Protein AF-I2J9F5-F1 (afdb_monomer)

pLDDT: mean 77.66, std 23.13, range [25.36, 98.06]

Sequence (626 aa):
MGKGLYFYEVDLAGTQGKSDKELLDLLKQNGTQSYKATIKVYGVKDGKADLSNLVATKDLDVNLNGLTTPAEVQKGVADNTKDTVDVPATYLDKANFPGPFTAGVNQVIPYEFFAGDGMLTRLILKASDKAPWSDNGSAQNPALPPVEKLGKGLYFYEVDLAGTQSKSDKDLLDLLKQNGTQSYKATIKVYGAKDGKADLSNLVATKDLDVNLNGLTTPAEVQKGVADNTKDTVDVPATYLDKANFPGPFTAGVNQVIPYEFFAGDGMLTRLILKASDKAPWSDNGSAKNPALPPVEKLGKGLYFYEVDLADTQGKSDKELLDLLKQNGTQSYKATIKVYGAKDGKADLTNLVATKDLDVNLNGLTTPAEVQKGVADNTKDIVDVPATYLDKANFPGPFTAGVNQVIPYEFFAGDGMLTRLILKASDKAPWSDNGSAKNPALPPVEKLGKGLYFYEVDLAGTQGKSDKELLDLLKQNGTQSYKATIKVYGAKDGKADLSNLVATKDLTVNLNGHQSLIPMQSGFVPSSNGSAMPTPMMNSHQGASNMKAQMPAASQDKMMPNKERDKTMNVSQLMATPSMKQDQAPAASSKMSDEGKMASNNKVSSPMMADQMKEPKGMLPYTGEA

Structure (mmCIF, N/CA/C/O backbone):
data_AF-I2J9F5-F1
#
_entry.id   AF-I2J9F5-F1
#
loop_
_atom_site.group_PDB
_atom_site.id
_atom_site.type_symbol
_atom_site.label_atom_id
_atom_site.label_alt_id
_atom_site.label_comp_id
_atom_site.label_asym_id
_atom_site.label_entity_id
_atom_site.label_seq_id
_atom_site.pdbx_PDB_ins_code
_atom_site.Cartn_x
_atom_site.Cartn_y
_atom_site.Cartn_z
_atom_site.occupancy
_atom_site.B_iso_or_equiv
_atom_site.auth_seq_id
_atom_site.auth_comp_id
_atom_site.auth_asym_id
_atom_site.auth_atom_id
_atom_site.pdbx_PDB_model_num
ATOM 1 N N . MET A 1 1 ? 49.941 -7.825 -77.158 1.00 43.81 1 MET A N 1
ATOM 2 C CA . MET A 1 1 ? 49.270 -6.776 -76.358 1.00 43.81 1 MET A CA 1
ATOM 3 C C . MET A 1 1 ? 50.351 -5.933 -75.702 1.00 43.81 1 MET A C 1
ATOM 5 O O . MET A 1 1 ? 51.071 -6.454 -74.859 1.00 43.81 1 MET A O 1
ATOM 9 N N . GLY A 1 2 ? 50.559 -4.704 -76.182 1.00 47.81 2 GLY A N 1
ATOM 10 C CA . GLY A 1 2 ? 51.628 -3.827 -75.694 1.00 47.81 2 GLY A CA 1
ATOM 11 C C . GLY A 1 2 ? 51.387 -3.431 -74.240 1.00 47.81 2 GLY A C 1
ATOM 12 O O . GLY A 1 2 ? 50.360 -2.837 -73.925 1.00 47.81 2 GLY A O 1
ATOM 13 N N . LYS A 1 3 ? 52.310 -3.795 -73.348 1.00 50.31 3 LYS A N 1
ATOM 14 C CA . LYS A 1 3 ? 52.337 -3.285 -71.975 1.00 50.31 3 LYS A CA 1
ATOM 15 C C . LYS A 1 3 ? 52.795 -1.820 -72.017 1.00 50.31 3 LYS A C 1
ATOM 17 O O . LYS A 1 3 ? 53.850 -1.553 -72.578 1.00 50.31 3 LYS A O 1
ATOM 22 N N . GLY A 1 4 ? 52.019 -0.913 -71.414 1.00 59.41 4 GLY A N 1
ATOM 23 C CA . GLY A 1 4 ? 52.428 0.473 -71.137 1.00 59.41 4 GLY A CA 1
ATOM 24 C C . GLY A 1 4 ? 52.094 1.508 -72.216 1.00 59.41 4 GLY A C 1
ATOM 25 O O . GLY A 1 4 ? 53.000 2.175 -72.693 1.00 59.41 4 GLY A O 1
ATOM 26 N N . LEU A 1 5 ? 50.819 1.651 -72.605 1.00 75.19 5 LEU A N 1
ATOM 27 C CA . LEU A 1 5 ? 50.371 2.726 -73.517 1.00 75.19 5 LEU A CA 1
ATOM 28 C C . LEU A 1 5 ? 49.918 4.005 -72.795 1.00 75.19 5 LEU A C 1
ATOM 30 O O . LEU A 1 5 ? 49.962 5.079 -73.388 1.00 75.19 5 LEU A O 1
ATOM 34 N N . TYR A 1 6 ? 49.536 3.904 -71.521 1.00 84.12 6 TYR A N 1
ATOM 35 C CA . TYR A 1 6 ? 49.114 5.035 -70.700 1.00 84.12 6 TYR A CA 1
ATOM 36 C C . TYR A 1 6 ? 49.518 4.807 -69.244 1.00 84.12 6 TYR A C 1
ATOM 38 O O . TYR A 1 6 ? 49.574 3.664 -68.780 1.00 84.12 6 TYR A O 1
ATOM 46 N N . PHE A 1 7 ? 49.769 5.897 -68.532 1.00 88.06 7 PHE A N 1
ATOM 47 C CA . PHE A 1 7 ? 49.953 5.934 -67.085 1.00 88.06 7 PHE A CA 1
ATOM 48 C C . PHE A 1 7 ? 48.741 6.604 -66.449 1.00 88.06 7 PHE A C 1
ATOM 50 O O . PHE A 1 7 ? 48.089 7.417 -67.094 1.00 88.06 7 PHE A O 1
ATOM 57 N N . TYR A 1 8 ? 48.425 6.281 -65.200 1.00 89.50 8 TYR A N 1
ATOM 58 C CA . TYR A 1 8 ? 47.369 6.974 -64.471 1.00 89.50 8 TYR A CA 1
ATOM 59 C C . TYR A 1 8 ? 47.846 7.399 -63.088 1.00 89.50 8 TYR A C 1
ATOM 61 O O . TYR A 1 8 ? 48.732 6.780 -62.502 1.00 89.50 8 TYR A O 1
ATOM 69 N N . GLU A 1 9 ? 47.221 8.451 -62.584 1.00 88.31 9 GLU A N 1
ATOM 70 C CA . GLU A 1 9 ? 47.408 9.018 -61.257 1.00 88.31 9 GLU A CA 1
ATOM 71 C C . GLU A 1 9 ? 46.024 9.258 -60.653 1.00 88.31 9 GLU A C 1
ATOM 73 O O . GLU A 1 9 ? 45.084 9.621 -61.365 1.00 88.31 9 GLU A O 1
ATOM 78 N N . VAL A 1 10 ? 45.883 9.010 -59.353 1.00 89.19 10 VAL A N 1
ATOM 79 C CA . VAL A 1 10 ? 44.647 9.285 -58.616 1.00 89.19 10 VAL A CA 1
ATOM 80 C C . VAL A 1 10 ? 44.986 10.237 -57.485 1.00 89.19 10 VAL A C 1
ATOM 82 O O . VAL A 1 10 ? 45.620 9.844 -56.509 1.00 89.19 10 VAL A O 1
ATOM 85 N N . ASP A 1 11 ? 44.532 11.476 -57.622 1.00 88.19 11 ASP A N 1
ATOM 86 C CA . ASP A 1 11 ? 44.730 12.522 -56.630 1.00 88.19 11 ASP A CA 1
ATOM 87 C C . ASP A 1 11 ? 43.516 12.593 -55.711 1.00 88.19 11 ASP A C 1
ATOM 89 O O . ASP A 1 11 ? 42.413 12.869 -56.178 1.00 88.19 11 ASP A O 1
ATOM 93 N N . LEU A 1 12 ? 43.700 12.389 -54.405 1.00 89.88 12 LEU A N 1
ATOM 94 C CA . LEU A 1 12 ? 42.667 12.685 -53.412 1.00 89.88 12 LEU A CA 1
ATOM 95 C C . LEU A 1 12 ? 42.884 14.103 -52.866 1.00 89.88 12 LEU A C 1
ATOM 97 O O . LEU A 1 12 ? 43.944 14.445 -52.338 1.00 89.88 12 LEU A O 1
ATOM 101 N N . ALA A 1 13 ? 41.873 14.960 -52.994 1.00 88.88 13 ALA A N 1
ATOM 102 C CA . ALA A 1 13 ? 41.943 16.338 -52.522 1.00 88.88 13 ALA A CA 1
ATOM 103 C C . ALA A 1 13 ? 42.229 16.394 -51.009 1.00 88.88 13 ALA A C 1
ATOM 105 O O . ALA A 1 13 ? 41.548 15.749 -50.215 1.00 88.88 13 ALA A O 1
ATOM 106 N N . GLY A 1 14 ? 43.227 17.188 -50.606 1.00 84.50 14 GLY A N 1
ATOM 107 C CA . GLY A 1 14 ? 43.645 17.317 -49.204 1.00 84.50 14 GLY A CA 1
ATOM 108 C C . GLY A 1 14 ? 44.683 16.286 -48.747 1.00 84.50 14 GLY A C 1
ATOM 109 O O . GLY A 1 14 ? 45.066 16.299 -47.579 1.00 84.50 14 GLY A O 1
ATOM 110 N N . THR A 1 15 ? 45.161 15.412 -49.642 1.00 87.00 15 THR A N 1
ATOM 111 C CA . THR A 1 15 ? 46.229 14.441 -49.348 1.00 87.00 15 THR A CA 1
ATOM 112 C C . THR A 1 15 ? 47.504 14.694 -50.159 1.00 87.00 15 THR A C 1
ATOM 114 O O . THR A 1 15 ? 48.295 13.774 -50.370 1.00 87.00 15 THR A O 1
ATOM 117 N N . GLN A 1 16 ? 47.708 15.925 -50.645 1.00 86.50 16 GLN A N 1
ATOM 118 C CA . GLN A 1 16 ? 48.823 16.260 -51.534 1.00 86.50 16 GLN A CA 1
ATOM 119 C C . GLN A 1 16 ? 50.181 15.909 -50.907 1.00 86.50 16 GLN A C 1
ATOM 121 O O . GLN A 1 16 ? 50.445 16.222 -49.747 1.00 86.50 16 GLN A O 1
ATOM 126 N N . GLY A 1 17 ? 51.050 15.276 -51.700 1.00 81.94 17 GLY A N 1
ATOM 127 C CA . GLY A 1 17 ? 52.409 14.910 -51.290 1.00 81.94 17 GLY A CA 1
ATOM 128 C C . GLY A 1 17 ? 52.514 13.667 -50.403 1.00 81.94 17 GLY A C 1
ATOM 129 O O . GLY A 1 17 ? 53.620 13.326 -50.005 1.00 81.94 17 GLY A O 1
ATOM 130 N N . LYS A 1 18 ? 51.401 12.982 -50.108 1.00 87.81 18 LYS A N 1
ATOM 131 C CA . LYS A 1 18 ? 51.385 11.720 -49.357 1.00 87.81 18 LYS A CA 1
ATOM 132 C C . LYS A 1 18 ? 51.101 10.557 -50.301 1.00 87.81 18 LYS A C 1
ATOM 134 O O . LYS A 1 18 ? 50.128 10.598 -51.050 1.00 87.81 18 LYS A O 1
ATOM 139 N N . SER A 1 19 ? 51.895 9.496 -50.211 1.00 88.25 19 SER A N 1
ATOM 140 C CA . SER A 1 19 ? 51.644 8.226 -50.900 1.00 88.25 19 SER A CA 1
ATOM 141 C C . SER A 1 19 ? 51.716 7.056 -49.923 1.00 88.25 19 SER A C 1
ATOM 143 O O . SER A 1 19 ? 52.123 7.205 -48.767 1.00 88.25 19 SER A O 1
ATOM 145 N N . ASP A 1 20 ? 51.283 5.885 -50.385 1.00 89.12 20 ASP A N 1
ATOM 146 C CA . ASP A 1 20 ? 51.477 4.606 -49.704 1.00 89.12 20 ASP A CA 1
ATOM 147 C C . ASP A 1 20 ? 51.069 4.643 -48.221 1.00 89.12 20 ASP A C 1
ATOM 149 O O . ASP A 1 20 ? 49.909 4.890 -47.881 1.00 89.12 20 ASP A O 1
ATOM 153 N N . LYS A 1 21 ? 52.028 4.406 -47.320 1.00 90.81 21 LYS A N 1
ATOM 154 C CA . LYS A 1 21 ? 51.805 4.360 -45.877 1.00 90.81 21 LYS A CA 1
ATOM 155 C C . LYS A 1 21 ? 51.373 5.710 -45.304 1.00 90.81 21 LYS A C 1
ATOM 157 O O . LYS A 1 21 ? 50.501 5.732 -44.445 1.00 90.81 21 LYS A O 1
ATOM 162 N N . GLU A 1 22 ? 51.937 6.819 -45.774 1.00 90.12 22 GLU A N 1
ATOM 163 C CA . GLU A 1 22 ? 51.605 8.151 -45.253 1.00 90.12 22 GLU A CA 1
ATOM 164 C C . GLU A 1 22 ? 50.199 8.591 -45.657 1.00 90.12 22 GLU A C 1
ATOM 166 O O . GLU A 1 22 ? 49.505 9.250 -44.878 1.00 90.12 22 GLU A O 1
ATOM 171 N N . LEU A 1 23 ? 49.773 8.208 -46.866 1.00 88.75 23 LEU A N 1
ATOM 172 C CA . LEU A 1 23 ? 48.399 8.393 -47.312 1.00 88.75 23 LEU A CA 1
ATOM 173 C C . LEU A 1 23 ? 47.463 7.510 -46.486 1.00 88.75 23 LEU A C 1
ATOM 175 O O . LEU A 1 23 ? 46.494 8.009 -45.927 1.00 88.75 23 LEU A O 1
ATOM 179 N N . LEU A 1 24 ? 47.779 6.222 -46.338 1.00 85.38 24 LEU A N 1
ATOM 180 C CA . LEU A 1 24 ? 46.959 5.291 -45.564 1.00 85.38 24 LEU A CA 1
ATOM 181 C C . LEU A 1 24 ? 46.797 5.721 -44.099 1.00 85.38 24 LEU A C 1
ATOM 183 O O . LEU A 1 24 ? 45.690 5.657 -43.566 1.00 85.38 24 LEU A O 1
ATOM 187 N N . ASP A 1 25 ? 47.876 6.158 -43.450 1.00 85.56 25 ASP A N 1
ATOM 188 C CA . ASP A 1 25 ? 47.852 6.603 -42.056 1.00 85.56 25 ASP A CA 1
ATOM 189 C C . ASP A 1 25 ? 47.041 7.907 -41.910 1.00 85.56 25 ASP A C 1
ATOM 191 O O . ASP A 1 25 ? 46.252 8.025 -40.972 1.00 85.56 25 ASP A O 1
ATOM 195 N N . LEU A 1 26 ? 47.131 8.836 -42.876 1.00 85.69 26 LEU A N 1
ATOM 196 C CA . LEU A 1 26 ? 46.275 10.031 -42.918 1.00 85.69 26 LEU A CA 1
ATOM 197 C C . LEU A 1 26 ? 44.793 9.666 -43.090 1.00 85.69 26 LEU A C 1
ATOM 199 O O . LEU A 1 26 ? 43.946 10.184 -42.369 1.00 85.69 26 LEU A O 1
ATOM 203 N N . LEU A 1 27 ? 44.465 8.778 -44.032 1.00 84.50 27 LEU A N 1
ATOM 204 C CA . LEU A 1 27 ? 43.079 8.369 -44.279 1.00 84.50 27 LEU A CA 1
ATOM 205 C C . LEU A 1 27 ? 42.480 7.665 -43.049 1.00 84.50 27 LEU A C 1
ATOM 207 O O . LEU A 1 27 ? 41.335 7.926 -42.685 1.00 84.50 27 LEU A O 1
ATOM 211 N N . LYS A 1 28 ? 43.267 6.832 -42.351 1.00 77.69 28 LYS A N 1
ATOM 212 C CA . LYS A 1 28 ? 42.867 6.223 -41.070 1.00 77.69 28 LYS A CA 1
ATOM 213 C C . LYS A 1 28 ? 42.647 7.264 -39.974 1.00 77.69 28 LYS A C 1
ATOM 215 O O . LYS A 1 28 ? 41.691 7.138 -39.216 1.00 77.69 28 LYS A O 1
ATOM 220 N N . GLN A 1 29 ? 43.510 8.275 -39.894 1.00 79.44 29 GLN A N 1
ATOM 221 C CA . GLN A 1 29 ? 43.396 9.355 -38.914 1.00 79.44 29 GLN A CA 1
ATOM 222 C C . GLN A 1 29 ? 42.153 10.222 -39.152 1.00 79.44 29 GLN A C 1
ATOM 224 O O . GLN A 1 29 ? 41.471 10.599 -38.199 1.00 79.44 29 GLN A O 1
ATOM 229 N N . ASN A 1 30 ? 41.852 10.535 -40.412 1.00 76.62 30 ASN A N 1
ATOM 230 C CA . ASN A 1 30 ? 40.713 11.372 -40.778 1.00 76.62 30 ASN A CA 1
ATOM 231 C C . ASN A 1 30 ? 39.363 10.660 -40.585 1.00 76.62 30 ASN A C 1
ATOM 233 O O . ASN A 1 30 ? 38.352 11.322 -40.346 1.00 76.62 30 ASN A O 1
ATOM 237 N N . GLY A 1 31 ? 39.338 9.324 -40.625 1.00 74.12 31 GLY A N 1
ATOM 238 C CA . GLY A 1 31 ? 38.143 8.531 -40.344 1.00 74.12 31 GLY A CA 1
ATOM 239 C C . GLY A 1 31 ? 37.074 8.655 -41.435 1.00 74.12 31 GLY A C 1
ATOM 240 O O . GLY A 1 31 ? 37.381 8.583 -42.623 1.00 74.12 31 GLY A O 1
ATOM 241 N N . THR A 1 32 ? 35.800 8.787 -41.042 1.00 74.56 32 THR A N 1
ATOM 242 C CA . THR A 1 32 ? 34.684 8.903 -41.998 1.00 74.56 32 THR A CA 1
ATOM 243 C C . THR A 1 32 ? 34.719 10.265 -42.685 1.00 74.56 32 THR A C 1
ATOM 245 O O . THR A 1 32 ? 34.336 11.268 -42.082 1.00 74.56 32 THR A O 1
ATOM 248 N N . GLN A 1 33 ? 35.149 10.310 -43.945 1.00 79.19 33 GLN A N 1
ATOM 249 C CA . GLN A 1 33 ? 35.250 11.545 -44.719 1.00 79.19 33 GLN A CA 1
ATOM 250 C C . GLN A 1 33 ? 35.047 11.288 -46.218 1.00 79.19 33 GLN A C 1
ATOM 252 O O . GLN A 1 33 ? 35.469 10.271 -46.770 1.00 79.19 33 GLN A O 1
ATOM 257 N N . SER A 1 34 ? 34.406 12.245 -46.887 1.00 84.19 34 SER A N 1
ATOM 258 C CA . SER A 1 34 ? 34.305 12.289 -48.344 1.00 84.19 34 SER A CA 1
ATOM 259 C C . SER A 1 34 ? 35.482 13.058 -48.935 1.00 84.19 34 SER A C 1
ATOM 261 O O . SER A 1 34 ? 35.765 14.184 -48.523 1.00 84.19 34 SER A O 1
ATOM 263 N N . TYR A 1 35 ? 36.134 12.466 -49.928 1.00 87.50 35 TYR A N 1
ATOM 264 C CA . TYR A 1 35 ? 37.223 13.061 -50.689 1.00 87.50 35 TYR A CA 1
ATOM 265 C C . TYR A 1 35 ? 36.791 13.242 -52.138 1.00 87.50 35 TYR A C 1
ATOM 267 O O . TYR A 1 35 ? 36.204 12.343 -52.739 1.00 87.50 35 TYR A O 1
ATOM 275 N N . LYS A 1 36 ? 37.138 14.386 -52.726 1.00 91.19 36 LYS A N 1
ATOM 276 C CA . LYS A 1 36 ? 37.120 14.539 -54.181 1.00 91.19 36 LYS A CA 1
ATOM 277 C C . LYS A 1 36 ? 38.370 13.857 -54.727 1.00 91.19 36 LYS A C 1
ATOM 279 O O . LYS A 1 36 ? 39.476 14.258 -54.370 1.00 91.19 36 LYS A O 1
ATOM 284 N N . ALA A 1 37 ? 38.194 12.821 -55.537 1.00 92.56 37 ALA A N 1
ATOM 285 C CA . ALA A 1 37 ? 39.277 12.140 -56.225 1.00 92.56 37 ALA A CA 1
ATOM 286 C C . ALA A 1 37 ? 39.293 12.541 -57.698 1.00 92.56 37 ALA A C 1
ATOM 288 O O . ALA A 1 37 ? 38.270 12.443 -58.372 1.00 92.56 37 ALA A O 1
ATOM 289 N N . THR A 1 38 ? 40.453 12.931 -58.207 1.00 92.88 38 THR A N 1
ATOM 290 C CA . THR A 1 38 ? 40.662 13.235 -59.622 1.00 92.88 38 THR A CA 1
ATOM 291 C C . THR A 1 38 ? 41.583 12.176 -60.209 1.00 92.88 38 THR A C 1
ATOM 293 O O . THR A 1 38 ? 42.746 12.063 -59.830 1.00 92.88 38 THR A O 1
ATOM 296 N N . ILE A 1 39 ? 41.063 11.381 -61.139 1.00 92.69 39 ILE A N 1
ATOM 297 C CA . ILE A 1 39 ? 41.845 10.417 -61.911 1.00 92.69 39 ILE A CA 1
ATOM 298 C C . ILE A 1 39 ? 42.380 11.134 -63.143 1.00 92.69 39 ILE A C 1
ATOM 300 O O . ILE A 1 39 ? 41.587 11.627 -63.943 1.00 92.69 39 ILE A O 1
ATOM 304 N N . LYS A 1 40 ? 43.699 11.155 -63.323 1.00 91.88 40 LYS A N 1
ATOM 305 C CA . LYS A 1 40 ? 44.382 11.680 -64.511 1.00 91.88 40 LYS A CA 1
ATOM 306 C C . LYS A 1 40 ? 45.050 10.538 -65.259 1.00 91.88 40 LYS A C 1
ATOM 308 O O . LYS A 1 40 ? 45.672 9.678 -64.644 1.00 91.88 40 LYS A O 1
ATOM 313 N N . VAL A 1 41 ? 44.928 10.518 -66.581 1.00 91.62 41 VAL A N 1
ATOM 314 C CA . VAL A 1 41 ? 45.552 9.517 -67.457 1.00 91.62 41 VAL A CA 1
ATOM 315 C C . VAL A 1 41 ? 46.512 10.224 -68.399 1.00 91.62 41 VAL A C 1
ATOM 317 O O . VAL A 1 41 ? 46.099 11.127 -69.118 1.00 91.62 41 VAL A O 1
ATOM 320 N N . TYR A 1 42 ? 47.770 9.801 -68.426 1.00 91.88 42 TYR A N 1
ATOM 321 C CA . TYR A 1 42 ? 48.848 10.394 -69.211 1.00 91.88 42 TYR A CA 1
ATOM 322 C C . TYR A 1 42 ? 49.346 9.440 -70.300 1.00 91.88 42 TYR A C 1
ATOM 324 O O . TYR A 1 42 ? 49.320 8.218 -70.136 1.00 91.88 42 TYR A O 1
ATOM 332 N N . GLY A 1 43 ? 49.831 9.994 -71.411 1.00 89.38 43 GLY A N 1
ATOM 333 C CA . GLY A 1 43 ? 50.534 9.245 -72.453 1.00 89.38 43 GLY A CA 1
ATOM 334 C C . GLY A 1 43 ? 51.923 8.763 -72.012 1.00 89.38 43 GLY A C 1
ATOM 335 O O . GLY A 1 43 ? 52.378 9.030 -70.899 1.00 89.38 43 GLY A O 1
ATOM 336 N N . VAL A 1 44 ? 52.616 8.040 -72.896 1.00 88.00 44 VAL A N 1
ATOM 337 C CA . VAL A 1 44 ? 53.960 7.492 -72.636 1.00 88.00 44 VAL A CA 1
ATOM 338 C C . VAL A 1 44 ? 55.008 8.232 -73.454 1.00 88.00 44 VAL A C 1
ATOM 340 O O . VAL A 1 44 ? 54.847 8.401 -74.662 1.00 88.00 44 VAL A O 1
ATOM 343 N N . LYS A 1 45 ? 56.125 8.580 -72.813 1.00 86.69 45 LYS A N 1
ATOM 344 C CA . LYS A 1 45 ? 57.341 9.075 -73.464 1.00 86.69 45 LYS A CA 1
ATOM 345 C C . LYS A 1 45 ? 58.557 8.390 -72.848 1.00 86.69 45 LYS A C 1
ATOM 347 O O . LYS A 1 45 ? 58.689 8.335 -71.629 1.00 86.69 45 LYS A O 1
ATOM 352 N N . ASP A 1 46 ? 59.401 7.796 -73.690 1.00 85.44 46 ASP A N 1
ATOM 353 C CA . ASP A 1 46 ? 60.622 7.078 -73.284 1.00 85.44 46 ASP A CA 1
ATOM 354 C C . ASP A 1 46 ? 60.394 6.010 -72.190 1.00 85.44 46 ASP A C 1
ATOM 356 O O . ASP A 1 46 ? 61.207 5.812 -71.288 1.00 85.44 46 ASP A O 1
ATOM 360 N N . GLY A 1 47 ? 59.244 5.327 -72.248 1.00 82.31 47 GLY A N 1
ATOM 361 C CA . GLY A 1 47 ? 58.864 4.289 -71.282 1.00 82.31 47 GLY A CA 1
ATOM 362 C C . GLY A 1 47 ? 58.416 4.808 -69.909 1.00 82.31 47 GLY A C 1
ATOM 363 O O . GLY A 1 47 ? 58.225 4.003 -68.999 1.00 82.31 47 GLY A O 1
ATOM 364 N N . LYS A 1 48 ? 58.228 6.123 -69.746 1.00 83.06 48 LYS A N 1
ATOM 365 C CA . LYS A 1 48 ? 57.719 6.772 -68.527 1.00 83.06 48 LYS A CA 1
ATOM 366 C C . LYS A 1 48 ? 56.466 7.600 -68.826 1.00 83.06 48 LYS A C 1
ATOM 368 O O . LYS A 1 48 ? 56.135 7.843 -69.988 1.00 83.06 48 LYS A O 1
ATOM 373 N N . ALA A 1 49 ? 55.763 8.014 -67.772 1.00 85.44 49 ALA A N 1
ATOM 374 C CA . ALA A 1 49 ? 54.615 8.906 -67.889 1.00 85.44 49 ALA A CA 1
ATOM 375 C C . ALA A 1 49 ? 55.044 10.249 -68.490 1.00 85.44 49 ALA A C 1
ATOM 377 O O . ALA A 1 49 ? 55.935 10.913 -67.956 1.00 85.44 49 ALA A O 1
ATOM 378 N N . ASP A 1 50 ? 54.404 10.653 -69.585 1.00 89.25 50 ASP A N 1
ATOM 379 C CA . ASP A 1 50 ? 54.545 11.998 -70.128 1.00 89.25 50 ASP A CA 1
ATOM 380 C C . ASP A 1 50 ? 53.539 12.922 -69.443 1.00 89.25 50 ASP A C 1
ATOM 382 O O . ASP A 1 50 ? 52.394 13.051 -69.876 1.00 89.25 50 ASP A O 1
ATOM 386 N N . LEU A 1 51 ? 53.973 13.574 -68.363 1.00 87.00 51 LEU A N 1
ATOM 387 C CA . LEU A 1 51 ? 53.129 14.489 -67.587 1.00 87.00 51 LEU A CA 1
ATOM 388 C C . LEU A 1 51 ? 52.651 15.709 -68.398 1.00 87.00 51 LEU A C 1
ATOM 390 O O . LEU A 1 51 ? 51.733 16.400 -67.966 1.00 87.00 51 LEU A O 1
ATOM 394 N N . SER A 1 52 ? 53.242 15.974 -69.573 1.00 87.56 52 SER A N 1
ATOM 395 C CA . SER A 1 52 ? 52.776 17.020 -70.494 1.00 87.56 52 SER A CA 1
ATOM 396 C C . SER A 1 52 ? 51.658 16.551 -71.433 1.00 87.56 52 SER A C 1
ATOM 398 O O . SER A 1 52 ? 50.958 17.378 -72.016 1.00 87.56 52 SER A O 1
ATOM 400 N N . ASN A 1 53 ? 51.447 15.237 -71.549 1.00 89.44 53 ASN A N 1
ATOM 401 C CA . ASN A 1 53 ? 50.433 14.622 -72.397 1.00 89.44 53 ASN A CA 1
ATOM 402 C C . ASN A 1 53 ? 49.311 14.016 -71.544 1.00 89.44 53 ASN A C 1
ATOM 404 O O . ASN A 1 53 ? 49.209 12.796 -71.397 1.00 89.44 53 ASN A O 1
ATOM 408 N N . LEU A 1 54 ? 48.481 14.877 -70.953 1.00 90.38 54 LEU A N 1
ATOM 409 C CA . LEU A 1 54 ? 47.264 14.472 -70.249 1.00 90.38 54 LEU A CA 1
ATOM 410 C C . LEU A 1 54 ? 46.180 14.087 -71.267 1.00 90.38 54 LEU A C 1
ATOM 412 O O . LEU A 1 54 ? 45.727 14.909 -72.057 1.00 90.38 54 LEU A O 1
ATOM 416 N N . VAL A 1 55 ? 45.758 12.829 -71.225 1.00 90.19 55 VAL A N 1
ATOM 417 C CA . VAL A 1 55 ? 44.853 12.200 -72.195 1.00 90.19 55 VAL A CA 1
ATOM 418 C C . VAL A 1 55 ? 43.407 12.203 -71.705 1.00 90.19 55 VAL A C 1
ATOM 420 O O . VAL A 1 55 ? 42.487 12.351 -72.506 1.00 90.19 55 VAL A O 1
ATOM 423 N N . ALA A 1 56 ? 43.186 12.036 -70.399 1.00 91.31 56 ALA A N 1
ATOM 424 C CA . ALA A 1 56 ? 41.851 12.061 -69.809 1.00 91.31 56 ALA A CA 1
ATOM 425 C C . ALA A 1 56 ? 41.885 12.446 -68.327 1.00 91.31 56 ALA A C 1
ATOM 427 O O . ALA A 1 56 ? 42.840 12.121 -67.621 1.00 91.31 56 ALA A O 1
ATOM 428 N N . THR A 1 57 ? 40.793 13.056 -67.860 1.00 93.25 57 THR A N 1
ATOM 429 C CA . THR A 1 57 ? 40.560 13.366 -66.445 1.00 93.25 57 THR A CA 1
ATOM 430 C C . THR A 1 57 ? 39.144 12.963 -66.044 1.00 93.25 57 THR A C 1
ATOM 432 O O . THR A 1 57 ? 38.206 13.163 -66.818 1.00 93.25 57 THR A O 1
ATOM 435 N N . LYS A 1 58 ? 38.970 12.411 -64.840 1.00 95.19 58 LYS A N 1
ATOM 436 C CA . LYS A 1 58 ? 37.654 12.121 -64.259 1.00 95.19 58 LYS A CA 1
ATOM 437 C C . LYS A 1 58 ? 37.634 12.430 -62.770 1.00 95.19 58 LYS A C 1
ATOM 439 O O . LYS A 1 58 ? 38.451 11.893 -62.029 1.00 95.19 58 LYS A O 1
ATOM 444 N N . ASP A 1 59 ? 36.641 13.199 -62.344 1.00 92.94 59 ASP A N 1
ATOM 445 C CA . ASP A 1 59 ? 36.381 13.448 -60.930 1.00 92.94 59 ASP A CA 1
ATOM 446 C C . ASP A 1 59 ? 35.383 12.431 -60.364 1.00 92.94 59 ASP A C 1
ATOM 448 O O . ASP A 1 59 ? 34.421 12.032 -61.029 1.00 92.94 59 ASP A O 1
ATOM 452 N N . LEU A 1 60 ? 35.622 11.999 -59.129 1.00 92.56 60 LEU A N 1
ATOM 453 C CA . LEU A 1 60 ? 34.772 11.096 -58.363 1.00 92.56 60 LEU A CA 1
ATOM 454 C C . LEU A 1 60 ? 34.664 11.577 -56.917 1.00 92.56 60 LEU A C 1
ATOM 456 O O . LEU A 1 60 ? 35.608 12.128 -56.357 1.00 92.56 60 LEU A O 1
ATOM 460 N N . ASP A 1 61 ? 33.527 11.299 -56.293 1.00 88.12 61 ASP A N 1
ATOM 461 C CA . ASP A 1 61 ? 33.396 11.363 -54.842 1.00 88.12 61 ASP A CA 1
ATOM 462 C C . ASP A 1 61 ? 33.770 10.008 -54.241 1.00 88.12 61 ASP A C 1
ATOM 464 O O . ASP A 1 61 ? 33.123 8.993 -54.504 1.00 88.12 61 ASP A O 1
ATOM 468 N N . VAL A 1 62 ? 34.829 9.991 -53.434 1.00 84.44 62 VAL A N 1
ATOM 469 C CA . VAL A 1 62 ? 35.279 8.821 -52.681 1.00 84.44 62 VAL A CA 1
ATOM 470 C C . VAL A 1 62 ? 34.862 9.005 -51.232 1.00 84.44 62 VAL A C 1
ATOM 472 O O . VAL A 1 62 ? 35.436 9.807 -50.499 1.00 84.44 62 VAL A O 1
ATOM 475 N N . ASN A 1 63 ? 33.849 8.256 -50.811 1.00 79.94 63 ASN A N 1
ATOM 476 C CA . ASN A 1 63 ? 33.397 8.243 -49.426 1.00 79.94 63 ASN A CA 1
ATOM 477 C C . ASN A 1 63 ? 34.163 7.161 -48.668 1.00 79.94 63 ASN A C 1
ATOM 479 O O . ASN A 1 63 ? 33.938 5.972 -48.897 1.00 79.94 63 ASN A O 1
ATOM 483 N N . LEU A 1 64 ? 35.064 7.567 -47.779 1.00 77.50 64 LEU A N 1
ATOM 484 C CA . LEU A 1 64 ? 35.733 6.650 -46.867 1.00 77.50 64 LEU A CA 1
ATOM 485 C C . LEU A 1 64 ? 34.930 6.576 -45.574 1.00 77.50 64 LEU A C 1
ATOM 487 O O . LEU A 1 64 ? 34.603 7.600 -44.977 1.00 77.50 64 LEU A O 1
ATOM 491 N N . ASN A 1 65 ? 34.607 5.357 -45.151 1.00 70.25 65 ASN A N 1
ATOM 492 C CA . ASN A 1 65 ? 34.046 5.103 -43.832 1.00 70.25 65 ASN A CA 1
ATOM 493 C C . ASN A 1 65 ? 35.203 4.942 -42.843 1.00 70.25 65 ASN A C 1
ATOM 495 O O . ASN A 1 65 ? 36.167 4.227 -43.117 1.00 70.25 65 ASN A O 1
ATOM 499 N N . GLY A 1 66 ? 35.108 5.609 -41.700 1.00 69.25 66 GLY A N 1
ATOM 500 C CA . GLY A 1 66 ? 36.081 5.506 -40.625 1.00 69.25 66 GLY A CA 1
ATOM 501 C C . GLY A 1 66 ? 36.124 4.100 -40.041 1.00 69.25 66 GLY A C 1
ATOM 502 O O . GLY A 1 66 ? 35.150 3.352 -40.101 1.00 69.25 66 GLY A O 1
ATOM 503 N N . LEU A 1 67 ? 37.272 3.747 -39.469 1.00 74.44 67 LEU A N 1
ATOM 504 C CA . LEU A 1 67 ? 37.475 2.487 -38.767 1.00 74.44 67 LEU A CA 1
ATOM 505 C C . LEU A 1 67 ? 37.125 2.674 -37.295 1.00 74.44 67 LEU A C 1
ATOM 507 O O . LEU A 1 67 ? 37.944 3.153 -36.521 1.00 74.44 67 LEU A O 1
ATOM 511 N N . THR A 1 68 ? 35.915 2.276 -36.917 1.00 83.81 68 THR A N 1
ATOM 512 C CA . THR A 1 68 ? 35.576 2.093 -35.505 1.00 83.81 68 THR A CA 1
ATOM 513 C C . THR A 1 68 ? 36.066 0.719 -35.074 1.00 83.81 68 THR A C 1
ATOM 515 O O . THR A 1 68 ? 35.717 -0.297 -35.679 1.00 83.81 68 THR A O 1
ATOM 518 N N . THR A 1 69 ? 36.906 0.673 -34.052 1.00 87.25 69 THR A N 1
ATOM 519 C CA . THR A 1 69 ? 37.499 -0.565 -33.544 1.00 87.25 69 THR A CA 1
ATOM 520 C C . THR A 1 69 ? 36.543 -1.310 -32.604 1.00 87.25 69 THR A C 1
ATOM 522 O O . THR A 1 69 ? 35.708 -0.679 -31.950 1.00 87.25 69 THR A O 1
ATOM 525 N N . PRO A 1 70 ? 36.688 -2.641 -32.450 1.00 90.12 70 PRO A N 1
ATOM 526 C CA . PRO A 1 70 ? 35.917 -3.406 -31.467 1.00 90.12 70 PRO A CA 1
ATOM 527 C C . PRO A 1 70 ? 36.036 -2.853 -30.038 1.00 90.12 70 PRO A C 1
ATOM 529 O O . PRO A 1 70 ? 35.055 -2.832 -29.300 1.00 90.12 70 PRO A O 1
ATOM 532 N N . ALA A 1 71 ? 37.216 -2.347 -29.663 1.00 89.50 71 ALA A N 1
ATOM 533 C CA . ALA A 1 71 ? 37.465 -1.765 -28.344 1.00 89.50 71 ALA A CA 1
ATOM 534 C C . ALA A 1 71 ? 36.681 -0.460 -28.116 1.00 89.50 71 ALA A C 1
ATOM 536 O O . ALA A 1 71 ? 36.135 -0.251 -27.034 1.00 89.50 71 ALA A O 1
ATOM 537 N N . GLU A 1 72 ? 36.579 0.406 -29.129 1.00 90.44 72 GLU A N 1
ATOM 538 C CA . GLU A 1 72 ? 35.754 1.621 -29.055 1.00 90.44 72 GLU A CA 1
ATOM 539 C C . GLU A 1 72 ? 34.265 1.285 -28.947 1.00 90.44 72 GLU A C 1
ATOM 541 O O . GLU A 1 72 ? 33.546 1.944 -28.198 1.00 90.44 72 GLU A O 1
ATOM 546 N N . VAL A 1 73 ? 33.810 0.230 -29.633 1.00 92.75 73 VAL A N 1
ATOM 547 C CA . VAL A 1 73 ? 32.431 -0.266 -29.518 1.00 92.75 73 VAL A CA 1
ATOM 548 C C . VAL A 1 73 ? 32.143 -0.780 -28.111 1.00 92.75 73 VAL A C 1
ATOM 550 O O . VAL A 1 73 ? 31.160 -0.358 -27.505 1.00 92.75 73 VAL A O 1
ATOM 553 N N . GLN A 1 74 ? 33.008 -1.640 -27.567 1.00 93.88 74 GLN A N 1
ATOM 554 C CA . GLN A 1 74 ? 32.886 -2.153 -26.198 1.00 93.88 74 GLN A CA 1
ATOM 555 C C . GLN A 1 74 ? 32.836 -1.018 -25.178 1.00 93.88 74 GLN A C 1
ATOM 557 O O . GLN A 1 74 ? 31.939 -0.982 -24.335 1.00 93.88 74 GLN A O 1
ATOM 562 N N . LYS A 1 75 ? 33.760 -0.058 -25.300 1.00 93.06 75 LYS A N 1
ATOM 563 C CA . LYS A 1 75 ? 33.807 1.119 -24.436 1.00 93.06 75 LYS A CA 1
ATOM 564 C C . LYS A 1 75 ? 32.539 1.963 -24.560 1.00 93.06 75 LYS A C 1
ATOM 566 O O . LYS A 1 75 ? 31.967 2.334 -23.546 1.00 93.06 75 LYS A O 1
ATOM 571 N N . GLY A 1 76 ? 32.064 2.231 -25.776 1.00 92.56 76 GLY A N 1
ATOM 572 C CA . GLY A 1 76 ? 30.848 3.016 -25.990 1.00 92.56 76 GLY A CA 1
ATOM 573 C C . GLY A 1 76 ? 29.602 2.361 -25.394 1.00 92.56 76 GLY A C 1
ATOM 574 O O . GLY A 1 76 ? 28.821 3.033 -24.724 1.00 92.56 76 GLY A O 1
ATOM 575 N N . VAL A 1 77 ? 29.437 1.044 -25.564 1.00 94.38 77 VAL A N 1
ATOM 576 C CA . VAL A 1 77 ? 28.333 0.302 -24.932 1.00 94.38 77 VAL A CA 1
ATOM 577 C C . VAL A 1 77 ? 28.438 0.380 -23.409 1.00 94.38 77 VAL A C 1
ATOM 579 O O . VAL A 1 77 ? 27.439 0.675 -22.760 1.00 94.38 77 VAL A O 1
ATOM 582 N N . ALA A 1 78 ? 29.619 0.168 -22.828 1.00 93.81 78 ALA A N 1
ATOM 583 C CA . ALA A 1 78 ? 29.807 0.214 -21.379 1.00 93.81 78 ALA A CA 1
ATOM 584 C C . ALA A 1 78 ? 29.558 1.617 -20.792 1.00 93.81 78 ALA A C 1
ATOM 586 O O . ALA A 1 78 ? 28.764 1.770 -19.857 1.00 93.81 78 ALA A O 1
ATOM 587 N N . ASP A 1 79 ? 30.193 2.638 -21.371 1.00 93.69 79 ASP A N 1
ATOM 588 C CA . ASP A 1 79 ? 30.267 3.986 -20.807 1.00 93.69 79 ASP A CA 1
ATOM 589 C C . ASP A 1 79 ? 28.994 4.803 -21.059 1.00 93.69 79 ASP A C 1
ATOM 591 O O . ASP A 1 79 ? 28.614 5.601 -20.199 1.00 93.69 79 ASP A O 1
ATOM 595 N N . ASN A 1 80 ? 28.305 4.602 -22.190 1.00 92.69 80 ASN A N 1
ATOM 596 C CA . ASN A 1 80 ? 27.235 5.505 -22.644 1.00 92.69 80 ASN A CA 1
ATOM 597 C C . ASN A 1 80 ? 25.810 4.952 -22.488 1.00 92.69 80 ASN A C 1
ATOM 599 O O . ASN A 1 80 ? 24.841 5.663 -22.773 1.00 92.69 80 ASN A O 1
ATOM 603 N N . THR A 1 81 ? 25.652 3.727 -21.987 1.00 93.94 81 THR A N 1
ATOM 604 C CA . THR A 1 81 ? 24.341 3.116 -21.707 1.00 93.94 81 THR A CA 1
ATOM 605 C C . THR A 1 81 ? 24.074 3.021 -20.204 1.00 93.94 81 THR A C 1
ATOM 607 O O . THR A 1 81 ? 25.001 2.911 -19.399 1.00 93.94 81 THR A O 1
ATOM 610 N N . LYS A 1 82 ? 22.804 3.083 -19.814 1.00 94.44 82 LYS A N 1
ATOM 611 C CA . LYS A 1 82 ? 22.318 2.947 -18.439 1.00 94.44 82 LYS A CA 1
ATOM 612 C C . LYS A 1 82 ? 22.299 1.476 -18.018 1.00 94.44 82 LYS A C 1
ATOM 614 O O . LYS A 1 82 ? 22.194 0.590 -18.862 1.00 94.44 82 LYS A O 1
ATOM 619 N N . ASP A 1 83 ? 22.365 1.247 -16.712 1.00 95.88 83 ASP A N 1
ATOM 620 C CA . ASP A 1 83 ? 22.228 -0.092 -16.124 1.00 95.88 83 ASP A CA 1
ATOM 621 C C . ASP A 1 83 ? 20.757 -0.424 -15.811 1.00 95.88 83 ASP A C 1
ATOM 623 O O . ASP A 1 83 ? 20.371 -1.590 -15.808 1.00 95.88 83 ASP A O 1
ATOM 627 N N . THR A 1 84 ? 19.919 0.607 -15.636 1.00 95.00 84 THR A N 1
ATOM 628 C CA . THR A 1 84 ? 18.466 0.491 -15.450 1.00 95.00 84 THR A CA 1
ATOM 629 C C . THR A 1 84 ? 17.736 1.567 -16.248 1.00 95.00 84 THR A C 1
ATOM 631 O O . THR A 1 84 ? 18.181 2.715 -16.331 1.00 95.00 84 THR A O 1
ATOM 634 N N . VAL A 1 85 ? 16.591 1.200 -16.815 1.00 91.62 85 VAL A N 1
ATOM 635 C CA . VAL A 1 85 ? 15.698 2.071 -17.575 1.00 91.62 85 VAL A CA 1
ATOM 636 C C . VAL A 1 85 ? 14.287 1.957 -17.011 1.00 91.62 85 VAL A C 1
ATOM 638 O O . VAL A 1 85 ? 13.666 0.904 -17.114 1.00 91.62 85 VAL A O 1
ATOM 641 N N . ASP A 1 86 ? 13.747 3.049 -16.474 1.00 89.06 86 ASP A N 1
ATOM 642 C CA . ASP A 1 86 ? 12.323 3.158 -16.154 1.00 89.06 86 ASP A CA 1
ATOM 643 C C . ASP A 1 86 ? 11.579 3.800 -17.328 1.00 89.06 86 ASP A C 1
ATOM 645 O O . ASP A 1 86 ? 11.839 4.945 -17.700 1.00 89.06 86 ASP A O 1
ATOM 649 N N . VAL A 1 87 ? 10.648 3.056 -17.925 1.00 87.81 87 VAL A N 1
ATOM 650 C CA . VAL A 1 87 ? 9.838 3.513 -19.057 1.00 87.81 87 VAL A CA 1
ATOM 651 C C . VAL A 1 87 ? 8.506 4.054 -18.532 1.00 87.81 87 VAL A C 1
ATOM 653 O O . VAL A 1 87 ? 7.730 3.285 -17.953 1.00 87.81 87 VAL A O 1
ATOM 656 N N . PRO A 1 88 ? 8.208 5.353 -18.713 1.00 83.06 88 PRO A N 1
ATOM 657 C CA . PRO A 1 88 ? 6.937 5.944 -18.306 1.00 83.06 88 PRO A CA 1
ATOM 658 C C . PRO A 1 88 ? 5.726 5.239 -18.925 1.00 83.06 88 PRO A C 1
ATOM 660 O O . PRO A 1 88 ? 5.733 4.895 -20.108 1.00 83.06 88 PRO A O 1
ATOM 663 N N . ALA A 1 89 ? 4.644 5.105 -18.155 1.00 83.25 89 ALA A N 1
ATOM 664 C CA . ALA A 1 89 ? 3.421 4.450 -18.623 1.00 83.25 89 ALA A CA 1
ATOM 665 C C . ALA A 1 89 ? 2.783 5.137 -19.834 1.00 83.25 89 ALA A C 1
ATOM 667 O O . ALA A 1 89 ? 2.269 4.476 -20.736 1.00 83.25 89 ALA A O 1
ATOM 668 N N . THR A 1 90 ? 2.900 6.462 -19.908 1.00 78.56 90 THR A N 1
ATOM 669 C CA . THR A 1 90 ? 2.418 7.253 -21.044 1.00 78.56 90 THR A CA 1
ATOM 670 C C . THR A 1 90 ? 3.133 6.916 -22.352 1.00 78.56 90 THR A C 1
ATOM 672 O O . THR A 1 90 ? 2.555 7.114 -23.417 1.00 78.56 90 THR A O 1
ATOM 675 N N . TYR A 1 91 ? 4.367 6.403 -22.308 1.00 83.12 91 TYR A N 1
ATOM 676 C CA . TYR A 1 91 ? 5.111 6.042 -23.516 1.00 83.12 91 TYR A CA 1
ATOM 677 C C . TYR A 1 91 ? 4.605 4.733 -24.109 1.00 83.12 91 TYR A C 1
ATOM 679 O O . TYR A 1 91 ? 4.410 4.646 -25.318 1.00 83.12 91 TYR A O 1
ATOM 687 N N . LEU A 1 92 ? 4.359 3.731 -23.260 1.00 84.06 92 LEU A N 1
ATOM 688 C CA . LEU A 1 92 ? 3.790 2.460 -23.697 1.00 84.06 92 LEU A CA 1
ATOM 689 C C . LEU A 1 92 ? 2.336 2.631 -24.163 1.00 84.06 92 LEU A C 1
ATOM 691 O O . LEU A 1 92 ? 1.942 2.027 -25.156 1.00 84.06 92 LEU A O 1
ATOM 695 N N . ASP A 1 93 ? 1.556 3.483 -23.494 1.00 80.75 93 ASP A N 1
ATOM 696 C CA . ASP A 1 93 ? 0.173 3.782 -23.878 1.00 80.75 93 ASP A CA 1
ATOM 697 C C . ASP A 1 93 ? 0.081 4.414 -25.279 1.00 80.75 93 ASP A C 1
ATOM 699 O O . ASP A 1 93 ? -0.578 3.867 -26.171 1.00 80.75 93 ASP A O 1
ATOM 703 N N . LYS A 1 94 ? 0.832 5.503 -25.506 1.00 80.81 94 LYS A N 1
ATOM 704 C CA . LYS A 1 94 ? 0.858 6.242 -26.780 1.00 80.81 94 LYS A CA 1
ATOM 705 C C . LYS A 1 94 ? 1.556 5.506 -27.927 1.00 80.81 94 LYS A C 1
ATOM 707 O O . LYS A 1 94 ? 1.419 5.920 -29.081 1.00 80.81 94 LYS A O 1
ATOM 712 N N . ALA A 1 95 ? 2.316 4.449 -27.645 1.00 84.56 95 ALA A N 1
ATOM 713 C CA . ALA A 1 95 ? 3.003 3.679 -28.673 1.00 84.56 95 ALA A CA 1
ATOM 714 C C . ALA A 1 95 ? 1.995 3.030 -29.635 1.00 84.56 95 ALA A C 1
ATOM 716 O O . ALA A 1 95 ? 1.098 2.301 -29.215 1.00 84.56 95 ALA A O 1
ATOM 717 N N . ASN A 1 96 ? 2.158 3.263 -30.935 1.00 84.19 96 ASN A N 1
ATOM 718 C CA . ASN A 1 96 ? 1.290 2.726 -31.982 1.00 84.19 96 ASN A CA 1
ATOM 719 C C . ASN A 1 96 ? 2.091 1.891 -32.982 1.00 84.19 96 ASN A C 1
ATOM 721 O O . ASN A 1 96 ? 3.306 2.046 -33.098 1.00 84.19 96 ASN A O 1
ATOM 725 N N . PHE A 1 97 ? 1.395 1.022 -33.718 1.00 81.88 97 PHE A N 1
ATOM 726 C CA . PHE A 1 97 ? 1.957 0.302 -34.856 1.00 81.88 97 PHE A CA 1
ATOM 727 C C . PHE A 1 97 ? 1.204 0.671 -36.153 1.00 81.88 97 PHE A C 1
ATOM 729 O O . PHE A 1 97 ? -0.029 0.617 -36.147 1.00 81.88 97 PHE A O 1
ATOM 736 N N . PRO A 1 98 ? 1.898 0.998 -37.265 1.00 81.75 98 PRO A N 1
ATOM 737 C CA . PRO A 1 98 ? 3.354 1.102 -37.386 1.00 81.75 98 PRO A CA 1
ATOM 738 C C . PRO A 1 98 ? 3.903 2.287 -36.580 1.00 81.75 98 PRO A C 1
ATOM 740 O O . PRO A 1 98 ? 3.310 3.361 -36.549 1.00 81.75 98 PRO A O 1
ATOM 743 N N . GLY A 1 99 ? 5.032 2.072 -35.913 1.00 77.88 99 GLY A N 1
ATOM 744 C CA . GLY A 1 99 ? 5.685 3.063 -35.066 1.00 77.88 99 GLY A CA 1
ATOM 745 C C . GLY A 1 99 ? 6.944 2.473 -34.436 1.00 77.88 99 GLY A C 1
ATOM 746 O O . GLY A 1 99 ? 7.123 1.253 -34.445 1.00 77.88 99 GLY A O 1
ATOM 747 N N . PRO A 1 100 ? 7.854 3.302 -33.914 1.00 82.00 100 PRO A N 1
ATOM 748 C CA . PRO A 1 100 ? 9.218 2.874 -33.694 1.00 82.00 100 PRO A CA 1
ATOM 749 C C . PRO A 1 100 ? 9.494 2.469 -32.242 1.00 82.00 100 PRO A C 1
ATOM 751 O O . PRO A 1 100 ? 10.644 2.263 -31.877 1.00 82.00 100 PRO A O 1
ATOM 754 N N . PHE A 1 101 ? 8.472 2.331 -31.388 1.00 85.75 101 PHE A N 1
ATOM 755 C CA . PHE A 1 101 ? 8.663 2.057 -29.958 1.00 85.75 101 PHE A CA 1
ATOM 756 C C . PHE A 1 101 ? 9.569 0.842 -29.692 1.00 85.75 101 PHE A C 1
ATOM 758 O O . PHE A 1 101 ? 10.475 0.914 -28.862 1.00 85.75 101 PHE A O 1
ATOM 765 N N . THR A 1 102 ? 9.360 -0.240 -30.447 1.00 88.50 102 THR A N 1
ATOM 766 C CA . THR A 1 102 ? 10.083 -1.515 -30.338 1.00 88.50 102 THR A CA 1
ATOM 767 C C . THR A 1 102 ? 11.249 -1.663 -31.323 1.00 88.50 102 THR A C 1
ATOM 769 O O . THR A 1 102 ? 11.818 -2.748 -31.418 1.00 88.50 102 THR A O 1
ATOM 772 N N . ALA A 1 103 ? 11.601 -0.632 -32.098 1.00 85.25 103 ALA A N 1
ATOM 773 C CA . ALA A 1 103 ? 12.634 -0.770 -33.127 1.00 85.25 103 ALA A CA 1
ATOM 774 C C . ALA A 1 103 ? 14.008 -1.089 -32.507 1.00 85.25 103 ALA A C 1
ATOM 776 O O . ALA A 1 103 ? 14.412 -0.466 -31.523 1.00 85.25 103 ALA A O 1
ATOM 777 N N . GLY A 1 104 ? 14.716 -2.068 -33.083 1.00 85.69 104 GLY A N 1
ATOM 778 C CA . GLY A 1 104 ? 15.998 -2.572 -32.568 1.00 85.69 104 GLY A CA 1
ATOM 779 C C . GLY A 1 104 ? 15.888 -3.504 -31.353 1.00 85.69 104 GLY A C 1
ATOM 780 O O . GLY A 1 104 ? 16.914 -3.905 -30.806 1.00 85.69 104 GLY A O 1
ATOM 781 N N . VAL A 1 105 ? 14.671 -3.858 -30.927 1.00 92.06 105 VAL A N 1
ATOM 782 C CA . VAL A 1 105 ? 14.417 -4.860 -29.881 1.00 92.06 105 VAL A CA 1
ATOM 783 C C . VAL A 1 105 ? 14.089 -6.193 -30.549 1.00 92.06 105 VAL A C 1
ATOM 785 O O . VAL A 1 105 ? 13.213 -6.248 -31.411 1.00 92.06 105 VAL A O 1
ATOM 788 N N . ASN A 1 106 ? 14.811 -7.253 -30.181 1.00 92.44 106 ASN A N 1
ATOM 789 C CA . ASN A 1 106 ? 14.758 -8.589 -30.800 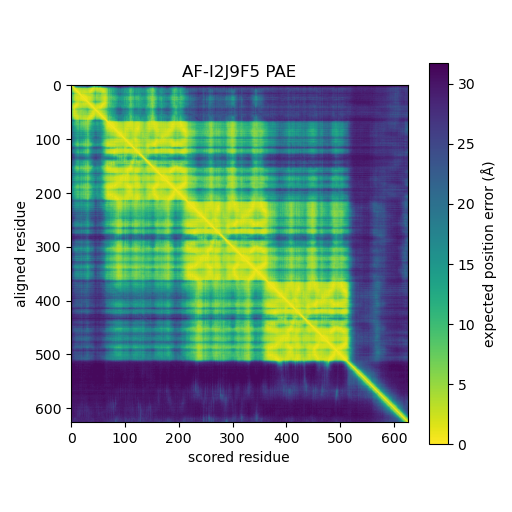1.00 92.44 106 ASN A CA 1
ATOM 790 C C . ASN A 1 106 ? 14.944 -8.582 -32.330 1.00 92.44 106 ASN A C 1
ATOM 792 O O . ASN A 1 106 ? 14.484 -9.482 -33.034 1.00 92.44 106 ASN A O 1
ATOM 796 N N . GLN A 1 107 ? 15.591 -7.541 -32.852 1.00 89.88 107 GLN A N 1
ATOM 797 C CA . GLN A 1 107 ? 15.905 -7.373 -34.263 1.00 89.88 107 GLN A CA 1
ATOM 798 C C . GLN A 1 107 ? 17.360 -6.950 -34.394 1.00 89.88 107 GLN A C 1
ATOM 800 O O . GLN A 1 107 ? 17.784 -5.984 -33.758 1.00 89.88 107 GLN A O 1
ATOM 805 N N . VAL A 1 108 ? 18.093 -7.636 -35.269 1.00 91.62 108 VAL A N 1
ATOM 806 C CA . VAL A 1 108 ? 19.472 -7.284 -35.605 1.00 91.62 108 VAL A CA 1
ATOM 807 C C . VAL A 1 108 ? 19.463 -6.245 -36.723 1.00 91.62 108 VAL A C 1
ATOM 809 O O . VAL A 1 108 ? 19.140 -6.565 -37.869 1.00 91.62 108 VAL A O 1
ATOM 812 N N . ILE A 1 109 ? 19.830 -5.005 -36.405 1.00 90.38 109 ILE A N 1
ATOM 813 C CA . ILE A 1 109 ? 19.855 -3.882 -37.356 1.00 90.38 109 ILE A CA 1
ATOM 814 C C . ILE A 1 109 ? 21.217 -3.167 -37.352 1.00 90.38 109 ILE A C 1
ATOM 816 O O . ILE A 1 109 ? 21.987 -3.331 -36.403 1.00 90.38 109 ILE A O 1
ATOM 820 N N . PRO A 1 110 ? 21.573 -2.404 -38.406 1.00 91.94 110 PRO A N 1
ATOM 821 C CA . PRO A 1 110 ? 22.855 -1.701 -38.457 1.00 91.94 110 PRO A CA 1
ATOM 822 C C . PRO A 1 110 ? 23.048 -0.754 -37.266 1.00 91.94 110 PRO A C 1
ATOM 824 O O . PRO A 1 110 ? 22.132 -0.026 -36.874 1.00 91.94 110 PRO A O 1
ATOM 827 N N . TYR A 1 111 ? 24.245 -0.767 -36.679 1.00 90.38 111 TYR A N 1
ATOM 828 C CA . TYR A 1 111 ? 24.542 -0.052 -35.434 1.00 90.38 111 TYR A CA 1
ATOM 829 C C . TYR A 1 111 ? 24.504 1.473 -35.585 1.00 90.38 111 TYR A C 1
ATOM 831 O O . TYR A 1 111 ? 24.222 2.186 -34.625 1.00 90.38 111 TYR A O 1
ATOM 839 N N . GLU A 1 112 ? 24.664 1.988 -36.804 1.00 86.38 112 GLU A N 1
ATOM 840 C CA . GLU A 1 112 ? 24.463 3.403 -37.129 1.00 86.38 112 GLU A CA 1
ATOM 841 C C . GLU A 1 112 ? 23.026 3.905 -36.949 1.00 86.38 112 GLU A C 1
ATOM 843 O O . GLU A 1 112 ? 22.824 5.117 -36.938 1.00 86.38 112 GLU A O 1
ATOM 848 N N . PHE A 1 113 ? 22.044 3.016 -36.774 1.00 86.69 113 PHE A N 1
ATOM 849 C CA . PHE A 1 113 ? 20.658 3.384 -36.472 1.00 86.69 113 PHE A CA 1
ATOM 850 C C . PHE A 1 113 ? 20.313 3.299 -34.980 1.00 86.69 113 PHE A C 1
ATOM 852 O O . PHE A 1 113 ? 19.167 3.562 -34.606 1.00 86.69 113 PHE A O 1
ATOM 859 N N . PHE A 1 114 ? 21.283 2.955 -34.122 1.00 87.19 114 PHE A N 1
ATOM 860 C CA . PHE A 1 114 ? 21.042 2.793 -32.691 1.00 87.19 114 PHE A CA 1
ATOM 861 C C . PHE A 1 114 ? 20.411 4.046 -32.084 1.00 87.19 114 PHE A C 1
ATOM 863 O O . PHE A 1 114 ? 20.900 5.164 -32.279 1.00 87.19 114 PHE A O 1
ATOM 870 N N . ALA A 1 115 ? 19.319 3.843 -31.338 1.00 78.56 115 ALA A N 1
ATOM 871 C CA . ALA A 1 115 ? 18.581 4.900 -30.651 1.00 78.56 115 ALA A CA 1
ATOM 872 C C . ALA A 1 115 ? 18.131 6.073 -31.546 1.00 78.56 115 ALA A C 1
ATOM 874 O O . ALA A 1 115 ? 17.953 7.186 -31.048 1.00 78.56 115 ALA A O 1
ATOM 875 N N . GLY A 1 116 ? 17.960 5.838 -32.852 1.00 77.75 116 GLY A N 1
ATOM 876 C CA . GLY A 1 116 ? 17.276 6.771 -33.748 1.00 77.75 116 GLY A CA 1
ATOM 877 C C . GLY A 1 116 ? 15.780 6.768 -33.472 1.00 77.75 116 GLY A C 1
ATOM 878 O O . GLY A 1 116 ? 15.306 7.390 -32.520 1.00 77.75 116 GLY A O 1
ATOM 879 N N . ASP A 1 117 ? 15.033 6.011 -34.270 1.00 66.38 117 ASP A N 1
ATOM 880 C CA . ASP A 1 117 ? 13.579 5.942 -34.127 1.00 66.38 117 ASP A CA 1
ATOM 881 C C . ASP A 1 117 ? 13.155 5.073 -32.919 1.00 66.38 117 ASP A C 1
ATOM 883 O O . ASP A 1 117 ? 12.130 5.334 -32.290 1.00 66.38 117 ASP A O 1
ATOM 887 N N . GLY A 1 118 ? 13.972 4.082 -32.539 1.00 74.75 118 GLY A N 1
ATOM 888 C CA . GLY A 1 118 ? 13.719 3.128 -31.452 1.00 74.75 118 GLY A CA 1
ATOM 889 C C . GLY A 1 118 ? 13.535 3.753 -30.069 1.00 74.75 118 GLY A C 1
ATOM 890 O O . GLY A 1 118 ? 14.526 3.930 -29.362 1.00 74.75 118 GLY A O 1
ATOM 891 N N . MET A 1 119 ? 12.298 4.017 -29.630 1.00 81.75 119 MET A N 1
ATOM 892 C CA . MET A 1 119 ? 12.041 4.722 -28.357 1.00 81.75 119 MET A CA 1
ATOM 893 C C . MET A 1 119 ? 12.571 3.949 -27.144 1.00 81.75 119 MET A C 1
ATOM 895 O O . MET A 1 119 ? 13.222 4.545 -26.285 1.00 81.75 119 MET A O 1
ATOM 899 N N . LEU A 1 120 ? 12.363 2.625 -27.091 1.00 87.38 120 LEU A N 1
ATOM 900 C CA . LEU A 1 120 ? 12.879 1.807 -25.993 1.00 87.38 120 LEU A CA 1
ATOM 901 C C . LEU A 1 120 ? 14.412 1.779 -25.989 1.00 87.38 120 LEU A C 1
ATOM 903 O O . LEU A 1 120 ? 15.029 2.034 -24.959 1.00 87.38 120 LEU A O 1
ATOM 907 N N . THR A 1 121 ? 15.035 1.561 -27.153 1.00 89.38 121 THR A N 1
ATOM 908 C CA . THR A 1 121 ? 16.505 1.553 -27.283 1.00 89.38 121 THR A CA 1
ATOM 909 C C . THR A 1 121 ? 17.136 2.911 -26.991 1.00 89.38 121 THR A C 1
ATOM 911 O O . THR A 1 121 ? 18.280 2.988 -26.556 1.00 89.38 121 THR A O 1
ATOM 914 N N . ARG A 1 122 ? 16.387 4.001 -27.170 1.00 88.75 122 ARG A N 1
ATOM 915 C CA . ARG A 1 122 ? 16.860 5.348 -26.873 1.00 88.75 122 ARG A CA 1
ATOM 916 C C . ARG A 1 122 ? 16.900 5.644 -25.386 1.00 88.75 122 ARG A C 1
ATOM 918 O O . ARG A 1 122 ? 17.844 6.286 -24.939 1.00 88.75 122 ARG A O 1
ATOM 925 N N . LEU A 1 123 ? 15.939 5.131 -24.618 1.00 89.44 123 LEU A N 1
ATOM 926 C CA . LEU A 1 123 ? 15.928 5.264 -23.158 1.00 89.44 123 LEU A CA 1
ATOM 927 C C . LEU A 1 123 ? 17.095 4.540 -22.478 1.00 89.44 123 LEU A C 1
ATOM 929 O O . LEU A 1 123 ? 17.442 4.888 -21.353 1.00 89.44 123 LEU A O 1
ATOM 933 N N . ILE A 1 124 ? 17.732 3.593 -23.172 1.00 91.94 124 ILE A N 1
ATOM 934 C CA . ILE A 1 124 ? 18.939 2.893 -22.715 1.00 91.94 124 ILE A CA 1
ATOM 935 C C . ILE A 1 124 ? 20.146 3.834 -22.629 1.00 91.94 124 ILE A C 1
ATOM 937 O O . ILE A 1 124 ? 21.080 3.563 -21.883 1.00 91.94 124 ILE A O 1
ATOM 941 N N . LEU A 1 125 ? 20.169 4.953 -23.350 1.00 90.56 125 LEU A N 1
ATOM 942 C CA . LEU A 1 125 ? 21.331 5.842 -23.373 1.00 90.56 125 LEU A CA 1
ATOM 943 C C . LEU A 1 125 ? 21.361 6.796 -22.184 1.00 90.56 125 LEU A C 1
ATOM 945 O O . LEU A 1 125 ? 20.358 7.415 -21.846 1.00 90.56 125 LEU A O 1
ATOM 949 N N . LYS A 1 126 ? 22.550 7.043 -21.624 1.00 89.62 126 LYS A N 1
ATOM 950 C CA . LYS A 1 126 ? 22.750 8.097 -20.609 1.00 89.62 126 LYS A CA 1
ATOM 951 C C . LYS A 1 126 ? 22.422 9.493 -21.152 1.00 89.62 126 LYS A C 1
ATOM 953 O O . LYS A 1 126 ? 21.956 10.353 -20.418 1.00 89.62 126 LYS A O 1
ATOM 958 N N . ALA A 1 127 ? 22.619 9.710 -22.452 1.00 84.88 127 ALA A N 1
ATOM 959 C CA . ALA A 1 127 ? 22.303 10.970 -23.121 1.00 84.88 127 ALA A CA 1
ATOM 960 C C . ALA A 1 127 ? 20.795 11.184 -23.376 1.00 84.88 127 ALA A C 1
ATOM 962 O O . ALA A 1 127 ? 20.409 12.268 -23.822 1.00 84.88 127 ALA A O 1
ATOM 963 N N . SER A 1 128 ? 19.936 10.188 -23.107 1.00 81.88 128 SER A N 1
ATOM 964 C CA . SER A 1 128 ? 18.504 10.253 -23.435 1.00 81.88 128 SER A CA 1
ATOM 965 C C . SER A 1 128 ? 17.774 11.395 -22.733 1.00 81.88 128 SER A C 1
ATOM 967 O O . SER A 1 128 ? 16.837 11.951 -23.293 1.00 81.88 128 SER A O 1
ATOM 969 N N . ASP A 1 129 ? 18.218 11.771 -21.532 1.00 70.25 129 ASP A N 1
ATOM 970 C CA . ASP A 1 129 ? 17.516 12.720 -20.656 1.00 70.25 129 ASP A CA 1
ATOM 971 C C . ASP A 1 129 ? 17.471 14.148 -21.234 1.00 70.25 129 ASP A C 1
ATOM 973 O O . ASP A 1 129 ? 16.690 14.983 -20.786 1.00 70.25 129 ASP A O 1
ATOM 977 N N . LYS A 1 130 ? 18.303 14.434 -22.246 1.00 69.06 130 LYS A N 1
ATOM 978 C CA . LYS A 1 130 ? 18.370 15.725 -22.954 1.00 69.06 130 LYS A CA 1
ATOM 979 C C . LYS A 1 130 ? 18.027 15.612 -24.445 1.00 69.06 130 LYS A C 1
ATOM 981 O O . LYS A 1 130 ? 18.168 16.591 -25.177 1.00 69.06 130 LYS A O 1
ATOM 986 N N . ALA A 1 131 ? 17.638 14.429 -24.917 1.00 64.94 131 ALA A N 1
ATOM 987 C CA . ALA A 1 131 ? 17.441 14.167 -26.336 1.00 64.94 131 ALA A CA 1
ATOM 988 C C . ALA A 1 131 ? 16.010 14.540 -26.790 1.00 64.94 131 ALA A C 1
ATOM 990 O O . ALA A 1 131 ? 15.063 14.331 -26.030 1.00 64.94 131 ALA A O 1
ATOM 991 N N . PRO A 1 132 ? 15.817 15.054 -28.024 1.00 63.69 132 PRO A N 1
ATOM 992 C CA . PRO A 1 132 ? 14.482 15.323 -28.568 1.00 63.69 132 PRO A CA 1
ATOM 993 C C . PRO A 1 132 ? 13.613 14.063 -28.538 1.00 63.69 132 PRO A C 1
ATOM 995 O O . PRO A 1 132 ? 14.062 13.022 -28.998 1.00 63.69 132 PRO A O 1
ATOM 998 N N . TRP A 1 133 ? 12.392 14.130 -28.014 1.00 68.12 133 TRP A N 1
ATOM 999 C CA . TRP A 1 133 ? 11.516 12.965 -27.838 1.00 68.12 133 TRP A CA 1
ATOM 1000 C C . TRP A 1 133 ? 10.358 12.965 -28.849 1.00 68.12 133 TRP A C 1
ATOM 1002 O O . TRP A 1 133 ? 9.855 14.028 -29.204 1.00 68.12 133 TRP A O 1
ATOM 1012 N N . SER A 1 134 ? 9.909 11.784 -29.291 1.00 63.50 134 SER A N 1
ATOM 1013 C CA . SER A 1 134 ? 8.645 11.620 -30.027 1.00 63.50 134 SER A CA 1
ATOM 1014 C C . SER A 1 134 ? 7.684 10.847 -29.142 1.00 63.50 134 SER A C 1
ATOM 1016 O O . SER A 1 134 ? 7.999 9.738 -28.751 1.00 63.50 134 SER A O 1
ATOM 1018 N N . ASP A 1 135 ? 6.530 11.408 -28.800 1.00 59.69 135 ASP A N 1
ATOM 1019 C CA . ASP A 1 135 ? 5.581 10.779 -27.879 1.00 59.69 135 ASP A CA 1
ATOM 1020 C C . ASP A 1 135 ? 4.657 9.751 -28.545 1.00 59.69 135 ASP A C 1
ATOM 1022 O O . ASP A 1 135 ? 4.065 8.934 -27.849 1.00 59.69 135 ASP A O 1
ATOM 1026 N N . ASN A 1 136 ? 4.559 9.769 -29.873 1.00 56.69 136 ASN A N 1
ATOM 1027 C CA . ASN A 1 136 ? 3.700 8.898 -30.677 1.00 56.69 136 ASN A CA 1
ATOM 1028 C C . ASN A 1 136 ? 4.458 8.157 -31.798 1.00 56.69 136 ASN A C 1
ATOM 1030 O O . ASN A 1 136 ? 3.836 7.463 -32.602 1.00 56.69 136 ASN A O 1
ATOM 1034 N N . GLY A 1 137 ? 5.779 8.337 -31.891 1.00 55.53 137 GLY A N 1
ATOM 1035 C CA . GLY A 1 137 ? 6.601 7.702 -32.914 1.00 55.53 137 GLY A CA 1
ATOM 1036 C C . GLY A 1 137 ? 6.533 8.308 -34.319 1.00 55.53 137 GLY A C 1
ATOM 1037 O O . GLY A 1 137 ? 7.127 7.738 -35.230 1.00 55.53 137 GLY A O 1
ATOM 1038 N N . SER A 1 138 ? 5.821 9.423 -34.536 1.00 58.44 138 SER A N 1
ATOM 1039 C CA . SER A 1 138 ? 5.698 10.034 -35.870 1.00 58.44 138 SER A CA 1
ATOM 1040 C C . SER A 1 138 ? 6.851 10.976 -36.226 1.00 58.44 138 SER A C 1
ATOM 1042 O O . SER A 1 138 ? 7.043 11.292 -37.398 1.00 58.44 138 SER A O 1
ATOM 1044 N N . ALA A 1 139 ? 7.605 11.455 -35.233 1.00 61.22 139 ALA A N 1
ATOM 1045 C CA . ALA A 1 139 ? 8.775 12.297 -35.459 1.00 61.22 139 ALA A CA 1
ATOM 1046 C C . ALA A 1 139 ? 10.031 11.420 -35.514 1.00 61.22 139 ALA A C 1
ATOM 1048 O O . ALA A 1 139 ? 10.431 10.841 -34.502 1.00 61.22 139 ALA A O 1
ATOM 1049 N N . GLN A 1 140 ? 10.651 11.339 -36.693 1.00 64.19 140 GLN A N 1
ATOM 1050 C CA . GLN A 1 140 ? 11.947 10.683 -36.853 1.00 64.19 140 GLN A CA 1
ATOM 1051 C C . GLN A 1 140 ? 13.017 11.475 -36.112 1.00 64.19 140 GLN A C 1
ATOM 1053 O O . GLN A 1 140 ? 13.093 12.702 -36.228 1.00 64.19 140 GLN A O 1
ATOM 1058 N N . ASN A 1 141 ? 13.842 10.769 -35.347 1.00 69.81 141 ASN A N 1
ATOM 1059 C CA . ASN A 1 141 ? 14.943 11.375 -34.616 1.00 69.81 141 ASN A CA 1
ATOM 1060 C C . ASN A 1 141 ? 16.274 10.878 -35.183 1.00 69.81 141 ASN A C 1
ATOM 1062 O O . ASN A 1 141 ? 16.382 9.707 -35.549 1.00 69.81 141 ASN A O 1
ATOM 1066 N N . PRO A 1 142 ? 17.305 11.741 -35.255 1.00 75.25 142 PRO A N 1
ATOM 1067 C CA . PRO A 1 142 ? 18.619 11.294 -35.686 1.00 75.25 142 PRO A CA 1
ATOM 1068 C C . PRO A 1 142 ? 19.123 10.191 -34.751 1.00 75.25 142 PRO A C 1
ATOM 1070 O O . PRO A 1 142 ? 18.912 10.255 -33.537 1.00 75.25 142 PRO A O 1
ATOM 1073 N N . ALA A 1 143 ? 19.803 9.199 -35.328 1.00 78.50 143 ALA A N 1
ATOM 1074 C CA . ALA A 1 143 ? 20.460 8.151 -34.561 1.00 78.50 143 ALA A CA 1
ATOM 1075 C C . ALA A 1 143 ? 21.414 8.748 -33.524 1.00 78.50 143 ALA A C 1
ATOM 1077 O O . ALA A 1 143 ? 22.097 9.744 -33.784 1.00 78.50 143 ALA A O 1
ATOM 1078 N N . LEU A 1 144 ? 21.463 8.120 -32.352 1.00 79.69 144 LEU A N 1
ATOM 1079 C CA . LEU A 1 144 ? 22.294 8.552 -31.234 1.00 79.69 144 LEU A CA 1
ATOM 1080 C C . LEU A 1 144 ? 23.155 7.368 -30.775 1.00 79.69 144 LEU A C 1
ATOM 1082 O O . LEU A 1 144 ? 22.988 6.883 -29.659 1.00 79.69 144 LEU A O 1
ATOM 1086 N N . PRO A 1 145 ? 24.035 6.832 -31.645 1.00 78.69 145 PRO A N 1
ATOM 1087 C CA . PRO A 1 145 ? 24.791 5.637 -31.315 1.00 78.69 145 PRO A CA 1
ATOM 1088 C C . PRO A 1 145 ? 25.690 5.868 -30.088 1.00 78.69 145 PRO A C 1
ATOM 1090 O O . PRO A 1 145 ? 26.226 6.965 -29.921 1.00 78.69 145 PRO A O 1
ATOM 1093 N N . PRO A 1 146 ? 25.936 4.834 -29.257 1.00 78.06 146 PRO A N 1
ATOM 1094 C CA . PRO A 1 146 ? 26.808 4.927 -28.081 1.00 78.06 146 PRO A CA 1
ATOM 1095 C C . PRO A 1 146 ? 28.281 5.219 -28.409 1.00 78.06 146 PRO A C 1
ATOM 1097 O O . PRO A 1 146 ? 29.097 5.315 -27.497 1.00 78.06 146 PRO A O 1
ATOM 1100 N N . VAL A 1 147 ? 28.650 5.294 -29.689 1.00 83.38 147 VAL A N 1
ATOM 1101 C CA . VAL A 1 147 ? 30.025 5.457 -30.166 1.00 83.38 147 VAL A CA 1
ATOM 1102 C C . VAL A 1 147 ? 30.088 6.654 -31.106 1.00 83.38 147 VAL A C 1
ATOM 1104 O O . VAL A 1 147 ? 29.341 6.733 -32.084 1.00 83.38 147 VAL A O 1
ATOM 1107 N N . GLU A 1 148 ? 31.005 7.578 -30.834 1.00 71.69 148 GLU A N 1
ATOM 1108 C CA . GLU A 1 148 ? 31.268 8.708 -31.722 1.00 71.69 148 GLU A CA 1
ATOM 1109 C C . GLU A 1 148 ? 31.936 8.240 -33.026 1.00 71.69 148 GLU A C 1
ATOM 1111 O O . GLU A 1 148 ? 32.776 7.343 -33.020 1.00 71.69 148 GLU A O 1
ATOM 1116 N N . LYS A 1 149 ? 31.590 8.877 -34.156 1.00 72.25 149 LYS A N 1
ATOM 1117 C CA . LYS A 1 149 ? 32.188 8.615 -35.484 1.00 72.25 149 LYS A CA 1
ATOM 1118 C C . LYS A 1 149 ? 32.109 7.145 -35.930 1.00 72.25 149 LYS A C 1
ATOM 1120 O O . LYS A 1 149 ? 33.052 6.619 -36.521 1.00 72.25 149 LYS A O 1
ATOM 1125 N N . LEU A 1 150 ? 30.970 6.500 -35.682 1.00 76.75 150 LEU A N 1
ATOM 1126 C CA . LEU A 1 150 ? 30.727 5.124 -36.100 1.00 76.75 150 LEU A CA 1
ATOM 1127 C C . LEU A 1 150 ? 30.856 4.957 -37.629 1.00 76.75 150 LEU A C 1
ATOM 1129 O O . LEU A 1 150 ? 30.166 5.626 -38.404 1.00 76.75 150 LEU A O 1
ATOM 1133 N N . GLY A 1 151 ? 31.737 4.057 -38.066 1.00 77.81 151 GLY A N 1
ATOM 1134 C CA . GLY A 1 151 ? 31.841 3.650 -39.465 1.00 77.81 151 GLY A CA 1
ATOM 1135 C C . GLY A 1 151 ? 30.600 2.873 -39.910 1.00 77.81 151 GLY A C 1
ATOM 1136 O O . GLY A 1 151 ? 30.180 1.927 -39.242 1.00 77.81 151 GLY A O 1
ATOM 1137 N N . LYS A 1 152 ? 30.009 3.264 -41.044 1.00 82.56 152 LYS A N 1
ATOM 1138 C CA . LYS A 1 152 ? 28.777 2.653 -41.570 1.00 82.56 152 LYS A CA 1
ATOM 1139 C C . LYS A 1 152 ? 28.989 1.193 -41.967 1.00 82.56 152 LYS A C 1
ATOM 1141 O O . LYS A 1 152 ? 30.001 0.871 -42.592 1.00 82.56 152 LYS A O 1
ATOM 1146 N N . GLY A 1 153 ? 28.020 0.335 -41.644 1.00 85.06 153 GLY A N 1
ATOM 1147 C CA . GLY A 1 153 ? 28.020 -1.082 -42.015 1.00 85.06 153 GLY A CA 1
ATOM 1148 C C . GLY A 1 153 ? 29.108 -1.945 -41.363 1.00 85.06 153 GLY A C 1
ATOM 1149 O O . GLY A 1 153 ? 29.305 -3.077 -41.799 1.00 85.06 153 GLY A O 1
ATOM 1150 N N . LEU A 1 154 ? 29.827 -1.438 -40.352 1.00 88.50 154 LEU A N 1
ATOM 1151 C CA . LEU A 1 154 ? 30.861 -2.202 -39.639 1.00 88.50 154 LEU A CA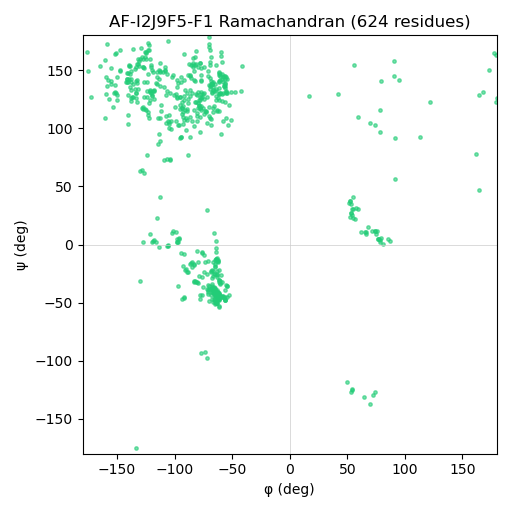 1
ATOM 1152 C C . LEU A 1 154 ? 30.291 -3.100 -38.537 1.00 88.50 154 LEU A C 1
ATOM 1154 O O . LEU A 1 154 ? 30.862 -4.153 -38.249 1.00 88.50 154 LEU A O 1
ATOM 1158 N N . TYR A 1 155 ? 29.186 -2.675 -37.924 1.00 93.00 155 TYR A N 1
ATOM 1159 C CA . TYR A 1 155 ? 28.591 -3.343 -36.776 1.00 93.00 155 TYR A CA 1
ATOM 1160 C C . TYR A 1 155 ? 27.070 -3.365 -36.876 1.00 93.00 155 TYR A C 1
ATOM 1162 O O . TYR A 1 155 ? 26.452 -2.488 -37.479 1.00 93.00 155 TYR A O 1
ATOM 1170 N N . PHE A 1 156 ? 26.475 -4.361 -36.235 1.00 94.69 156 PHE A N 1
ATOM 1171 C CA . PHE A 1 156 ? 25.033 -4.534 -36.100 1.00 94.69 156 PHE A CA 1
ATOM 1172 C C . PHE A 1 156 ? 24.691 -4.706 -34.630 1.00 94.69 156 PHE A C 1
ATOM 1174 O O . PHE A 1 156 ? 25.522 -5.195 -33.870 1.00 94.69 156 PHE A O 1
ATOM 1181 N N . TYR A 1 157 ? 23.483 -4.338 -34.224 1.00 94.12 157 TYR A N 1
ATOM 1182 C CA . TYR A 1 157 ? 23.043 -4.511 -32.849 1.00 94.12 157 TYR A CA 1
ATOM 1183 C C . TYR A 1 157 ? 21.661 -5.130 -32.756 1.00 94.12 157 TYR A C 1
ATOM 1185 O O . TYR A 1 157 ? 20.841 -4.971 -33.657 1.00 94.12 157 TYR A O 1
ATOM 1193 N N . GLU A 1 158 ? 21.414 -5.766 -31.619 1.00 93.06 158 GLU A N 1
ATOM 1194 C CA . GLU A 1 158 ? 20.082 -6.065 -31.114 1.00 93.06 158 GLU A CA 1
ATOM 1195 C C . GLU A 1 158 ? 20.022 -5.722 -29.625 1.00 93.06 158 GLU A C 1
ATOM 1197 O O . GLU A 1 158 ? 21.027 -5.785 -28.908 1.00 93.06 158 GLU A O 1
ATOM 1202 N N . VAL A 1 159 ? 18.832 -5.368 -29.153 1.00 94.94 159 VAL A N 1
ATOM 1203 C CA . VAL A 1 159 ? 18.501 -5.410 -27.730 1.00 94.94 159 VAL A CA 1
ATOM 1204 C C . VAL A 1 159 ? 17.592 -6.608 -27.515 1.00 94.94 159 VAL A C 1
ATOM 1206 O O . VAL A 1 159 ? 16.433 -6.599 -27.919 1.00 94.94 159 VAL A O 1
ATOM 1209 N N . ASP A 1 160 ? 18.140 -7.650 -26.908 1.00 94.19 160 ASP A N 1
ATOM 1210 C CA . ASP A 1 160 ? 17.422 -8.859 -26.517 1.00 94.19 160 ASP A CA 1
ATOM 1211 C C . ASP A 1 160 ? 16.652 -8.563 -25.224 1.00 94.19 160 ASP A C 1
ATOM 1213 O O . ASP A 1 160 ? 17.259 -8.171 -24.229 1.00 94.19 160 ASP A O 1
ATOM 1217 N N . LEU A 1 161 ? 15.323 -8.695 -25.233 1.00 94.94 161 LEU A N 1
ATOM 1218 C CA . LEU A 1 161 ? 14.484 -8.453 -24.055 1.00 94.94 161 LEU A CA 1
ATOM 1219 C C . LEU A 1 161 ? 13.956 -9.784 -23.512 1.00 94.94 161 LEU A C 1
ATOM 1221 O O . LEU A 1 161 ? 13.065 -10.386 -24.118 1.00 94.94 161 LEU A O 1
ATOM 1225 N N . ALA A 1 162 ? 14.507 -10.273 -22.399 1.00 94.75 162 ALA A N 1
ATOM 1226 C CA . ALA A 1 162 ? 14.306 -11.632 -21.888 1.00 94.75 162 ALA A CA 1
ATOM 1227 C C . ALA A 1 162 ? 12.829 -12.063 -21.857 1.00 94.75 162 ALA A C 1
ATOM 1229 O O . ALA A 1 162 ? 11.960 -11.358 -21.346 1.00 94.75 162 ALA A O 1
ATOM 1230 N N . GLY A 1 163 ? 12.547 -13.254 -22.392 1.00 92.12 163 GLY A N 1
ATOM 1231 C CA . GLY A 1 163 ? 11.189 -13.807 -22.461 1.00 92.12 163 GLY A CA 1
ATOM 1232 C C . GLY A 1 163 ? 10.375 -13.353 -23.677 1.00 92.12 163 GLY A C 1
ATOM 1233 O O . GLY A 1 163 ? 9.211 -13.732 -23.790 1.00 92.12 163 GLY A O 1
ATOM 1234 N N . THR A 1 164 ? 10.971 -12.594 -24.608 1.00 93.81 164 THR A N 1
ATOM 1235 C CA . THR A 1 164 ? 10.265 -12.072 -25.793 1.00 93.81 164 THR A CA 1
ATOM 1236 C C . THR A 1 164 ? 10.867 -12.491 -27.148 1.00 93.81 164 THR A C 1
ATOM 1238 O O . THR A 1 164 ? 10.361 -12.059 -28.180 1.00 93.81 164 THR A O 1
ATOM 1241 N N . GLN A 1 165 ? 11.844 -13.416 -27.181 1.00 83.50 165 GLN A N 1
ATOM 1242 C CA . GLN A 1 165 ? 12.751 -13.690 -28.333 1.00 83.50 165 GLN A CA 1
ATOM 1243 C C . GLN A 1 165 ? 12.145 -14.265 -29.618 1.00 83.50 165 GLN A C 1
ATOM 1245 O O . GLN A 1 165 ? 12.864 -14.665 -30.526 1.00 83.50 165 GLN A O 1
ATOM 1250 N N . SER A 1 166 ? 10.822 -14.309 -29.716 1.00 84.38 166 SER A N 1
ATOM 1251 C CA . SER A 1 166 ? 10.087 -14.687 -30.931 1.00 84.38 166 SER A CA 1
ATOM 1252 C C . SER A 1 166 ? 9.171 -13.576 -31.442 1.00 84.38 166 SER A C 1
ATOM 1254 O O . SER A 1 166 ? 8.439 -13.781 -32.407 1.00 84.38 166 SER A O 1
ATOM 1256 N N . LYS A 1 167 ? 9.173 -12.415 -30.781 1.00 92.44 167 LYS A N 1
ATOM 1257 C CA . LYS A 1 167 ? 8.264 -11.309 -31.058 1.00 92.44 167 LYS A CA 1
ATOM 1258 C C . LYS A 1 167 ? 9.055 -10.066 -31.405 1.00 92.44 167 LYS A C 1
ATOM 1260 O O . LYS A 1 167 ? 9.977 -9.686 -30.685 1.00 92.44 167 LYS A O 1
ATOM 1265 N N . SER A 1 168 ? 8.633 -9.417 -32.477 1.00 89.31 168 SER A N 1
ATOM 1266 C CA . SER A 1 168 ? 9.133 -8.125 -32.918 1.00 89.31 168 SER A CA 1
ATOM 1267 C C . SER A 1 168 ? 7.960 -7.240 -33.334 1.00 89.31 168 SER A C 1
ATOM 1269 O O . SER A 1 168 ? 6.826 -7.714 -33.456 1.00 89.31 168 SER A O 1
ATOM 1271 N N . ASP A 1 169 ? 8.223 -5.950 -33.533 1.00 88.12 169 ASP A N 1
ATOM 1272 C CA . ASP A 1 169 ? 7.247 -5.008 -34.090 1.00 88.12 169 ASP A CA 1
ATOM 1273 C C . ASP A 1 169 ? 5.904 -5.020 -33.334 1.00 88.12 169 ASP A C 1
ATOM 1275 O O . ASP A 1 169 ? 5.864 -4.881 -32.108 1.00 88.12 169 ASP A O 1
ATOM 1279 N N . LYS A 1 170 ? 4.794 -5.203 -34.059 1.00 91.00 170 LYS A N 1
ATOM 1280 C CA . LYS A 1 170 ? 3.439 -5.222 -33.510 1.00 91.00 170 LYS A CA 1
ATOM 1281 C C . LYS A 1 170 ? 3.251 -6.294 -32.437 1.00 91.00 170 LYS A C 1
ATOM 1283 O O . LYS A 1 170 ? 2.674 -6.002 -31.396 1.00 91.00 170 LYS A O 1
ATOM 1288 N N . ASP A 1 171 ? 3.747 -7.507 -32.670 1.00 93.50 171 ASP A N 1
ATOM 1289 C CA . ASP A 1 171 ? 3.549 -8.630 -31.748 1.00 93.50 171 ASP A CA 1
ATOM 1290 C C . ASP A 1 171 ? 4.282 -8.410 -30.425 1.00 93.50 171 ASP A C 1
ATOM 1292 O O . ASP A 1 171 ? 3.804 -8.826 -29.367 1.00 93.50 171 ASP A O 1
ATOM 1296 N N . LEU A 1 172 ? 5.446 -7.754 -30.480 1.00 93.31 172 LEU A N 1
ATOM 1297 C CA . LEU A 1 172 ? 6.165 -7.343 -29.282 1.00 93.31 172 LEU A CA 1
ATOM 1298 C C . LEU A 1 172 ? 5.413 -6.215 -28.576 1.00 93.31 172 LEU A C 1
ATOM 1300 O O . LEU A 1 172 ? 5.160 -6.325 -27.382 1.00 93.31 172 LEU A O 1
ATOM 1304 N N . LEU A 1 173 ? 5.001 -5.169 -29.299 1.00 91.25 173 LEU A N 1
ATOM 1305 C CA . LEU A 1 173 ? 4.270 -4.044 -28.714 1.00 91.25 173 LEU A CA 1
ATOM 1306 C C . LEU A 1 173 ? 2.978 -4.493 -28.012 1.00 91.25 173 LEU A C 1
ATOM 1308 O O . LEU A 1 173 ? 2.732 -4.085 -26.878 1.00 91.25 173 LEU A O 1
ATOM 1312 N N . ASP A 1 174 ? 2.187 -5.357 -28.650 1.00 92.38 174 ASP A N 1
ATOM 1313 C CA . ASP A 1 174 ? 0.951 -5.898 -28.079 1.00 92.38 174 ASP A CA 1
ATOM 1314 C C . ASP A 1 174 ? 1.230 -6.707 -26.803 1.00 92.38 174 ASP A C 1
ATOM 1316 O O . ASP A 1 174 ? 0.521 -6.542 -25.809 1.00 92.38 174 ASP A O 1
ATOM 1320 N N . LEU A 1 175 ? 2.291 -7.527 -26.790 1.00 92.75 175 LEU A N 1
ATOM 1321 C CA . LEU A 1 175 ? 2.706 -8.265 -25.593 1.00 92.75 175 LEU A CA 1
ATOM 1322 C C . LEU A 1 175 ? 3.099 -7.311 -24.456 1.00 92.75 175 LEU A C 1
ATOM 1324 O O . LEU A 1 175 ? 2.681 -7.511 -23.316 1.00 92.75 175 LEU A O 1
ATOM 1328 N N . LEU A 1 176 ? 3.894 -6.277 -24.749 1.00 91.06 176 LEU A N 1
ATOM 1329 C CA . LEU A 1 176 ? 4.323 -5.308 -23.739 1.00 91.06 176 LEU A CA 1
ATOM 1330 C C . LEU A 1 176 ? 3.117 -4.554 -23.156 1.00 91.06 176 LEU A C 1
ATOM 1332 O O . LEU A 1 176 ? 3.013 -4.433 -21.935 1.00 91.06 176 LEU A O 1
ATOM 1336 N N . LYS A 1 177 ? 2.165 -4.129 -24.003 1.00 87.56 177 LYS A N 1
ATOM 1337 C CA . LYS A 1 177 ? 0.903 -3.506 -23.565 1.00 87.56 177 LYS A CA 1
ATOM 1338 C C . LYS A 1 177 ? 0.051 -4.451 -22.718 1.00 87.56 177 LYS A C 1
ATOM 1340 O O . LYS A 1 177 ? -0.497 -4.026 -21.706 1.00 87.56 177 LYS A O 1
ATOM 1345 N N . GLN A 1 178 ? -0.040 -5.724 -23.100 1.00 88.06 178 GLN A N 1
ATOM 1346 C CA . GLN A 1 178 ? -0.796 -6.737 -22.362 1.00 88.06 178 GLN A CA 1
ATOM 1347 C C . GLN A 1 178 ? -0.189 -7.027 -20.982 1.00 88.06 178 GLN A C 1
ATOM 1349 O O . GLN A 1 178 ? -0.916 -7.186 -19.999 1.00 88.06 178 GLN A O 1
ATOM 1354 N N . ASN A 1 179 ? 1.138 -7.114 -20.899 1.00 87.12 179 ASN A N 1
ATOM 1355 C CA . ASN A 1 179 ? 1.822 -7.395 -19.640 1.00 87.12 179 ASN A CA 1
ATOM 1356 C C . ASN A 1 179 ? 1.720 -6.208 -18.671 1.00 87.12 179 ASN A C 1
ATOM 1358 O O . ASN A 1 179 ? 1.524 -6.427 -17.468 1.00 87.12 179 ASN A O 1
ATOM 1362 N N . GLY A 1 180 ? 1.752 -4.979 -19.199 1.00 86.25 180 GLY A N 1
ATOM 1363 C CA . GLY A 1 180 ? 1.598 -3.745 -18.436 1.00 86.25 180 GLY A CA 1
ATOM 1364 C C . GLY A 1 180 ? 2.834 -3.448 -17.589 1.00 86.25 180 GLY A C 1
ATOM 1365 O O . GLY A 1 180 ? 3.954 -3.455 -18.098 1.00 86.25 180 GLY A O 1
ATOM 1366 N N . THR A 1 181 ? 2.635 -3.176 -16.295 1.00 87.75 181 THR A N 1
ATOM 1367 C CA . THR A 1 181 ? 3.735 -2.910 -15.356 1.00 87.75 181 THR A CA 1
ATOM 1368 C C . THR A 1 181 ? 4.554 -4.178 -15.125 1.00 87.75 181 THR A C 1
ATOM 1370 O O . THR A 1 181 ? 4.082 -5.103 -14.463 1.00 87.75 181 THR A O 1
ATOM 1373 N N . GLN A 1 182 ? 5.771 -4.232 -15.670 1.00 89.06 182 GLN A N 1
ATOM 1374 C CA . GLN A 1 182 ? 6.666 -5.380 -15.556 1.00 89.06 182 GLN A CA 1
ATOM 1375 C C . GLN A 1 182 ? 8.131 -5.005 -15.817 1.00 89.06 182 GLN A C 1
ATOM 1377 O O . GLN A 1 182 ? 8.436 -4.202 -16.697 1.00 89.06 182 GLN A O 1
ATOM 1382 N N . SER A 1 183 ? 9.041 -5.644 -15.083 1.00 92.62 183 SER A N 1
ATOM 1383 C CA . SER A 1 183 ? 10.485 -5.558 -15.305 1.00 92.62 183 SER A CA 1
ATOM 1384 C C . SER A 1 183 ? 10.988 -6.707 -16.176 1.00 92.62 183 SER A C 1
ATOM 1386 O O . SER A 1 183 ? 10.584 -7.858 -15.999 1.00 92.62 183 SER A O 1
ATOM 1388 N N . TYR A 1 184 ? 11.909 -6.388 -17.079 1.00 94.69 184 TYR A N 1
ATOM 1389 C CA . TYR A 1 184 ? 12.575 -7.320 -17.979 1.00 94.69 184 TYR A CA 1
ATOM 1390 C C . TYR A 1 184 ? 14.088 -7.171 -17.841 1.00 94.69 184 TYR A C 1
ATOM 1392 O O . TYR A 1 184 ? 14.604 -6.055 -17.790 1.00 94.69 184 TYR A O 1
ATOM 1400 N N . LYS A 1 185 ? 14.803 -8.298 -17.856 1.00 97.12 185 LYS A N 1
ATOM 1401 C CA . LYS A 1 185 ? 16.243 -8.296 -18.126 1.00 97.12 185 LYS A CA 1
ATOM 1402 C C . LYS A 1 185 ? 16.438 -8.069 -19.620 1.00 97.12 185 LYS A C 1
ATOM 1404 O O . LYS A 1 185 ? 15.802 -8.754 -20.419 1.00 97.12 185 LYS A O 1
ATOM 1409 N N . ALA A 1 186 ? 17.285 -7.123 -19.992 1.00 96.75 186 ALA A N 1
ATOM 1410 C CA . ALA A 1 186 ? 17.663 -6.894 -21.376 1.00 96.75 186 ALA A CA 1
ATOM 1411 C C . ALA A 1 186 ? 19.168 -7.086 -21.556 1.00 96.75 186 ALA A C 1
ATOM 1413 O O . ALA A 1 186 ? 19.942 -6.812 -20.641 1.00 96.75 186 ALA A O 1
ATOM 1414 N N . THR A 1 187 ? 19.572 -7.506 -22.749 1.00 96.88 187 THR A N 1
ATOM 1415 C CA . THR A 1 187 ? 20.975 -7.634 -23.136 1.00 96.88 187 THR A CA 1
ATOM 1416 C C . THR A 1 187 ? 21.190 -6.901 -24.451 1.00 96.88 187 THR A C 1
ATOM 1418 O O . THR A 1 187 ? 20.625 -7.254 -25.486 1.00 96.88 187 THR A O 1
ATOM 1421 N N . ILE A 1 188 ? 22.030 -5.873 -24.426 1.00 96.06 188 ILE A N 1
ATOM 1422 C CA . ILE A 1 188 ? 22.539 -5.228 -25.635 1.00 96.06 188 ILE A CA 1
ATOM 1423 C C . ILE A 1 188 ? 23.596 -6.153 -26.214 1.00 96.06 188 ILE A C 1
ATOM 1425 O O . ILE A 1 188 ? 24.546 -6.489 -25.510 1.00 96.06 188 ILE A O 1
ATOM 1429 N N . LYS A 1 189 ? 23.478 -6.518 -27.489 1.00 95.94 189 LYS A N 1
ATOM 1430 C CA . LYS A 1 189 ? 24.506 -7.273 -28.210 1.00 95.94 189 LYS A CA 1
ATOM 1431 C C . LYS A 1 189 ? 24.915 -6.500 -29.448 1.00 95.94 189 LYS A C 1
ATOM 1433 O O . LYS A 1 189 ? 24.063 -6.038 -30.203 1.00 95.94 189 LYS A O 1
ATOM 1438 N N . VAL A 1 190 ? 26.221 -6.365 -29.653 1.00 96.31 190 VAL A N 1
ATOM 1439 C CA . VAL A 1 190 ? 26.790 -5.753 -30.856 1.00 96.31 190 VAL A CA 1
ATOM 1440 C C . VAL A 1 190 ? 27.658 -6.776 -31.564 1.00 96.31 190 VAL A C 1
ATOM 1442 O O . VAL A 1 190 ? 28.540 -7.373 -30.951 1.00 96.31 190 VAL A O 1
ATOM 1445 N N . TYR A 1 191 ? 27.421 -6.952 -32.854 1.00 96.69 191 TYR A N 1
ATOM 1446 C CA . TYR A 1 191 ? 28.081 -7.914 -33.724 1.00 96.69 191 TYR A CA 1
ATOM 1447 C C . TYR A 1 191 ? 28.943 -7.205 -34.757 1.00 96.69 191 TYR A C 1
ATOM 1449 O O . TYR A 1 191 ? 28.591 -6.119 -35.222 1.00 96.69 191 TYR A O 1
ATOM 1457 N N . GLY A 1 192 ? 30.046 -7.833 -35.158 1.00 94.12 192 GLY A N 1
ATOM 1458 C CA . GLY A 1 192 ? 30.789 -7.410 -36.344 1.00 94.12 192 GLY A CA 1
ATOM 1459 C C . GLY A 1 192 ? 30.014 -7.687 -37.635 1.00 94.12 192 GLY A C 1
ATOM 1460 O O . GLY A 1 192 ? 29.027 -8.423 -37.643 1.00 94.12 192 GLY A O 1
ATOM 1461 N N . ALA A 1 193 ? 30.469 -7.110 -38.744 1.00 93.12 193 ALA A N 1
ATOM 1462 C CA . ALA A 1 193 ? 29.912 -7.369 -40.067 1.00 93.12 193 ALA A CA 1
ATOM 1463 C C . ALA A 1 193 ? 30.726 -8.410 -40.853 1.00 93.12 193 ALA A C 1
ATOM 1465 O O . ALA A 1 193 ? 31.958 -8.386 -40.858 1.00 93.12 193 ALA A O 1
ATOM 1466 N N . LYS A 1 194 ? 30.029 -9.272 -41.596 1.00 91.50 194 LYS A N 1
ATOM 1467 C CA . LYS A 1 194 ? 30.588 -10.176 -42.606 1.00 91.50 194 LYS A CA 1
ATOM 1468 C C . LYS A 1 194 ? 29.735 -10.091 -43.867 1.00 91.50 194 LYS A C 1
ATOM 1470 O O . LYS A 1 194 ? 28.514 -10.206 -43.804 1.00 91.50 194 LYS A O 1
ATOM 1475 N N . ASP A 1 195 ? 30.374 -9.823 -45.005 1.00 88.38 195 ASP A N 1
ATOM 1476 C CA . ASP A 1 195 ? 29.711 -9.675 -46.312 1.00 88.38 195 ASP A CA 1
ATOM 1477 C C . ASP A 1 195 ? 28.549 -8.653 -46.313 1.00 88.38 195 ASP A C 1
ATOM 1479 O O . ASP A 1 195 ? 27.528 -8.834 -46.977 1.00 88.38 195 ASP A O 1
ATOM 1483 N N . GLY A 1 196 ? 28.689 -7.574 -45.531 1.00 84.62 196 GLY A N 1
ATOM 1484 C CA . GLY A 1 196 ? 27.679 -6.514 -45.405 1.00 84.62 196 GLY A CA 1
ATOM 1485 C C . GLY A 1 196 ? 26.455 -6.879 -44.555 1.00 84.62 196 GLY A C 1
ATOM 1486 O O . GLY A 1 196 ? 25.469 -6.146 -44.572 1.00 84.62 196 GLY A O 1
ATOM 1487 N N . LYS A 1 197 ? 26.495 -7.995 -43.818 1.00 91.25 197 LYS A N 1
ATOM 1488 C CA . LYS A 1 197 ? 25.455 -8.436 -42.876 1.00 91.25 197 LYS A CA 1
ATOM 1489 C C . LYS A 1 197 ? 26.048 -8.666 -41.489 1.00 91.25 197 LYS A C 1
ATOM 1491 O O . LYS A 1 197 ? 27.264 -8.761 -41.346 1.00 91.25 197 LYS A O 1
ATOM 1496 N N . ALA A 1 198 ? 25.194 -8.786 -40.478 1.00 93.75 198 ALA A N 1
ATOM 1497 C CA . ALA A 1 198 ? 25.625 -9.145 -39.134 1.00 93.75 198 ALA A CA 1
ATOM 1498 C C . ALA A 1 198 ? 26.298 -10.526 -39.113 1.00 93.75 198 ALA A C 1
ATOM 1500 O O . ALA A 1 198 ? 25.739 -11.506 -39.608 1.00 93.75 198 ALA A O 1
ATOM 1501 N N . ASP A 1 199 ? 27.476 -10.606 -38.503 1.00 95.38 199 ASP A N 1
ATOM 1502 C CA . ASP A 1 199 ? 28.141 -11.858 -38.168 1.00 95.38 199 ASP A CA 1
ATOM 1503 C C . ASP A 1 199 ? 27.788 -12.248 -36.730 1.00 95.38 199 ASP A C 1
ATOM 1505 O O . ASP A 1 199 ? 28.449 -11.841 -35.775 1.00 95.38 199 ASP A O 1
ATOM 1509 N N . LEU A 1 200 ? 26.739 -13.058 -36.574 1.00 94.00 200 LEU A N 1
ATOM 1510 C CA . LEU A 1 200 ? 26.255 -13.499 -35.260 1.00 94.00 200 LEU A CA 1
ATOM 1511 C C . LEU A 1 200 ? 27.271 -14.365 -34.492 1.00 94.00 200 LEU A C 1
ATOM 1513 O O . LEU A 1 200 ? 27.090 -14.594 -33.298 1.00 94.00 200 LEU A O 1
ATOM 1517 N N . SER A 1 201 ? 28.336 -14.840 -35.151 1.00 95.56 201 SER A N 1
ATOM 1518 C CA . SER A 1 201 ? 29.443 -15.551 -34.497 1.00 95.56 201 SER A CA 1
ATOM 1519 C C . SER A 1 201 ? 30.515 -14.611 -33.935 1.00 95.56 201 SER A C 1
ATOM 1521 O O . SER A 1 201 ? 31.305 -15.017 -33.084 1.00 95.56 201 SER A O 1
ATOM 1523 N N . ASN A 1 202 ? 30.521 -13.348 -34.368 1.00 95.31 202 ASN A N 1
ATOM 1524 C CA . ASN A 1 202 ? 31.464 -12.321 -33.948 1.00 95.31 202 ASN A CA 1
ATOM 1525 C C . ASN A 1 202 ? 30.780 -11.308 -33.020 1.00 95.31 202 ASN A C 1
ATOM 1527 O O . ASN A 1 202 ? 30.473 -10.181 -33.416 1.00 95.31 202 ASN A O 1
ATOM 1531 N N . LEU A 1 203 ? 30.520 -11.725 -31.779 1.00 96.81 203 LEU A N 1
ATOM 1532 C CA . LEU A 1 203 ? 30.011 -10.843 -30.732 1.00 96.81 203 LEU A CA 1
ATOM 1533 C C . LEU A 1 203 ? 31.129 -9.903 -30.256 1.00 96.81 203 LEU A C 1
ATOM 1535 O O . LEU A 1 203 ? 32.121 -10.334 -29.673 1.00 96.81 203 LEU A O 1
ATOM 1539 N N . VAL A 1 204 ? 30.952 -8.610 -30.506 1.00 96.00 204 VAL A N 1
ATOM 1540 C CA . VAL A 1 204 ? 31.932 -7.554 -30.232 1.00 96.00 204 VAL A CA 1
ATOM 1541 C C . VAL A 1 204 ? 31.726 -6.952 -28.852 1.00 96.00 204 VAL A C 1
ATOM 1543 O O . VAL A 1 204 ? 32.697 -6.758 -28.125 1.00 96.00 204 VAL A O 1
ATOM 1546 N N . ALA A 1 205 ? 30.482 -6.652 -28.483 1.00 96.56 205 ALA A N 1
ATOM 1547 C CA . ALA A 1 205 ? 30.144 -6.090 -27.181 1.00 96.56 205 ALA A CA 1
ATOM 1548 C C . ALA A 1 205 ? 28.843 -6.692 -26.658 1.00 96.56 205 ALA A C 1
ATOM 1550 O O . ALA A 1 205 ? 27.939 -7.011 -27.431 1.00 96.56 205 ALA A O 1
ATOM 1551 N N . THR A 1 206 ? 28.757 -6.816 -25.337 1.00 97.25 206 THR A N 1
ATOM 1552 C CA . THR A 1 206 ? 27.548 -7.243 -24.641 1.00 97.25 206 THR A CA 1
ATOM 1553 C C . THR A 1 206 ? 27.391 -6.457 -23.351 1.00 97.25 206 THR A C 1
ATOM 1555 O O . THR A 1 206 ? 28.390 -6.165 -22.689 1.00 97.25 206 THR A O 1
ATOM 1558 N N . LYS A 1 207 ? 26.157 -6.108 -22.992 1.00 97.12 207 LYS A N 1
ATOM 1559 C CA . LYS A 1 207 ? 25.853 -5.499 -21.696 1.00 97.12 207 LYS A CA 1
ATOM 1560 C C . LYS A 1 207 ? 24.435 -5.830 -21.262 1.00 97.12 207 LYS A C 1
ATOM 1562 O O . LYS A 1 207 ? 23.499 -5.621 -22.031 1.00 97.12 207 LYS A O 1
ATOM 1567 N N . ASP A 1 208 ? 24.303 -6.284 -20.024 1.00 97.56 208 ASP A N 1
ATOM 1568 C CA . ASP A 1 208 ? 23.012 -6.515 -19.389 1.00 97.56 208 ASP A CA 1
ATOM 1569 C C . ASP A 1 208 ? 22.509 -5.246 -18.696 1.00 97.56 208 ASP A C 1
ATOM 1571 O O . ASP A 1 208 ? 23.294 -4.461 -18.160 1.00 97.56 208 ASP A O 1
ATOM 1575 N N . LEU A 1 209 ? 21.192 -5.060 -18.705 1.00 97.00 209 LEU A N 1
ATOM 1576 C CA . LEU A 1 209 ? 20.501 -3.972 -18.024 1.00 97.00 209 LEU A CA 1
ATOM 1577 C C . LEU A 1 209 ? 19.079 -4.379 -17.622 1.00 97.00 209 LEU A C 1
ATOM 1579 O O . LEU A 1 209 ? 18.520 -5.347 -18.142 1.00 97.00 209 LEU A O 1
ATOM 1583 N N . ASP A 1 210 ? 18.478 -3.608 -16.723 1.00 96.88 210 ASP A N 1
ATOM 1584 C CA . ASP A 1 210 ? 17.081 -3.759 -16.322 1.00 96.88 210 ASP A CA 1
ATOM 1585 C C . ASP A 1 210 ? 16.176 -2.758 -17.048 1.00 96.88 210 ASP A C 1
ATOM 1587 O O . ASP A 1 210 ? 16.430 -1.555 -17.055 1.00 96.88 210 ASP A O 1
ATOM 1591 N N . VAL A 1 211 ? 15.087 -3.245 -17.644 1.00 94.81 211 VAL A N 1
ATOM 1592 C CA . VAL A 1 211 ? 14.053 -2.423 -18.286 1.00 94.81 211 VAL A CA 1
ATOM 1593 C C . VAL A 1 211 ? 12.749 -2.579 -17.515 1.00 94.81 211 VAL A C 1
ATOM 1595 O O . VAL A 1 211 ? 12.093 -3.617 -17.576 1.00 94.81 211 VAL A O 1
ATOM 1598 N N . ASN A 1 212 ? 12.349 -1.529 -16.809 1.00 92.25 212 ASN A N 1
ATOM 1599 C CA . ASN A 1 212 ? 11.112 -1.464 -16.045 1.00 92.25 212 ASN A CA 1
ATOM 1600 C C . ASN A 1 212 ? 10.035 -0.767 -16.880 1.00 92.25 212 ASN A C 1
ATOM 1602 O O . ASN A 1 212 ? 10.029 0.459 -17.007 1.00 92.25 212 ASN A O 1
ATOM 1606 N N . LEU A 1 213 ? 9.107 -1.537 -17.447 1.00 90.06 213 LEU A N 1
ATOM 1607 C CA . LEU A 1 213 ? 7.920 -0.983 -18.089 1.00 90.06 213 LEU A CA 1
ATOM 1608 C C . LEU A 1 213 ? 6.876 -0.661 -17.029 1.00 90.06 213 LEU A C 1
ATOM 1610 O O . LEU A 1 213 ? 6.540 -1.510 -16.208 1.00 90.06 213 LEU A O 1
ATOM 1614 N N . ASN A 1 214 ? 6.338 0.554 -17.067 1.00 86.19 214 ASN A N 1
ATOM 1615 C CA . ASN A 1 214 ? 5.160 0.916 -16.290 1.00 86.19 214 ASN A CA 1
ATOM 1616 C C . ASN A 1 214 ? 3.937 0.804 -17.206 1.00 86.19 214 ASN A C 1
ATOM 1618 O O . ASN A 1 214 ? 3.936 1.348 -18.305 1.00 86.19 214 ASN A O 1
ATOM 1622 N N . GLY A 1 215 ? 2.913 0.065 -16.790 1.00 81.75 215 GLY A N 1
ATOM 1623 C CA . GLY A 1 215 ? 1.653 -0.052 -17.519 1.00 81.75 215 GLY A CA 1
ATOM 1624 C C . GLY A 1 215 ? 0.712 1.100 -17.191 1.00 81.75 215 GLY A C 1
ATOM 1625 O O . GLY A 1 215 ? 0.854 1.755 -16.157 1.00 81.75 215 GLY A O 1
ATOM 1626 N N . LEU A 1 216 ? -0.272 1.342 -18.058 1.00 82.56 216 LEU A N 1
ATOM 1627 C CA . LEU A 1 216 ? -1.338 2.289 -17.759 1.00 82.56 216 LEU A CA 1
ATOM 1628 C C . LEU A 1 216 ? -2.381 1.606 -16.872 1.00 82.56 216 LEU A C 1
ATOM 1630 O O . LEU A 1 216 ? -3.078 0.699 -17.314 1.00 82.56 216 LEU A O 1
ATOM 1634 N N . THR A 1 217 ? -2.498 2.052 -15.627 1.00 87.56 217 THR A N 1
ATOM 1635 C CA . THR A 1 217 ? -3.646 1.711 -14.782 1.00 87.56 217 THR A CA 1
ATOM 1636 C C . THR A 1 217 ? -4.754 2.713 -15.060 1.00 87.56 217 THR A C 1
ATOM 1638 O O . THR A 1 217 ? -4.528 3.924 -15.017 1.00 87.56 217 THR A O 1
ATOM 1641 N N . THR A 1 218 ? -5.952 2.234 -15.367 1.00 88.75 218 THR A N 1
ATOM 1642 C CA . THR A 1 218 ? -7.081 3.096 -15.728 1.00 88.75 218 THR A CA 1
ATOM 1643 C C . THR A 1 218 ? -7.790 3.661 -14.490 1.00 88.75 218 THR A C 1
ATOM 1645 O O . THR A 1 218 ? -7.804 3.016 -13.437 1.00 88.75 218 THR A O 1
ATOM 1648 N N . PRO A 1 219 ? -8.464 4.824 -14.600 1.00 92.06 219 PRO A N 1
ATOM 1649 C CA . PRO A 1 219 ? -9.272 5.367 -13.505 1.00 92.06 219 PRO A CA 1
ATOM 1650 C C . PRO A 1 219 ? -10.337 4.384 -12.994 1.00 92.06 219 PRO A C 1
ATOM 1652 O O . PRO A 1 219 ? -10.600 4.318 -11.796 1.00 92.06 219 PRO A O 1
ATOM 1655 N N . ALA A 1 220 ? -10.915 3.577 -13.890 1.00 93.12 220 ALA A N 1
ATOM 1656 C CA . ALA A 1 220 ? -11.926 2.578 -13.547 1.00 93.12 220 ALA A CA 1
ATOM 1657 C C . ALA A 1 220 ? -11.357 1.427 -12.699 1.00 93.12 220 ALA A C 1
ATOM 1659 O O . ALA A 1 220 ? -11.995 0.995 -11.739 1.00 93.12 220 ALA A O 1
ATOM 1660 N N . GLU A 1 221 ? -10.150 0.945 -13.011 1.00 93.19 221 GLU A N 1
ATOM 1661 C CA . GLU A 1 221 ? -9.463 -0.068 -12.197 1.00 93.19 221 GLU A CA 1
ATOM 1662 C C . GLU A 1 221 ? -9.116 0.470 -10.809 1.00 93.19 221 GLU A C 1
ATOM 1664 O O . GLU A 1 221 ? -9.272 -0.248 -9.823 1.00 93.19 221 GLU A O 1
ATOM 1669 N N . VAL A 1 222 ? -8.720 1.744 -10.718 1.00 95.31 222 VAL A N 1
ATOM 1670 C CA . VAL A 1 222 ? -8.470 2.418 -9.437 1.00 95.31 222 VAL A CA 1
ATOM 1671 C C . VAL A 1 222 ? -9.743 2.515 -8.601 1.00 95.31 222 VAL A C 1
ATOM 1673 O O . VAL A 1 222 ? -9.744 2.101 -7.442 1.00 95.31 222 VAL A O 1
ATOM 1676 N N . GLN A 1 223 ? -10.844 2.999 -9.182 1.00 96.06 223 GLN A N 1
ATOM 1677 C CA . GLN A 1 223 ? -12.143 3.076 -8.504 1.00 96.06 223 GLN A CA 1
ATOM 1678 C C . GLN A 1 223 ? -12.592 1.710 -7.988 1.00 96.06 223 GLN A C 1
ATOM 1680 O O . GLN A 1 223 ? -12.964 1.576 -6.820 1.00 96.06 223 GLN A O 1
ATOM 1685 N N . LYS A 1 224 ? -12.503 0.685 -8.843 1.00 96.06 224 LYS A N 1
ATOM 1686 C CA . LYS A 1 224 ? -12.847 -0.688 -8.480 1.00 96.06 224 LYS A CA 1
ATOM 1687 C C . LYS A 1 224 ? -11.944 -1.218 -7.364 1.00 96.06 224 LYS A C 1
ATOM 1689 O O . LYS A 1 224 ? -12.452 -1.777 -6.401 1.00 96.06 224 LYS A O 1
ATOM 1694 N N . GLY A 1 225 ? -10.630 -1.013 -7.450 1.00 95.06 225 GLY A N 1
ATOM 1695 C CA . GLY A 1 225 ? -9.685 -1.464 -6.427 1.00 95.06 225 GLY A CA 1
ATOM 1696 C C . GLY A 1 225 ? -9.934 -0.817 -5.065 1.00 95.06 225 GLY A C 1
ATOM 1697 O O . GLY A 1 225 ? -9.967 -1.515 -4.053 1.00 95.06 225 GLY A O 1
ATOM 1698 N N . VAL A 1 226 ? -10.193 0.495 -5.025 1.00 96.31 226 VAL A N 1
ATOM 1699 C CA . VAL A 1 226 ? -10.572 1.186 -3.782 1.00 96.31 226 VAL A CA 1
ATOM 1700 C C . VAL A 1 226 ? -11.872 0.614 -3.219 1.00 96.31 226 VAL A C 1
ATOM 1702 O O . VAL A 1 226 ? -11.921 0.301 -2.033 1.00 96.31 226 VAL A O 1
ATOM 1705 N N . ALA A 1 227 ? -12.909 0.430 -4.038 1.00 96.19 227 ALA A N 1
ATOM 1706 C CA . ALA A 1 227 ? -14.196 -0.089 -3.576 1.00 96.19 227 ALA A CA 1
ATOM 1707 C C . ALA A 1 227 ? -14.102 -1.538 -3.059 1.00 96.19 227 ALA A C 1
ATOM 1709 O O . ALA A 1 227 ? -14.554 -1.834 -1.946 1.00 96.19 227 ALA A O 1
ATOM 1710 N N . ASP A 1 228 ? -13.477 -2.420 -3.841 1.00 95.56 228 ASP A N 1
ATOM 1711 C CA . ASP A 1 228 ? -13.497 -3.866 -3.626 1.00 95.56 228 ASP A CA 1
ATOM 1712 C C . ASP A 1 228 ? -12.485 -4.324 -2.572 1.00 95.56 228 ASP A C 1
ATOM 1714 O O . ASP A 1 228 ? -12.776 -5.270 -1.835 1.00 95.56 228 ASP A O 1
ATOM 1718 N N . ASN A 1 229 ? -11.330 -3.660 -2.443 1.00 94.88 229 ASN A N 1
ATOM 1719 C CA . ASN A 1 229 ? -10.204 -4.168 -1.645 1.00 94.88 229 ASN A CA 1
ATOM 1720 C C . ASN A 1 229 ? -9.991 -3.452 -0.302 1.00 94.88 229 ASN A C 1
ATOM 1722 O O . ASN A 1 229 ? -9.128 -3.858 0.481 1.00 94.88 229 ASN A O 1
ATOM 1726 N N . THR A 1 230 ? -10.801 -2.443 0.016 1.00 95.38 230 THR A N 1
ATOM 1727 C CA . THR A 1 230 ? -10.754 -1.722 1.300 1.00 95.38 230 THR A CA 1
ATOM 1728 C C . THR A 1 230 ? -11.964 -2.051 2.177 1.00 95.38 230 THR A C 1
ATOM 1730 O O . THR A 1 230 ? -13.050 -2.354 1.679 1.00 95.38 230 THR A O 1
ATOM 1733 N N . LYS A 1 231 ? -11.781 -2.017 3.494 1.00 95.12 231 LYS A N 1
ATOM 1734 C CA . LYS A 1 231 ? -12.808 -2.239 4.514 1.00 95.12 231 LYS A CA 1
ATOM 1735 C C . LYS A 1 231 ? -13.684 -0.997 4.683 1.00 95.12 231 LYS A C 1
ATOM 1737 O O . LYS A 1 231 ? -13.244 0.116 4.413 1.00 95.12 231 LYS A O 1
ATOM 1742 N N . ASP A 1 232 ? -14.900 -1.204 5.178 1.00 96.75 232 ASP A N 1
ATOM 1743 C CA . ASP A 1 232 ? -15.823 -0.115 5.534 1.00 96.75 232 ASP A CA 1
ATOM 1744 C C . ASP A 1 232 ? -15.643 0.322 7.000 1.00 96.75 232 ASP A C 1
ATOM 1746 O O . ASP A 1 232 ? -15.997 1.433 7.387 1.00 96.75 232 ASP A O 1
ATOM 1750 N N . THR A 1 233 ? -15.057 -0.545 7.831 1.00 95.19 233 THR A N 1
ATOM 1751 C CA . THR A 1 233 ? -14.704 -0.248 9.222 1.00 95.19 233 THR A CA 1
ATOM 1752 C C . THR A 1 233 ? -13.376 -0.904 9.580 1.00 95.19 233 THR A C 1
ATOM 1754 O O . THR A 1 233 ? -13.100 -2.041 9.188 1.00 95.19 233 THR A O 1
ATOM 1757 N N . VAL A 1 234 ? -12.558 -0.183 10.337 1.00 92.50 234 VAL A N 1
ATOM 1758 C CA . VAL A 1 234 ? -11.260 -0.621 10.840 1.00 92.50 234 VAL A CA 1
ATOM 1759 C C . VAL A 1 234 ? -11.251 -0.471 12.354 1.00 92.50 234 VAL A C 1
ATOM 1761 O O . VAL A 1 234 ? -11.296 0.644 12.861 1.00 92.50 234 VAL A O 1
ATOM 1764 N N . ASP A 1 235 ? -11.149 -1.578 13.087 1.00 88.50 235 ASP A N 1
ATOM 1765 C CA . ASP A 1 235 ? -10.857 -1.551 14.521 1.00 88.50 235 ASP A CA 1
ATOM 1766 C C . ASP A 1 235 ? -9.345 -1.668 14.735 1.00 88.50 235 ASP A C 1
ATOM 1768 O O . ASP A 1 235 ? -8.732 -2.690 14.424 1.00 88.50 235 ASP A O 1
ATOM 1772 N N . VAL A 1 236 ? -8.735 -0.609 15.266 1.00 88.50 236 VAL A N 1
ATOM 1773 C CA . VAL A 1 236 ? -7.299 -0.555 15.553 1.00 88.50 236 VAL A CA 1
ATOM 1774 C C . VAL A 1 236 ? -7.062 -1.001 16.997 1.00 88.50 236 VAL A C 1
ATOM 1776 O O . VAL A 1 236 ? -7.574 -0.356 17.919 1.00 88.50 236 VAL A O 1
ATOM 1779 N N . PRO A 1 237 ? -6.300 -2.082 17.238 1.00 82.81 237 PRO A N 1
ATOM 1780 C CA . PRO A 1 237 ? -5.983 -2.543 18.586 1.00 82.81 237 PRO A CA 1
ATOM 1781 C C . PRO A 1 237 ? -5.274 -1.480 19.432 1.00 82.81 237 PRO A C 1
ATOM 1783 O O . PRO A 1 237 ? -4.393 -0.772 18.943 1.00 82.81 237 PRO A O 1
ATOM 1786 N N . ALA A 1 238 ? -5.576 -1.436 20.732 1.00 81.81 238 ALA A N 1
ATOM 1787 C CA . ALA A 1 238 ? -4.982 -0.456 21.646 1.00 81.81 238 ALA A CA 1
ATOM 1788 C C . ALA A 1 238 ? -3.458 -0.551 21.748 1.00 81.81 238 ALA A C 1
ATOM 1790 O O . ALA A 1 238 ? -2.762 0.461 21.825 1.00 81.81 238 ALA A O 1
ATOM 1791 N N . THR A 1 239 ? -2.922 -1.766 21.641 1.00 79.69 239 THR A N 1
ATOM 1792 C CA . THR A 1 239 ? -1.477 -2.006 21.632 1.00 79.69 239 THR A CA 1
ATOM 1793 C C . THR A 1 239 ? -0.765 -1.367 20.442 1.00 79.69 239 THR A C 1
ATOM 1795 O O . THR A 1 239 ? 0.442 -1.169 20.507 1.00 79.69 239 THR A O 1
ATOM 1798 N N . TYR A 1 240 ? -1.463 -1.082 19.338 1.00 84.81 240 TYR A N 1
ATOM 1799 C CA . TYR A 1 240 ? -0.838 -0.488 18.153 1.00 84.81 240 TYR A CA 1
ATOM 1800 C C . TYR A 1 240 ? -0.601 1.005 18.347 1.00 84.81 240 TYR A C 1
ATOM 1802 O O . TYR A 1 240 ? 0.504 1.480 18.102 1.00 84.81 240 TYR A O 1
ATOM 1810 N N . LEU A 1 241 ? -1.608 1.731 18.840 1.00 86.00 241 LEU A N 1
ATOM 1811 C CA . LEU A 1 241 ? -1.464 3.153 19.138 1.00 86.00 241 LEU A CA 1
ATOM 1812 C C . LEU A 1 241 ? -0.477 3.389 20.293 1.00 86.00 241 LEU A C 1
ATOM 1814 O O . LEU A 1 241 ? 0.305 4.333 20.240 1.00 86.00 241 LEU A O 1
ATOM 1818 N N . ASP A 1 242 ? -0.471 2.516 21.305 1.00 83.44 242 ASP A N 1
ATOM 1819 C CA . ASP A 1 242 ? 0.465 2.588 22.433 1.00 83.44 242 ASP A CA 1
ATOM 1820 C C . ASP A 1 242 ? 1.933 2.458 21.982 1.00 83.44 242 ASP A C 1
ATOM 1822 O O . ASP A 1 242 ? 2.752 3.347 22.240 1.00 83.44 242 ASP A O 1
ATOM 1826 N N . LYS A 1 243 ? 2.240 1.398 21.217 1.00 83.81 243 LYS A N 1
ATOM 1827 C CA . LYS A 1 243 ? 3.592 1.109 20.711 1.00 83.81 243 LYS A CA 1
ATOM 1828 C C . LYS A 1 243 ? 4.051 2.023 19.572 1.00 83.81 243 LYS A C 1
ATOM 1830 O O . LYS A 1 243 ? 5.245 2.049 19.266 1.00 83.81 243 LYS A O 1
ATOM 1835 N N . ALA A 1 244 ? 3.138 2.757 18.937 1.00 86.62 244 ALA A N 1
ATOM 1836 C CA . ALA A 1 244 ? 3.475 3.670 17.856 1.00 86.62 244 ALA A CA 1
ATOM 1837 C C . ALA A 1 244 ? 4.435 4.766 18.344 1.00 86.62 244 ALA A C 1
ATOM 1839 O O . ALA A 1 244 ? 4.172 5.445 19.335 1.00 86.62 244 ALA A O 1
ATOM 1840 N N . ASN A 1 245 ? 5.534 4.972 17.622 1.00 86.06 245 ASN A N 1
ATOM 1841 C CA . ASN A 1 245 ? 6.549 5.976 17.934 1.00 86.06 245 ASN A CA 1
ATOM 1842 C C . ASN A 1 245 ? 6.796 6.886 16.730 1.00 86.06 245 ASN A C 1
ATOM 1844 O O . ASN A 1 245 ? 6.468 6.532 15.598 1.00 86.06 245 ASN A O 1
ATOM 1848 N N . PHE A 1 246 ? 7.391 8.052 16.985 1.00 84.69 246 PHE A N 1
ATOM 1849 C CA . PHE A 1 246 ? 7.875 8.953 15.944 1.00 84.69 246 PHE A CA 1
ATOM 1850 C C . PHE A 1 246 ? 9.401 9.150 16.070 1.00 84.69 246 PHE A C 1
ATOM 1852 O O . PHE A 1 246 ? 9.858 9.452 17.176 1.00 84.69 246 PHE A O 1
ATOM 1859 N N . PRO A 1 247 ? 10.187 9.036 14.977 1.00 85.50 247 PRO A N 1
ATOM 1860 C CA . PRO A 1 247 ? 9.752 8.674 13.627 1.00 85.50 247 PRO A CA 1
ATOM 1861 C C . PRO A 1 247 ? 9.287 7.214 13.562 1.00 85.50 247 PRO A C 1
ATOM 1863 O O . PRO A 1 247 ? 9.864 6.333 14.193 1.00 85.50 247 PRO A O 1
ATOM 1866 N N . GLY A 1 248 ? 8.221 6.971 12.809 1.00 81.38 248 GLY A N 1
ATOM 1867 C CA . GLY A 1 248 ? 7.615 5.656 12.666 1.00 81.38 248 GLY A CA 1
ATOM 1868 C C . GLY A 1 248 ? 6.378 5.737 11.778 1.00 81.38 248 GLY A C 1
ATOM 1869 O O . GLY A 1 248 ? 5.885 6.832 11.504 1.00 81.38 248 GLY A O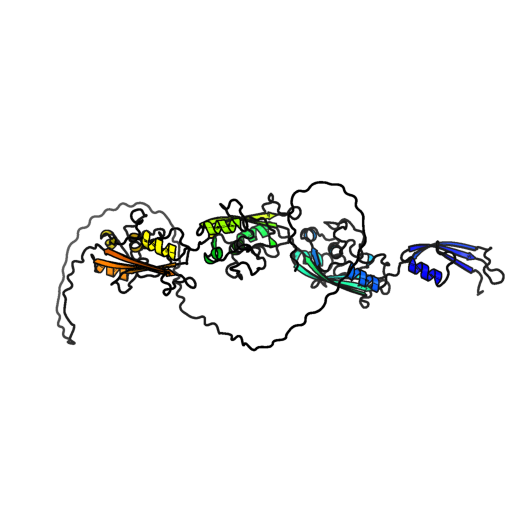 1
ATOM 1870 N N . PRO A 1 249 ? 5.868 4.606 11.286 1.00 84.75 249 PRO A N 1
ATOM 1871 C CA . PRO A 1 249 ? 5.032 4.626 10.111 1.00 84.75 249 PRO A CA 1
ATOM 1872 C C . PRO A 1 249 ? 3.539 4.523 10.448 1.00 84.75 249 PRO A C 1
ATOM 1874 O O . PRO A 1 249 ? 2.718 4.327 9.562 1.00 84.75 249 PRO A O 1
ATOM 1877 N N . PHE A 1 250 ? 3.149 4.659 11.721 1.00 87.56 250 PHE A N 1
ATOM 1878 C CA . PHE A 1 250 ? 1.754 4.511 12.148 1.00 87.56 250 PHE A CA 1
ATOM 1879 C C . PHE A 1 250 ? 0.797 5.426 11.364 1.00 87.56 250 PHE A C 1
ATOM 1881 O O . PHE A 1 250 ? -0.241 4.970 10.884 1.00 87.56 250 PHE A O 1
ATOM 1888 N N . THR A 1 251 ? 1.188 6.691 11.183 1.00 89.75 251 THR A N 1
ATOM 1889 C CA . THR A 1 251 ? 0.401 7.747 10.529 1.00 89.75 251 THR A CA 1
ATOM 1890 C C . THR A 1 251 ? 0.761 7.988 9.056 1.00 89.75 251 THR A C 1
ATOM 1892 O O . THR A 1 251 ? 0.218 8.908 8.446 1.00 89.75 251 THR A O 1
ATOM 1895 N N . ALA A 1 252 ? 1.651 7.193 8.450 1.00 86.94 252 ALA A N 1
ATOM 1896 C CA . ALA A 1 252 ? 2.103 7.462 7.083 1.00 86.94 252 ALA A CA 1
ATOM 1897 C C . ALA A 1 252 ? 0.963 7.305 6.053 1.00 86.94 252 ALA A C 1
ATOM 1899 O O . ALA A 1 252 ? 0.223 6.313 6.052 1.00 86.94 252 ALA A O 1
ATOM 1900 N N . GLY A 1 253 ? 0.827 8.306 5.174 1.00 87.44 253 GLY A N 1
ATOM 1901 C CA . GLY A 1 253 ? -0.254 8.408 4.184 1.00 87.44 253 GLY A CA 1
ATOM 1902 C C . GLY A 1 253 ? -1.607 8.874 4.744 1.00 87.44 253 GLY A C 1
ATOM 1903 O O . GLY A 1 253 ? -2.592 8.886 4.006 1.00 87.44 253 GLY A O 1
ATOM 1904 N N . VAL A 1 254 ? -1.676 9.244 6.028 1.00 93.94 254 VAL A N 1
ATOM 1905 C CA . VAL A 1 254 ? -2.859 9.861 6.649 1.00 93.94 254 VAL A CA 1
ATOM 1906 C C . VAL A 1 254 ? -2.685 11.377 6.630 1.00 93.94 254 VAL A C 1
ATOM 1908 O O . VAL A 1 254 ? -1.648 11.871 7.075 1.00 93.94 254 VAL A O 1
ATOM 1911 N N . ASN A 1 255 ? -3.674 12.102 6.099 1.00 95.00 255 ASN A N 1
ATOM 1912 C CA . ASN A 1 255 ? -3.635 13.551 5.841 1.00 95.00 255 ASN A CA 1
ATOM 1913 C C . ASN A 1 255 ? -2.416 14.003 5.014 1.00 95.00 255 ASN A C 1
ATOM 1915 O O . ASN A 1 255 ? -1.922 15.121 5.150 1.00 95.00 255 ASN A O 1
ATOM 1919 N N . GLN A 1 256 ? -1.881 13.101 4.191 1.00 92.44 256 GLN A N 1
ATOM 1920 C CA . GLN A 1 256 ? -0.728 13.334 3.332 1.00 92.44 256 GLN A CA 1
ATOM 1921 C C . GLN A 1 256 ? -1.042 12.802 1.942 1.00 92.44 256 GLN A C 1
ATOM 1923 O O . GLN A 1 256 ? -1.454 11.651 1.805 1.00 92.44 256 GLN A O 1
ATOM 1928 N N . VAL A 1 257 ? -0.802 13.625 0.920 1.00 93.88 257 VAL A N 1
ATOM 1929 C CA . VAL A 1 257 ? -0.946 13.220 -0.479 1.00 93.88 257 VAL A CA 1
ATOM 1930 C C . VAL A 1 257 ? 0.382 12.640 -0.962 1.00 93.88 257 VAL A C 1
ATOM 1932 O O . VAL A 1 257 ? 1.343 13.382 -1.170 1.00 93.88 257 VAL A O 1
ATOM 1935 N N . ILE A 1 258 ? 0.446 11.322 -1.144 1.00 92.44 258 ILE A N 1
ATOM 1936 C CA . ILE A 1 258 ? 1.666 10.608 -1.558 1.00 92.44 258 ILE A CA 1
ATOM 1937 C C . ILE A 1 258 ? 1.400 9.694 -2.767 1.00 92.44 258 ILE A C 1
ATOM 1939 O O . ILE A 1 258 ? 0.238 9.391 -3.046 1.00 92.44 258 ILE A O 1
ATOM 1943 N N . PRO A 1 259 ? 2.431 9.261 -3.522 1.00 93.44 259 PRO A N 1
ATOM 1944 C CA . PRO A 1 259 ? 2.230 8.386 -4.678 1.00 93.44 259 PRO A CA 1
ATOM 1945 C C . PRO A 1 259 ? 1.503 7.088 -4.304 1.00 93.44 259 PRO A C 1
ATOM 1947 O O . PRO A 1 259 ? 1.783 6.471 -3.271 1.00 93.44 259 PRO A O 1
ATOM 1950 N N . TYR A 1 260 ? 0.541 6.683 -5.132 1.00 92.75 260 TYR A N 1
ATOM 1951 C CA . TYR A 1 260 ? -0.367 5.576 -4.830 1.00 92.75 260 TYR A CA 1
ATOM 1952 C C . TYR A 1 260 ? 0.325 4.210 -4.816 1.00 92.75 260 TYR A C 1
ATOM 1954 O O . TYR A 1 260 ? -0.105 3.305 -4.103 1.00 92.75 260 TYR A O 1
ATOM 1962 N N . GLU A 1 261 ? 1.462 4.079 -5.498 1.00 88.69 261 GLU A N 1
ATOM 1963 C CA . GLU A 1 261 ? 2.341 2.910 -5.433 1.00 88.69 261 GLU A CA 1
ATOM 1964 C C . GLU A 1 261 ? 2.935 2.643 -4.044 1.00 88.69 261 GLU A C 1
ATOM 1966 O O . GLU A 1 261 ? 3.410 1.536 -3.809 1.00 88.69 261 GLU A O 1
ATOM 1971 N N . PHE A 1 262 ? 2.873 3.601 -3.113 1.00 89.06 262 PHE A N 1
ATOM 1972 C CA . PHE A 1 262 ? 3.309 3.417 -1.724 1.00 89.06 262 PHE A CA 1
ATOM 1973 C C . PHE A 1 262 ? 2.166 3.085 -0.757 1.00 89.06 262 PHE A C 1
ATOM 1975 O O . PHE A 1 262 ? 2.403 2.944 0.448 1.00 89.06 262 PHE A O 1
ATOM 1982 N N . PHE A 1 263 ? 0.930 2.944 -1.255 1.00 90.19 263 PHE A N 1
ATOM 1983 C CA . PHE A 1 263 ? -0.234 2.685 -0.411 1.00 90.19 263 PHE A CA 1
ATOM 1984 C C . PHE A 1 263 ? -0.030 1.445 0.460 1.00 90.19 263 PHE A C 1
ATOM 1986 O O . PHE A 1 263 ? 0.355 0.378 -0.028 1.00 90.19 263 PHE A O 1
ATOM 1993 N N . ALA A 1 264 ? -0.312 1.593 1.759 1.00 85.88 264 ALA A N 1
ATOM 1994 C CA . ALA A 1 264 ? -0.210 0.525 2.752 1.00 85.88 264 ALA A CA 1
ATOM 1995 C C . ALA A 1 264 ? 1.169 -0.165 2.834 1.00 85.88 264 ALA A C 1
ATOM 1997 O O . ALA A 1 264 ? 1.248 -1.312 3.280 1.00 85.88 264 ALA A O 1
ATOM 1998 N N . GLY A 1 265 ? 2.240 0.508 2.395 1.00 81.75 265 GLY A N 1
ATOM 1999 C CA . GLY A 1 265 ? 3.616 0.071 2.630 1.00 81.75 265 GLY A CA 1
ATOM 2000 C C . GLY A 1 265 ? 4.007 0.303 4.079 1.00 81.75 265 GLY A C 1
ATOM 2001 O O . GLY A 1 265 ? 3.731 -0.522 4.949 1.00 81.75 265 GLY A O 1
ATOM 2002 N N . ASP A 1 266 ? 4.602 1.461 4.349 1.00 68.88 266 ASP A N 1
ATOM 2003 C CA . ASP A 1 266 ? 5.008 1.814 5.706 1.00 68.88 266 ASP A CA 1
ATOM 2004 C C . ASP A 1 266 ? 3.772 2.111 6.589 1.00 68.88 266 ASP A C 1
ATOM 2006 O O . ASP A 1 266 ? 3.672 1.601 7.705 1.00 68.88 266 ASP A O 1
ATOM 2010 N N . GLY A 1 267 ? 2.780 2.846 6.074 1.00 78.06 267 GLY A N 1
ATOM 2011 C CA . GLY A 1 267 ? 1.576 3.285 6.796 1.00 78.06 267 GLY A CA 1
ATOM 2012 C C . GLY A 1 267 ? 0.796 2.191 7.534 1.00 78.06 267 GLY A C 1
ATOM 2013 O O . GLY A 1 267 ? 0.057 1.440 6.903 1.00 78.06 267 GLY A O 1
ATOM 2014 N N . MET A 1 268 ? 0.859 2.137 8.871 1.00 84.31 268 MET A N 1
ATOM 2015 C CA . MET A 1 268 ? 0.125 1.117 9.642 1.00 84.31 268 MET A CA 1
ATOM 2016 C C . MET A 1 268 ? -1.389 1.331 9.566 1.00 84.31 268 MET A C 1
ATOM 2018 O O . MET A 1 268 ? -2.133 0.383 9.304 1.00 84.31 268 MET A O 1
ATOM 2022 N N . LEU A 1 269 ? -1.849 2.573 9.761 1.00 89.12 269 LEU A N 1
ATOM 2023 C CA . LEU A 1 269 ? -3.276 2.877 9.718 1.00 89.12 269 LEU A CA 1
ATOM 2024 C C . LEU A 1 269 ? -3.846 2.633 8.319 1.00 89.12 269 LEU A C 1
ATOM 2026 O O . LEU A 1 269 ? -4.878 1.983 8.184 1.00 89.12 269 LEU A O 1
ATOM 2030 N N . THR A 1 270 ? -3.134 3.070 7.277 1.00 91.00 270 THR A N 1
ATOM 2031 C CA . THR A 1 270 ? -3.548 2.877 5.878 1.00 91.00 270 THR A CA 1
ATOM 2032 C C . THR A 1 270 ? -3.506 1.411 5.452 1.00 91.00 270 THR A C 1
ATOM 2034 O O . THR A 1 270 ? -4.322 0.981 4.641 1.00 91.00 270 THR A O 1
ATOM 2037 N N . ARG A 1 271 ? -2.633 0.595 6.050 1.00 90.00 271 ARG A N 1
ATOM 2038 C CA . ARG A 1 271 ? -2.600 -0.850 5.807 1.00 90.00 271 ARG A CA 1
ATOM 2039 C C . ARG A 1 271 ? -3.771 -1.593 6.427 1.00 90.00 271 ARG A C 1
ATOM 2041 O O . ARG A 1 271 ? -4.309 -2.486 5.779 1.00 90.00 271 ARG A O 1
ATOM 2048 N N . LEU A 1 272 ? -4.213 -1.205 7.624 1.00 90.12 272 LEU A N 1
ATOM 2049 C CA . LEU A 1 272 ? -5.380 -1.807 8.284 1.00 90.12 272 LEU A CA 1
ATOM 2050 C C . LEU A 1 272 ? -6.697 -1.569 7.536 1.00 90.12 272 LEU A C 1
ATOM 2052 O O . LEU A 1 272 ? -7.645 -2.329 7.726 1.00 90.12 272 LEU A O 1
ATOM 2056 N N . ILE A 1 273 ? -6.737 -0.566 6.657 1.00 93.25 273 ILE A N 1
ATOM 2057 C CA . ILE A 1 273 ? -7.866 -0.288 5.761 1.00 93.25 273 ILE A CA 1
ATOM 2058 C C . ILE A 1 273 ? -8.068 -1.409 4.737 1.00 93.25 273 ILE A C 1
ATOM 2060 O O . ILE A 1 273 ? -9.181 -1.607 4.261 1.00 93.25 273 ILE A O 1
ATOM 2064 N N . LEU A 1 274 ? -7.039 -2.178 4.385 1.00 92.38 274 LEU A N 1
ATOM 2065 C CA . LEU A 1 274 ? -7.159 -3.219 3.365 1.00 92.38 274 LEU A CA 1
ATOM 2066 C C . LEU A 1 274 ? -7.858 -4.469 3.895 1.00 92.38 274 LEU A C 1
ATOM 2068 O O . LEU A 1 274 ? -7.551 -4.957 4.979 1.00 92.38 274 LEU A O 1
ATOM 2072 N N . LYS A 1 275 ? -8.706 -5.093 3.072 1.00 91.44 275 LYS A N 1
ATOM 2073 C CA . LYS A 1 275 ? -9.273 -6.423 3.371 1.00 91.44 275 LYS A CA 1
ATOM 2074 C C . LYS A 1 275 ? -8.191 -7.502 3.484 1.00 91.44 275 LYS A C 1
ATOM 2076 O O . LYS A 1 275 ? -8.332 -8.446 4.250 1.00 91.44 275 LYS A O 1
ATOM 2081 N N . ALA A 1 276 ? -7.086 -7.345 2.755 1.00 86.94 276 ALA A N 1
ATOM 2082 C CA . ALA A 1 276 ? -5.945 -8.255 2.807 1.00 86.94 276 ALA A CA 1
ATOM 2083 C C . ALA A 1 276 ? -5.086 -8.109 4.081 1.00 86.94 276 ALA A C 1
ATOM 2085 O O . ALA A 1 276 ? -4.204 -8.938 4.311 1.00 86.94 276 ALA A O 1
ATOM 2086 N N . SER A 1 277 ? -5.325 -7.084 4.916 1.00 83.88 277 SER A N 1
ATOM 2087 C CA . SER A 1 277 ? -4.468 -6.783 6.071 1.00 83.88 277 SER A CA 1
ATOM 2088 C C . SER A 1 277 ? -4.445 -7.897 7.115 1.00 83.88 277 SER A C 1
ATOM 2090 O O . SER A 1 277 ? -3.447 -8.058 7.805 1.00 83.88 277 SER A O 1
ATOM 2092 N N . ASP A 1 278 ? -5.518 -8.687 7.218 1.00 71.50 278 ASP A N 1
ATOM 2093 C CA . ASP A 1 278 ? -5.694 -9.706 8.264 1.00 71.50 278 ASP A CA 1
ATOM 2094 C C . ASP A 1 278 ? -4.662 -10.849 8.175 1.00 71.50 278 ASP A C 1
ATOM 2096 O O . ASP A 1 278 ? -4.522 -11.640 9.105 1.00 71.50 278 ASP A O 1
ATOM 2100 N N . LYS A 1 279 ? -3.928 -10.943 7.057 1.00 65.50 279 LYS A N 1
ATOM 2101 C CA . LYS A 1 279 ? -2.870 -11.938 6.812 1.00 65.50 279 LYS A CA 1
ATOM 2102 C C . LYS A 1 279 ? -1.488 -11.313 6.580 1.00 65.50 279 LYS A C 1
ATOM 2104 O O . LYS A 1 279 ? -0.546 -12.038 6.265 1.00 65.50 279 LYS A O 1
ATOM 2109 N N . ALA A 1 280 ? -1.361 -9.989 6.671 1.00 62.84 280 ALA A N 1
ATOM 2110 C CA . ALA A 1 280 ? -0.132 -9.290 6.312 1.00 62.84 280 ALA A CA 1
ATOM 2111 C C . ALA A 1 280 ? 0.893 -9.295 7.469 1.00 62.84 280 ALA A C 1
ATOM 2113 O O . ALA A 1 280 ? 0.503 -9.122 8.626 1.00 62.84 280 ALA A O 1
ATOM 2114 N N . PRO A 1 281 ? 2.206 -9.444 7.187 1.00 61.75 281 PRO A N 1
ATOM 2115 C CA . PRO A 1 281 ? 3.260 -9.223 8.178 1.00 61.75 281 PRO A CA 1
ATOM 2116 C C . PRO A 1 281 ? 3.150 -7.816 8.773 1.00 61.75 281 PRO A C 1
ATOM 2118 O O . PRO A 1 281 ? 2.892 -6.859 8.042 1.00 61.75 281 PRO A O 1
ATOM 2121 N N . TRP A 1 282 ? 3.348 -7.680 10.082 1.00 66.00 282 TRP A N 1
ATOM 2122 C CA . TRP A 1 282 ? 3.097 -6.442 10.820 1.00 66.00 282 TRP A CA 1
ATOM 2123 C C . TRP A 1 282 ? 4.371 -5.927 11.513 1.00 66.00 282 TRP A C 1
ATOM 2125 O O . TRP A 1 282 ? 5.273 -6.706 11.816 1.00 66.00 282 TRP A O 1
ATOM 2135 N N . SER A 1 283 ? 4.446 -4.615 11.767 1.00 62.84 283 SER A N 1
ATOM 2136 C CA . SER A 1 283 ? 5.483 -3.982 12.597 1.00 62.84 283 SER A CA 1
ATOM 2137 C C . SER A 1 283 ? 4.804 -3.227 13.739 1.00 62.84 283 SER A C 1
ATOM 2139 O O . SER A 1 283 ? 3.977 -2.359 13.472 1.00 62.84 283 SER A O 1
ATOM 2141 N N . ASP A 1 284 ? 5.117 -3.546 15.000 1.00 61.22 284 ASP A N 1
ATOM 2142 C CA . ASP A 1 284 ? 4.587 -2.817 16.167 1.00 61.22 284 ASP A CA 1
ATOM 2143 C C . ASP A 1 284 ? 5.182 -1.425 16.305 1.00 61.22 284 ASP A C 1
ATOM 2145 O O . ASP A 1 284 ? 4.506 -0.508 16.761 1.00 61.22 284 ASP A O 1
ATOM 2149 N N . ASN A 1 285 ? 6.475 -1.307 16.022 1.00 58.00 285 ASN A N 1
ATOM 2150 C CA . ASN A 1 285 ? 7.271 -0.145 16.398 1.00 58.00 285 ASN A CA 1
ATOM 2151 C C . ASN A 1 285 ? 7.808 0.636 15.195 1.00 58.00 285 ASN A C 1
ATOM 2153 O O . ASN A 1 285 ? 8.565 1.585 15.377 1.00 58.00 285 ASN A O 1
ATOM 2157 N N . GLY A 1 286 ? 7.461 0.221 13.974 1.00 56.16 286 GLY A N 1
ATOM 2158 C CA . GLY A 1 286 ? 7.875 0.915 12.766 1.00 56.16 286 GLY A CA 1
ATOM 2159 C C . GLY A 1 286 ? 9.291 0.658 12.274 1.00 56.16 286 GLY A C 1
ATOM 2160 O O . GLY A 1 286 ? 9.712 1.301 11.318 1.00 56.16 286 GLY A O 1
ATOM 2161 N N . SER A 1 287 ? 10.031 -0.257 12.904 1.00 61.91 287 SER A N 1
ATOM 2162 C CA . SER A 1 287 ? 11.413 -0.561 12.507 1.00 61.91 287 SER A CA 1
ATOM 2163 C C . SER A 1 287 ? 11.476 -1.472 11.279 1.00 61.91 287 SER A C 1
ATOM 2165 O O . SER A 1 287 ? 12.447 -1.438 10.527 1.00 61.91 287 SER A O 1
ATOM 2167 N N . ALA A 1 288 ? 10.446 -2.296 11.068 1.00 66.06 288 ALA A N 1
ATOM 2168 C CA . ALA A 1 288 ? 10.356 -3.177 9.913 1.00 66.06 288 ALA A CA 1
ATOM 2169 C C . ALA A 1 288 ? 9.578 -2.477 8.793 1.00 66.06 288 ALA A C 1
ATOM 2171 O O . ALA A 1 288 ? 8.361 -2.298 8.893 1.00 66.06 288 ALA A O 1
ATOM 2172 N N . LYS A 1 289 ? 10.286 -2.097 7.725 1.00 69.06 289 LYS A N 1
ATOM 2173 C CA . LYS A 1 289 ? 9.661 -1.619 6.488 1.00 69.06 289 LYS A CA 1
ATOM 2174 C C . LYS A 1 289 ? 8.930 -2.765 5.810 1.00 69.06 289 LYS A C 1
ATOM 2176 O O . LYS A 1 289 ? 9.443 -3.883 5.741 1.00 69.06 289 LYS A O 1
ATOM 2181 N N . ASN A 1 290 ? 7.739 -2.479 5.304 1.00 73.50 290 ASN A N 1
ATOM 2182 C CA . ASN A 1 290 ? 6.937 -3.455 4.583 1.00 73.50 290 ASN A CA 1
ATOM 2183 C C . ASN A 1 290 ? 6.770 -3.015 3.127 1.00 73.50 290 ASN A C 1
ATOM 2185 O O . ASN A 1 290 ? 6.642 -1.817 2.868 1.00 73.50 290 ASN A O 1
ATOM 2189 N N . PRO A 1 291 ? 6.753 -3.959 2.168 1.00 80.56 291 PRO A N 1
ATOM 2190 C CA . PRO A 1 291 ? 6.447 -3.615 0.788 1.00 80.56 291 PRO A CA 1
ATOM 2191 C C . PRO A 1 291 ? 5.042 -3.015 0.703 1.00 80.56 291 PRO A C 1
ATOM 2193 O O . PRO A 1 291 ? 4.141 -3.417 1.448 1.00 80.56 291 PRO A O 1
ATOM 2196 N N . ALA A 1 292 ? 4.864 -2.075 -0.225 1.00 83.88 292 ALA A N 1
ATOM 2197 C CA . ALA A 1 292 ? 3.560 -1.506 -0.525 1.00 83.88 292 ALA A CA 1
ATOM 2198 C C . ALA A 1 292 ? 2.545 -2.597 -0.878 1.00 83.88 292 ALA A C 1
ATOM 2200 O O . ALA A 1 292 ? 2.879 -3.603 -1.511 1.00 83.88 292 ALA A O 1
ATOM 2201 N N . LEU A 1 293 ? 1.299 -2.383 -0.466 1.00 85.62 293 LEU A N 1
ATOM 2202 C CA . LEU A 1 293 ? 0.191 -3.291 -0.728 1.00 85.62 293 LEU A CA 1
ATOM 2203 C C . LEU A 1 293 ? -0.971 -2.494 -1.336 1.00 85.62 293 LEU A C 1
ATOM 2205 O O . LEU A 1 293 ? -2.014 -2.351 -0.700 1.00 85.62 293 LEU A O 1
ATOM 2209 N N . PRO A 1 294 ? -0.798 -1.909 -2.536 1.00 84.19 294 PRO A N 1
ATOM 2210 C CA . PRO A 1 294 ? -1.829 -1.070 -3.121 1.00 84.19 294 PRO A CA 1
ATOM 2211 C C . PRO A 1 294 ? -3.127 -1.863 -3.360 1.00 84.19 294 PRO A C 1
ATOM 2213 O O . PRO A 1 294 ? -3.073 -3.049 -3.691 1.00 84.19 294 PRO A O 1
ATOM 2216 N N . PRO A 1 295 ? -4.309 -1.220 -3.263 1.00 84.75 295 PRO A N 1
ATOM 2217 C CA . PRO A 1 295 ? -5.600 -1.853 -3.551 1.00 84.75 295 PRO A CA 1
ATOM 2218 C C . PRO A 1 295 ? -5.768 -2.287 -5.014 1.00 84.75 295 PRO A C 1
ATOM 2220 O O . PRO A 1 295 ? -6.783 -2.891 -5.354 1.00 84.75 295 PRO A O 1
ATOM 2223 N N . VAL A 1 296 ? -4.824 -1.938 -5.889 1.00 87.81 296 VAL A N 1
ATOM 2224 C CA . VAL A 1 296 ? -4.870 -2.173 -7.332 1.00 87.81 296 VAL A CA 1
ATOM 2225 C C . VAL A 1 296 ? -3.623 -2.949 -7.741 1.00 87.81 296 VAL A C 1
ATOM 2227 O O . VAL A 1 296 ? -2.500 -2.541 -7.443 1.00 87.81 296 VAL A O 1
ATOM 2230 N N . GLU A 1 297 ? -3.814 -4.065 -8.440 1.00 82.25 297 GLU A N 1
ATOM 2231 C CA . GLU A 1 297 ? -2.709 -4.838 -9.004 1.00 82.25 297 GLU A CA 1
ATOM 2232 C C . GLU A 1 297 ? -2.063 -4.103 -10.186 1.00 82.25 297 GLU A C 1
ATOM 2234 O O . GLU A 1 297 ? -2.728 -3.376 -10.922 1.00 82.25 297 GLU A O 1
ATOM 2239 N N . LYS A 1 298 ? -0.755 -4.319 -10.391 1.00 77.31 298 LYS A N 1
ATOM 2240 C CA . LYS A 1 298 ? 0.024 -3.751 -11.510 1.00 77.31 298 LYS A CA 1
ATOM 2241 C C . LYS A 1 298 ? -0.056 -2.222 -11.637 1.00 77.31 298 LYS A C 1
ATOM 2243 O O . LYS A 1 298 ? 0.077 -1.692 -12.743 1.00 77.31 298 LYS A O 1
ATOM 2248 N N . LEU A 1 299 ? -0.234 -1.521 -10.518 1.00 83.75 299 LEU A N 1
ATOM 2249 C CA . LEU A 1 299 ? -0.323 -0.067 -10.483 1.00 83.75 299 LEU A CA 1
ATOM 2250 C C . LEU A 1 299 ? 0.883 0.585 -11.185 1.00 83.75 299 LEU A C 1
ATOM 2252 O O . LEU A 1 299 ? 2.031 0.365 -10.798 1.00 83.75 299 LEU A O 1
ATOM 2256 N N . GLY A 1 300 ? 0.621 1.366 -12.233 1.00 82.38 300 GLY A N 1
ATOM 2257 C CA . GLY A 1 300 ? 1.652 2.126 -12.933 1.00 82.38 300 GLY A CA 1
ATOM 2258 C C . GLY A 1 300 ? 2.215 3.237 -12.046 1.00 82.38 300 GLY A C 1
ATOM 2259 O O . GLY A 1 300 ? 1.454 4.001 -11.448 1.00 82.38 300 GLY A O 1
ATOM 2260 N N . LYS A 1 301 ? 3.547 3.336 -11.969 1.00 85.94 301 LYS A N 1
ATOM 2261 C CA . LYS A 1 301 ? 4.238 4.336 -11.140 1.00 85.94 301 LYS A CA 1
ATOM 2262 C C . LYS A 1 301 ? 3.903 5.764 -11.572 1.00 85.94 301 LYS A C 1
ATOM 2264 O O . LYS A 1 301 ? 3.850 6.058 -12.769 1.00 85.94 301 LYS A O 1
ATOM 2269 N N . GLY A 1 302 ? 3.716 6.652 -10.597 1.00 87.25 302 GLY A N 1
ATOM 2270 C CA . GLY A 1 302 ? 3.499 8.084 -10.819 1.00 87.25 302 GLY A CA 1
ATOM 2271 C C . GLY A 1 302 ? 2.198 8.461 -11.539 1.00 87.25 302 GLY A C 1
ATOM 2272 O O . GLY A 1 302 ? 2.056 9.615 -11.940 1.00 87.25 302 GLY A O 1
ATOM 2273 N N . LEU A 1 303 ? 1.259 7.525 -11.728 1.00 89.62 303 LEU A N 1
ATOM 2274 C CA . LEU A 1 303 ? -0.029 7.799 -12.380 1.00 89.62 303 LEU A CA 1
ATOM 2275 C C . LEU A 1 303 ? -1.077 8.374 -11.425 1.00 89.62 303 LEU A C 1
ATOM 2277 O O . LEU A 1 303 ? -1.926 9.163 -11.844 1.00 89.62 303 LEU A O 1
ATOM 2281 N N . TYR A 1 304 ? -1.021 7.970 -10.156 1.00 94.00 304 TYR A N 1
ATOM 2282 C CA . TYR A 1 304 ? -2.010 8.327 -9.149 1.00 94.00 304 TYR A CA 1
ATOM 2283 C C . TYR A 1 304 ? -1.344 8.649 -7.819 1.00 94.00 304 TYR A C 1
ATOM 2285 O O . TYR A 1 304 ? -0.276 8.136 -7.490 1.00 94.00 304 TYR A O 1
ATOM 2293 N N . PHE A 1 305 ? -2.021 9.474 -7.036 1.00 95.81 305 PHE A N 1
ATOM 2294 C CA . PHE A 1 305 ? -1.637 9.849 -5.683 1.00 95.81 305 PHE A CA 1
ATOM 2295 C C . PHE A 1 305 ? -2.806 9.582 -4.754 1.00 95.81 305 PHE A C 1
ATOM 2297 O O . PHE A 1 305 ? -3.954 9.646 -5.185 1.00 95.81 305 PHE A O 1
ATOM 2304 N N . TYR A 1 306 ? -2.539 9.304 -3.486 1.00 95.62 306 TYR A N 1
ATOM 2305 C CA . TYR A 1 306 ? -3.590 9.062 -2.515 1.00 95.62 306 TYR A CA 1
ATOM 2306 C C . TYR A 1 306 ? -3.393 9.844 -1.235 1.00 95.62 306 TYR A C 1
ATOM 2308 O O . TYR A 1 306 ? -2.282 10.229 -0.883 1.00 95.62 306 TYR A O 1
ATOM 2316 N N . GLU A 1 307 ? -4.503 9.991 -0.534 1.00 94.38 307 GLU A N 1
ATOM 2317 C CA . GLU A 1 307 ? -4.596 10.517 0.811 1.00 94.38 307 GLU A CA 1
ATOM 2318 C C . GLU A 1 307 ? -5.653 9.709 1.562 1.00 94.38 307 GLU A C 1
ATOM 2320 O O . GLU A 1 307 ? -6.703 9.371 1.009 1.00 94.38 307 GLU A O 1
ATOM 2325 N N . VAL A 1 308 ? -5.388 9.397 2.827 1.00 96.06 308 VAL A N 1
ATOM 2326 C CA . VAL A 1 308 ? -6.443 9.012 3.767 1.00 96.06 308 VAL A CA 1
ATOM 2327 C C . VAL A 1 308 ? -6.703 10.206 4.669 1.00 96.06 308 VAL A C 1
ATOM 2329 O O . VAL A 1 308 ? -5.939 10.461 5.595 1.00 96.06 308 VAL A O 1
ATOM 2332 N N . ASP A 1 309 ? -7.755 10.953 4.360 1.00 95.69 309 ASP A N 1
ATOM 2333 C CA . ASP A 1 309 ? -8.189 12.113 5.135 1.00 95.69 309 ASP A CA 1
ATOM 2334 C C . ASP A 1 309 ? -8.921 11.619 6.382 1.00 95.69 309 ASP A C 1
ATOM 2336 O O . ASP A 1 309 ? -9.912 10.896 6.273 1.00 95.69 309 ASP A O 1
ATOM 2340 N N . LEU A 1 310 ? -8.406 11.950 7.563 1.00 96.06 310 LEU A N 1
ATOM 2341 C CA . LEU A 1 310 ? -8.981 11.564 8.846 1.00 96.06 310 LEU A CA 1
ATOM 2342 C C . LEU A 1 310 ? -9.665 12.787 9.463 1.00 96.06 310 LEU A C 1
ATOM 2344 O O . LEU A 1 310 ? -8.997 13.741 9.871 1.00 96.06 310 LEU A O 1
ATOM 2348 N N . ALA A 1 311 ? -10.994 12.761 9.554 1.00 95.69 311 ALA A N 1
ATOM 2349 C CA . ALA A 1 311 ? -11.787 13.885 10.044 1.00 95.69 311 ALA A CA 1
ATOM 2350 C C . ALA A 1 311 ? -11.402 14.298 11.477 1.00 95.69 311 ALA A C 1
ATOM 2352 O O . ALA A 1 311 ? -10.836 13.521 12.242 1.00 95.69 311 ALA A O 1
ATOM 2353 N N . ASP A 1 312 ? -11.700 15.548 11.842 1.00 92.94 312 ASP A N 1
ATOM 2354 C CA . ASP A 1 312 ? -11.440 16.131 13.170 1.00 92.94 312 ASP A CA 1
ATOM 2355 C C . ASP A 1 312 ? -9.959 16.201 13.596 1.00 92.94 312 ASP A C 1
ATOM 2357 O O . ASP A 1 312 ? -9.639 16.572 14.726 1.00 92.94 312 ASP A O 1
ATOM 2361 N N . THR A 1 313 ? -9.022 15.939 12.682 1.00 94.25 313 THR A N 1
ATOM 2362 C CA . THR A 1 313 ? -7.573 16.036 12.947 1.00 94.25 313 THR A CA 1
ATOM 2363 C C . THR A 1 313 ? -6.955 17.378 12.551 1.00 94.25 313 THR A C 1
ATOM 2365 O O . THR A 1 313 ? -5.797 17.650 12.877 1.00 94.25 313 THR A O 1
ATOM 2368 N N . GLN A 1 314 ? -7.725 18.251 11.891 1.00 89.31 314 GLN A N 1
ATOM 2369 C CA . GLN A 1 314 ? -7.268 19.548 11.367 1.00 89.31 314 GLN A CA 1
ATOM 2370 C C . GLN A 1 314 ? -6.114 19.417 10.354 1.00 89.31 314 GLN A C 1
ATOM 2372 O O . GLN A 1 314 ? -5.236 20.278 10.313 1.00 89.31 314 GLN A O 1
ATOM 2377 N N . GLY A 1 315 ? -6.065 18.315 9.595 1.00 87.44 315 GLY A N 1
ATOM 2378 C CA . GLY A 1 315 ? -5.015 18.060 8.602 1.00 87.44 315 GLY A CA 1
ATOM 2379 C C . GLY A 1 315 ? -3.625 17.811 9.195 1.00 87.44 315 GLY A C 1
ATOM 2380 O O . GLY A 1 315 ? -2.637 17.875 8.470 1.00 87.44 315 GLY A O 1
ATOM 2381 N N . LYS A 1 316 ? -3.518 17.543 10.506 1.00 94.75 316 LYS A N 1
ATOM 2382 C CA . LYS A 1 316 ? -2.238 17.183 11.137 1.00 94.75 316 LYS A CA 1
ATOM 2383 C C . LYS A 1 316 ? -1.688 15.910 10.510 1.00 94.75 316 LYS A C 1
ATOM 2385 O O . LYS A 1 316 ? -2.446 14.970 10.283 1.00 94.75 316 LYS A O 1
ATOM 2390 N N . SER A 1 317 ? -0.376 15.851 10.318 1.00 92.88 317 SER A N 1
ATOM 2391 C CA . SER A 1 317 ? 0.337 14.668 9.834 1.00 92.88 317 SER A CA 1
ATOM 2392 C C . SER A 1 317 ? 1.419 14.232 10.825 1.00 92.88 317 SER A C 1
ATOM 2394 O O . SER A 1 317 ? 1.703 14.913 11.816 1.00 92.88 317 SER A O 1
ATOM 2396 N N . ASP A 1 318 ? 2.016 13.067 10.570 1.00 91.00 318 ASP A N 1
ATOM 2397 C CA . ASP A 1 318 ? 3.246 12.612 11.224 1.00 91.00 318 ASP A CA 1
ATOM 2398 C C . ASP A 1 318 ? 3.166 12.630 12.760 1.00 91.00 318 ASP A C 1
ATOM 2400 O O . ASP A 1 318 ? 2.275 12.000 13.341 1.00 91.00 318 ASP A O 1
ATOM 2404 N N . LYS A 1 319 ? 4.100 13.329 13.420 1.00 93.38 319 LYS A N 1
ATOM 2405 C CA . LYS A 1 319 ? 4.193 13.418 14.880 1.00 93.38 319 LYS A CA 1
ATOM 2406 C C . LYS A 1 319 ? 2.985 14.115 15.498 1.00 93.38 319 LYS A C 1
ATOM 2408 O O . LYS A 1 319 ? 2.477 13.649 16.510 1.00 93.38 319 LYS A O 1
ATOM 2413 N N . GLU A 1 320 ? 2.528 15.216 14.905 1.00 95.75 320 GLU A N 1
ATOM 2414 C CA . GLU A 1 320 ? 1.413 15.996 15.454 1.00 95.75 320 GLU A CA 1
ATOM 2415 C C . GLU A 1 320 ? 0.109 15.202 15.417 1.00 95.75 320 GLU A C 1
ATOM 2417 O O . GLU A 1 320 ? -0.680 15.255 16.362 1.00 95.75 320 GLU A O 1
ATOM 2422 N N . LEU A 1 321 ? -0.099 14.433 14.343 1.00 95.12 321 LEU A N 1
ATOM 2423 C CA . LEU A 1 321 ? -1.223 13.514 14.260 1.00 95.12 321 LEU A CA 1
ATOM 2424 C C . LEU A 1 321 ? -1.092 12.408 15.306 1.00 95.12 321 LEU A C 1
ATOM 2426 O O . LEU A 1 321 ? -2.040 12.163 16.042 1.00 95.12 321 LEU A O 1
ATOM 2430 N N . LEU A 1 322 ? 0.075 11.766 15.412 1.00 93.00 322 LEU A N 1
ATOM 2431 C CA . LEU A 1 322 ? 0.282 10.690 16.381 1.00 93.00 322 LEU A CA 1
ATOM 2432 C C . LEU A 1 322 ? 0.027 11.156 17.824 1.00 93.00 322 LEU A C 1
ATOM 2434 O O . LEU A 1 322 ? -0.673 10.471 18.567 1.00 93.00 322 LEU A O 1
ATOM 2438 N N . ASP A 1 323 ? 0.550 12.324 18.201 1.00 94.38 323 ASP A N 1
ATOM 2439 C CA . ASP A 1 323 ? 0.350 12.909 19.530 1.00 94.38 323 ASP A CA 1
ATOM 2440 C C . ASP A 1 323 ? -1.141 13.188 19.798 1.00 94.38 323 ASP A C 1
ATOM 2442 O O . ASP A 1 323 ? -1.642 12.850 20.872 1.00 94.38 323 ASP A O 1
ATOM 2446 N N . LEU A 1 324 ? -1.873 13.725 18.810 1.00 94.69 324 LEU A N 1
ATOM 2447 C CA . LEU A 1 324 ? -3.321 13.946 18.904 1.00 94.69 324 LEU A CA 1
ATOM 2448 C C . LEU A 1 324 ? -4.088 12.630 19.105 1.00 94.69 324 LEU A C 1
ATOM 2450 O O . LEU A 1 324 ? -4.957 12.547 19.973 1.00 94.69 324 LEU A O 1
ATOM 2454 N N . LEU A 1 325 ? -3.777 11.595 18.317 1.00 92.44 325 LEU A N 1
ATOM 2455 C CA . LEU A 1 325 ? -4.444 10.295 18.421 1.00 92.44 325 LEU A CA 1
ATOM 2456 C C . LEU A 1 325 ? -4.191 9.660 19.797 1.00 92.44 325 LEU A C 1
ATOM 2458 O O . LEU A 1 325 ? -5.131 9.182 20.433 1.00 92.44 325 LEU A O 1
ATOM 2462 N N . LYS A 1 326 ? -2.948 9.724 20.302 1.00 88.94 326 LYS A N 1
ATOM 2463 C CA . LYS A 1 326 ? -2.598 9.256 21.654 1.00 88.94 326 LYS A CA 1
ATOM 2464 C C . LYS A 1 326 ? -3.332 10.032 22.747 1.00 88.94 326 LYS A C 1
ATOM 2466 O O . LYS A 1 326 ? -3.798 9.426 23.707 1.00 88.94 326 LYS A O 1
ATOM 2471 N N . GLN A 1 327 ? -3.457 11.350 22.601 1.00 89.19 327 GLN A N 1
ATOM 2472 C CA . GLN A 1 327 ? -4.176 12.195 23.555 1.00 89.19 327 GLN A CA 1
ATOM 2473 C C . GLN A 1 327 ? -5.678 11.876 23.595 1.00 89.19 327 GLN A C 1
ATOM 2475 O O . GLN A 1 327 ? -6.281 11.846 24.672 1.00 89.19 327 GLN A O 1
ATOM 2480 N N . ASN A 1 328 ? -6.291 11.637 22.436 1.00 88.25 328 ASN A N 1
ATOM 2481 C CA . ASN A 1 328 ? -7.716 11.328 22.359 1.00 88.25 328 ASN A CA 1
ATOM 2482 C C . ASN A 1 328 ? -8.025 9.934 22.929 1.00 88.25 328 ASN A C 1
ATOM 2484 O O . ASN A 1 328 ? -9.010 9.783 23.666 1.00 88.25 328 ASN A O 1
ATOM 2488 N N . GLY A 1 329 ? -7.150 8.955 22.679 1.00 86.31 329 GLY A N 1
ATOM 2489 C CA . GLY A 1 329 ? -7.278 7.587 23.177 1.00 86.31 329 GLY A CA 1
ATOM 2490 C C . GLY A 1 329 ? -8.359 6.811 22.424 1.00 86.31 329 GLY A C 1
ATOM 2491 O O . GLY A 1 329 ? -8.325 6.732 21.199 1.00 86.31 329 GLY A O 1
ATOM 2492 N N . THR A 1 330 ? -9.312 6.219 23.154 1.00 87.31 330 THR A N 1
ATOM 2493 C CA . THR A 1 330 ? -10.444 5.496 22.552 1.00 87.31 330 THR A CA 1
ATOM 2494 C C . THR A 1 330 ? -11.376 6.481 21.852 1.00 87.31 330 THR A C 1
ATOM 2496 O O . THR A 1 330 ? -12.065 7.249 22.522 1.00 87.31 330 THR A O 1
ATOM 2499 N N . GLN A 1 331 ? -11.388 6.467 20.520 1.00 88.94 331 GLN A N 1
ATOM 2500 C CA . GLN A 1 331 ? -12.168 7.388 19.696 1.00 88.94 331 GLN A CA 1
ATOM 2501 C C . GLN A 1 331 ? -12.411 6.790 18.305 1.00 88.94 331 GLN A C 1
ATOM 2503 O O . GLN A 1 331 ? -11.524 6.178 17.708 1.00 88.94 331 GLN A O 1
ATOM 2508 N N . SER A 1 332 ? -13.608 7.016 17.767 1.00 92.69 332 SER A N 1
ATOM 2509 C CA . SER A 1 332 ? -13.930 6.712 16.371 1.00 92.69 332 SER A CA 1
ATOM 2510 C C . SER A 1 332 ? -13.791 7.959 15.506 1.00 92.69 332 SER A C 1
ATOM 2512 O O . SER A 1 332 ? -14.213 9.047 15.904 1.00 92.69 332 SER A O 1
ATOM 2514 N N . TYR A 1 333 ? -13.224 7.776 14.321 1.00 95.25 333 TYR A N 1
ATOM 2515 C CA . TYR A 1 333 ? -12.998 8.808 13.321 1.00 95.25 333 TYR A CA 1
ATOM 2516 C C . TYR A 1 333 ? -13.654 8.401 12.006 1.00 95.25 333 TYR A C 1
ATOM 2518 O O . TYR A 1 333 ? -13.559 7.244 11.589 1.00 95.25 333 TYR A O 1
ATOM 2526 N N . LYS A 1 334 ? -14.262 9.370 11.322 1.00 97.44 334 LYS A N 1
ATOM 2527 C CA . LYS A 1 334 ? -14.589 9.223 9.903 1.00 97.44 334 LYS A CA 1
ATOM 2528 C C . LYS A 1 334 ? -13.313 9.413 9.097 1.00 97.44 334 LYS A C 1
ATOM 2530 O O . LYS A 1 334 ? -12.581 10.374 9.332 1.00 97.44 334 LYS A O 1
ATOM 2535 N N . ALA A 1 335 ? -13.049 8.506 8.168 1.00 97.31 335 ALA A N 1
ATOM 2536 C CA . ALA A 1 335 ? -11.954 8.639 7.225 1.00 97.31 335 ALA A CA 1
ATOM 2537 C C . ALA A 1 335 ? -12.482 8.582 5.792 1.00 97.31 335 ALA A C 1
ATOM 2539 O O . ALA A 1 335 ? -13.431 7.853 5.505 1.00 97.31 335 ALA A O 1
ATOM 2540 N N . THR A 1 336 ? -11.831 9.312 4.895 1.00 97.44 336 THR A N 1
ATOM 2541 C CA . THR A 1 336 ? -12.119 9.291 3.462 1.00 97.44 336 THR A CA 1
ATOM 2542 C C . THR A 1 336 ? -10.832 8.988 2.710 1.00 97.44 336 THR A C 1
ATOM 2544 O O . THR A 1 336 ? -9.871 9.757 2.742 1.00 97.44 336 THR A O 1
ATOM 2547 N N . ILE A 1 337 ? -10.809 7.861 2.006 1.00 97.31 337 ILE A N 1
ATOM 2548 C CA . ILE A 1 337 ? -9.757 7.551 1.039 1.00 97.31 337 ILE A CA 1
ATOM 2549 C C . ILE A 1 337 ? -10.018 8.411 -0.189 1.00 97.31 337 ILE A C 1
ATOM 2551 O O . ILE A 1 337 ? -11.102 8.323 -0.760 1.00 97.31 337 ILE A O 1
ATOM 2555 N N . LYS A 1 338 ? -9.029 9.186 -0.625 1.00 97.25 338 LYS A N 1
ATOM 2556 C CA . LYS A 1 338 ? -9.071 9.962 -1.867 1.00 97.25 338 LYS A CA 1
ATOM 2557 C C . LYS A 1 338 ? -7.919 9.523 -2.752 1.00 97.25 338 LYS A C 1
ATOM 2559 O O . LYS A 1 338 ? -6.784 9.436 -2.290 1.00 97.25 338 LYS A O 1
ATOM 2564 N N . VAL A 1 339 ? -8.209 9.242 -4.018 1.00 97.69 339 VAL A N 1
ATOM 2565 C CA . VAL A 1 339 ? -7.193 8.962 -5.036 1.00 97.69 339 VAL A CA 1
ATOM 2566 C C . VAL A 1 339 ? -7.320 9.991 -6.141 1.00 97.69 339 VAL A C 1
ATOM 2568 O O . VAL A 1 339 ? -8.403 10.184 -6.689 1.00 97.69 339 VAL A O 1
ATOM 2571 N N . TYR A 1 340 ? -6.210 10.633 -6.470 1.00 97.62 340 TYR A N 1
ATOM 2572 C CA . TYR A 1 340 ? -6.096 11.698 -7.452 1.00 97.62 340 TYR A CA 1
ATOM 2573 C C . TYR A 1 340 ? -5.274 11.224 -8.648 1.00 97.62 340 TYR A C 1
ATOM 2575 O O . TYR A 1 340 ? -4.360 10.413 -8.494 1.00 97.62 340 TYR A O 1
ATOM 2583 N N . GLY A 1 341 ? -5.570 11.745 -9.837 1.00 94.94 341 GLY A N 1
ATOM 2584 C CA . GLY A 1 341 ? -4.687 11.591 -10.993 1.00 94.94 341 GLY A CA 1
ATOM 2585 C C . GLY A 1 341 ? -3.392 12.395 -10.842 1.00 94.94 341 GLY A C 1
ATOM 2586 O O . GLY A 1 341 ? -3.242 13.198 -9.919 1.00 94.94 341 GLY A O 1
ATOM 2587 N N . ALA A 1 342 ? -2.454 12.198 -11.764 1.00 92.81 342 ALA A N 1
ATOM 2588 C CA . ALA A 1 342 ? -1.204 12.949 -11.816 1.00 92.81 342 ALA A CA 1
ATOM 2589 C C . ALA A 1 342 ? -1.211 14.036 -12.902 1.00 92.81 342 ALA A C 1
ATOM 2591 O O . ALA A 1 342 ? -1.718 13.835 -14.007 1.00 92.81 342 ALA A O 1
ATOM 2592 N N . LYS A 1 343 ? -0.564 15.166 -12.612 1.00 88.31 343 LYS A N 1
ATOM 2593 C CA . LYS A 1 343 ? -0.235 16.231 -13.562 1.00 88.31 343 LYS A CA 1
ATOM 2594 C C . LYS A 1 343 ? 1.193 16.699 -13.304 1.00 88.31 343 LYS A C 1
ATOM 2596 O O . LYS A 1 343 ? 1.555 16.993 -12.168 1.00 88.31 343 LYS A O 1
ATOM 2601 N N . ASP A 1 344 ? 2.018 16.713 -14.349 1.00 84.75 344 ASP A N 1
ATOM 2602 C CA . ASP A 1 344 ? 3.432 17.116 -14.281 1.00 84.75 344 ASP A CA 1
ATOM 2603 C C . ASP A 1 344 ? 4.240 16.369 -13.193 1.00 84.75 344 ASP A C 1
ATOM 2605 O O . ASP A 1 344 ? 5.090 16.942 -12.511 1.00 84.75 344 ASP A O 1
ATOM 2609 N N . GLY A 1 345 ? 3.944 15.077 -12.998 1.00 83.06 345 GLY A N 1
ATOM 2610 C CA . GLY A 1 345 ? 4.605 14.223 -12.002 1.00 83.06 345 GLY A CA 1
ATOM 2611 C C . GLY A 1 345 ? 4.194 14.481 -10.546 1.00 83.06 345 GLY A C 1
ATOM 2612 O O . GLY A 1 345 ? 4.843 13.974 -9.634 1.00 83.06 345 GLY A O 1
ATOM 2613 N N . LYS A 1 346 ? 3.137 15.265 -10.310 1.00 91.38 346 LYS A N 1
ATOM 2614 C CA . LYS A 1 346 ? 2.572 15.556 -8.984 1.00 91.38 346 LYS A CA 1
ATOM 2615 C C . LYS A 1 346 ? 1.083 15.226 -8.945 1.00 91.38 346 LYS A C 1
ATOM 2617 O O . LYS A 1 346 ? 0.459 15.057 -9.989 1.00 91.38 346 LYS A O 1
ATOM 2622 N N . ALA A 1 347 ? 0.511 15.166 -7.747 1.00 95.38 347 ALA A N 1
ATOM 2623 C CA . ALA A 1 347 ? -0.926 14.992 -7.576 1.00 95.38 347 ALA A CA 1
ATOM 2624 C C . ALA A 1 347 ? -1.710 16.151 -8.211 1.00 95.38 347 ALA A C 1
ATOM 2626 O O . ALA A 1 347 ? -1.442 17.321 -7.930 1.00 95.38 347 ALA A O 1
ATOM 2627 N N . ASP A 1 348 ? -2.708 15.822 -9.024 1.00 96.19 348 ASP A N 1
ATOM 2628 C CA . ASP A 1 348 ? -3.708 16.763 -9.512 1.00 96.19 348 ASP A CA 1
ATOM 2629 C C . ASP A 1 348 ? -4.936 16.711 -8.599 1.00 96.19 348 ASP A C 1
ATOM 2631 O O . ASP A 1 348 ? -5.854 15.917 -8.802 1.00 96.19 348 ASP A O 1
ATOM 2635 N N . LEU A 1 349 ? -4.961 17.579 -7.584 1.00 95.50 349 LEU A N 1
ATOM 2636 C CA . LEU A 1 349 ? -6.052 17.639 -6.602 1.00 95.50 349 LEU A CA 1
ATOM 2637 C C . LEU A 1 349 ? -7.410 18.025 -7.216 1.00 95.50 349 LEU A C 1
ATOM 2639 O O . LEU A 1 349 ? -8.436 17.900 -6.552 1.00 95.50 349 LEU A O 1
ATOM 2643 N N . THR A 1 350 ? -7.437 18.490 -8.471 1.00 97.06 350 THR A N 1
ATOM 2644 C CA . THR A 1 350 ? -8.684 18.765 -9.202 1.00 97.06 350 THR A CA 1
ATOM 2645 C C . THR A 1 350 ? -9.227 17.534 -9.927 1.00 97.06 350 THR A C 1
ATOM 2647 O O . THR A 1 350 ? -10.408 17.489 -10.267 1.00 97.06 350 THR A O 1
ATOM 2650 N N . ASN A 1 351 ? -8.393 16.510 -10.118 1.00 96.38 351 ASN A N 1
ATOM 2651 C CA . ASN A 1 351 ? -8.734 15.254 -10.769 1.00 96.38 351 ASN A CA 1
ATOM 2652 C C . ASN A 1 351 ? -8.913 14.138 -9.729 1.00 96.38 351 ASN A C 1
ATOM 2654 O O . ASN A 1 351 ? -8.060 13.260 -9.581 1.00 96.38 351 ASN A O 1
ATOM 2658 N N . LEU A 1 352 ? -10.019 14.187 -8.984 1.00 97.69 352 LEU A N 1
ATOM 2659 C CA . LEU A 1 352 ? -10.394 13.126 -8.050 1.00 97.69 352 LEU A CA 1
ATOM 2660 C C . LEU A 1 352 ? -10.887 11.897 -8.828 1.00 97.69 352 LEU A C 1
ATOM 2662 O O . LEU A 1 352 ? -11.926 11.931 -9.484 1.00 97.69 352 LEU A O 1
ATOM 2666 N N . VAL A 1 353 ? -10.136 10.806 -8.733 1.00 97.31 353 VAL A N 1
ATOM 2667 C CA . VAL A 1 353 ? -10.362 9.559 -9.471 1.00 97.31 353 VAL A CA 1
ATOM 2668 C C . VAL A 1 353 ? -11.229 8.596 -8.678 1.00 97.31 353 VAL A C 1
ATOM 2670 O O . VAL A 1 353 ? -12.159 8.021 -9.237 1.00 97.31 353 VAL A O 1
ATOM 2673 N N . ALA A 1 354 ? -10.941 8.410 -7.392 1.00 97.69 354 ALA A N 1
ATOM 2674 C CA . ALA A 1 354 ? -11.705 7.526 -6.522 1.00 97.69 354 ALA A CA 1
ATOM 2675 C C . ALA A 1 354 ? -11.868 8.142 -5.135 1.00 97.69 354 ALA A C 1
ATOM 2677 O O . ALA A 1 354 ? -10.981 8.841 -4.645 1.00 97.69 354 ALA A O 1
ATOM 2678 N N . THR A 1 355 ? -13.000 7.847 -4.501 1.00 97.88 355 THR A N 1
ATOM 2679 C CA . THR A 1 355 ? -13.272 8.232 -3.120 1.00 97.88 355 THR A CA 1
ATOM 2680 C C . THR A 1 355 ? -14.019 7.120 -2.403 1.00 97.88 355 THR A C 1
ATOM 2682 O O . THR A 1 355 ? -14.869 6.462 -3.009 1.00 97.88 355 THR A O 1
ATOM 2685 N N . LYS A 1 356 ? -13.712 6.902 -1.126 1.00 97.88 356 LYS A N 1
ATOM 2686 C CA . LYS A 1 356 ? -14.469 5.982 -0.276 1.00 97.88 356 LYS A CA 1
ATOM 2687 C C . LYS A 1 356 ? -14.390 6.390 1.186 1.00 97.88 356 LYS A C 1
ATOM 2689 O O . LYS A 1 356 ? -13.295 6.562 1.717 1.00 97.88 356 LYS A O 1
ATOM 2694 N N . ASP A 1 357 ? -15.551 6.461 1.821 1.00 98.06 357 ASP A N 1
ATOM 2695 C CA . ASP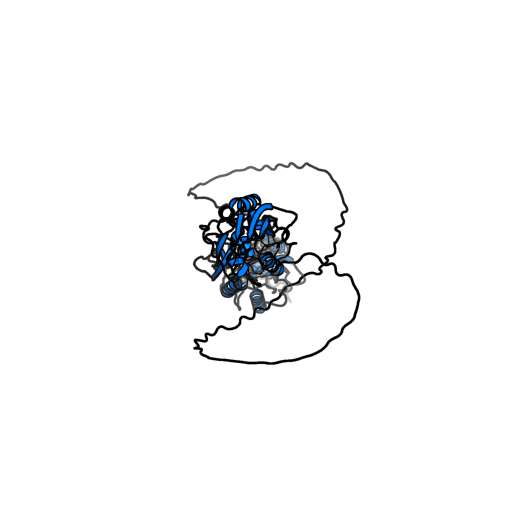 A 1 357 ? -15.670 6.696 3.255 1.00 98.06 357 ASP A CA 1
ATOM 2696 C C . ASP A 1 357 ? -15.588 5.384 4.035 1.00 98.06 357 ASP A C 1
ATOM 2698 O O . ASP A 1 357 ? -16.063 4.338 3.584 1.00 98.06 357 ASP A O 1
ATOM 2702 N N . LEU A 1 358 ? -14.996 5.455 5.222 1.00 97.50 358 LEU A N 1
ATOM 2703 C CA . LEU A 1 358 ? -14.915 4.358 6.173 1.00 97.50 358 LEU A CA 1
ATOM 2704 C C . LEU A 1 358 ? -14.857 4.878 7.613 1.00 97.50 358 LEU A C 1
ATOM 2706 O O . LEU A 1 358 ? -14.563 6.048 7.870 1.00 97.50 358 LEU A O 1
ATOM 2710 N N . ASP A 1 359 ? -15.096 3.976 8.558 1.00 97.19 359 ASP A N 1
ATOM 2711 C CA . ASP A 1 359 ? -14.956 4.235 9.988 1.00 97.19 359 ASP A CA 1
ATOM 2712 C C . ASP A 1 359 ? -13.639 3.669 10.530 1.00 97.19 359 ASP A C 1
ATOM 2714 O O . ASP A 1 359 ? -13.328 2.494 10.343 1.00 97.19 359 ASP A O 1
ATOM 2718 N N . VAL A 1 360 ? -12.866 4.494 11.236 1.00 95.75 360 VAL A N 1
ATOM 2719 C CA . VAL A 1 360 ? -11.635 4.089 11.925 1.00 95.75 360 VAL A CA 1
ATOM 2720 C C . VAL A 1 360 ? -11.860 4.193 13.429 1.00 95.75 360 VAL A C 1
ATOM 2722 O O . VAL A 1 360 ? -11.932 5.285 13.988 1.00 95.75 360 VAL A O 1
ATOM 2725 N N . ASN A 1 361 ? -11.946 3.048 14.097 1.00 92.50 361 ASN A N 1
ATOM 2726 C CA . ASN A 1 361 ? -12.113 2.946 15.540 1.00 92.50 361 ASN A CA 1
ATOM 2727 C C . ASN A 1 361 ? -10.745 2.746 16.195 1.00 92.50 361 ASN A C 1
ATOM 2729 O O . ASN A 1 361 ? -10.199 1.640 16.180 1.00 92.50 361 ASN A O 1
ATOM 2733 N N . LEU A 1 362 ? -10.188 3.803 16.784 1.00 90.69 362 LEU A N 1
ATOM 2734 C CA . LEU A 1 362 ? -8.998 3.684 17.617 1.00 90.69 362 LEU A CA 1
ATOM 2735 C C . LEU A 1 362 ? -9.413 3.237 19.011 1.00 90.69 362 LEU A C 1
ATOM 2737 O O . LEU A 1 362 ? -10.206 3.899 19.678 1.00 90.69 362 LEU A O 1
ATOM 2741 N N . ASN A 1 363 ? -8.862 2.115 19.463 1.00 85.38 363 ASN A N 1
ATOM 2742 C CA . ASN A 1 363 ? -8.970 1.718 20.857 1.00 85.38 363 ASN A CA 1
ATOM 2743 C C . ASN A 1 363 ? -7.796 2.349 21.612 1.00 85.38 363 ASN A C 1
ATOM 2745 O O . ASN A 1 363 ? -6.647 2.183 21.218 1.00 85.38 363 ASN A O 1
ATOM 2749 N N . GLY A 1 364 ? -8.069 3.105 22.670 1.00 80.69 364 GLY A N 1
ATOM 2750 C CA . GLY A 1 364 ? -7.042 3.647 23.552 1.00 80.69 364 GLY A CA 1
ATOM 2751 C C . GLY A 1 364 ? -6.606 2.618 24.587 1.00 80.69 364 GLY A C 1
ATOM 2752 O O . GLY A 1 364 ? -7.318 1.649 24.862 1.00 80.69 364 GLY A O 1
ATOM 2753 N N . LEU A 1 365 ? -5.436 2.837 25.185 1.00 82.69 365 LEU A N 1
ATOM 2754 C CA . LEU A 1 365 ? -4.983 2.033 26.311 1.00 82.69 365 LEU A CA 1
ATOM 2755 C C . LEU A 1 365 ? -5.652 2.545 27.591 1.00 82.69 365 LEU A C 1
ATOM 2757 O O . LEU A 1 365 ? -5.301 3.605 28.099 1.00 82.69 365 LEU A O 1
ATOM 2761 N N . THR A 1 366 ? -6.617 1.794 28.113 1.00 86.62 366 THR A N 1
ATOM 2762 C CA . THR A 1 366 ? -7.104 1.999 29.481 1.00 86.62 366 THR A CA 1
ATOM 2763 C C . THR A 1 366 ? -6.125 1.344 30.437 1.00 86.62 366 THR A C 1
ATOM 2765 O O . THR A 1 366 ? -5.739 0.196 30.229 1.00 86.62 366 THR A O 1
ATOM 2768 N N . THR A 1 367 ? -5.706 2.059 31.473 1.00 88.69 367 THR A N 1
ATOM 2769 C CA . THR A 1 367 ? -4.715 1.562 32.430 1.00 88.69 367 THR A CA 1
ATOM 2770 C C . THR A 1 367 ? -5.363 0.777 33.578 1.00 88.69 367 THR A C 1
ATOM 2772 O O . THR A 1 367 ? -6.507 1.055 33.955 1.00 88.69 367 THR A O 1
ATOM 2775 N N . PRO A 1 368 ? -4.628 -0.148 34.232 1.00 91.69 368 PRO A N 1
ATOM 2776 C CA . PRO A 1 368 ? -5.120 -0.843 35.424 1.00 91.69 368 PRO A CA 1
ATOM 2777 C C . PRO A 1 368 ? -5.580 0.113 36.536 1.00 91.69 368 PRO A C 1
ATOM 2779 O O . PRO A 1 368 ? -6.565 -0.160 37.216 1.00 91.69 368 PRO A O 1
ATOM 2782 N N . ALA A 1 369 ? -4.904 1.256 36.690 1.00 92.25 369 ALA A N 1
ATOM 2783 C CA . ALA A 1 369 ? -5.243 2.267 37.688 1.00 92.25 369 ALA A CA 1
ATOM 2784 C C . ALA A 1 369 ? -6.584 2.961 37.393 1.00 92.25 369 ALA A C 1
ATOM 2786 O O . ALA A 1 369 ? -7.384 3.165 38.306 1.00 92.25 369 ALA A O 1
ATOM 2787 N N . GLU A 1 370 ? -6.867 3.289 36.129 1.00 92.50 370 GLU A N 1
ATOM 2788 C CA . GLU A 1 370 ? -8.166 3.843 35.721 1.00 92.50 370 GLU A CA 1
ATOM 2789 C C . GLU A 1 370 ? -9.295 2.833 35.926 1.00 92.50 370 GLU A C 1
ATOM 2791 O O . GLU A 1 370 ? -10.378 3.210 36.371 1.00 92.50 370 GLU A O 1
ATOM 2796 N N . VAL A 1 371 ? -9.033 1.547 35.670 1.00 94.44 371 VAL A N 1
ATOM 2797 C CA . VAL A 1 371 ? -9.990 0.468 35.945 1.00 94.44 371 VAL A CA 1
ATOM 2798 C C . VAL A 1 371 ? -10.276 0.351 37.441 1.00 94.44 371 VAL A C 1
ATOM 2800 O O . VAL A 1 371 ? -11.442 0.362 37.833 1.00 94.44 371 VAL A O 1
ATOM 2803 N N . GLN A 1 372 ? -9.239 0.288 38.282 1.00 95.06 372 GLN A N 1
ATOM 2804 C CA . GLN A 1 372 ? -9.384 0.237 39.742 1.00 95.06 372 GLN A CA 1
ATOM 2805 C C . GLN A 1 372 ? -10.190 1.423 40.269 1.00 95.06 372 GLN A C 1
ATOM 2807 O O . GLN A 1 372 ? -11.145 1.238 41.026 1.00 95.06 372 GLN A O 1
ATOM 2812 N N . LYS A 1 373 ? -9.843 2.634 39.819 1.00 95.31 373 LYS A N 1
ATOM 2813 C CA . LYS A 1 373 ? -10.553 3.859 40.181 1.00 95.31 373 LYS A CA 1
ATOM 2814 C C . LYS A 1 373 ? -12.006 3.828 39.709 1.00 95.31 373 LYS A C 1
ATOM 2816 O O . LYS A 1 373 ? -12.895 4.124 40.496 1.00 95.31 373 LYS A O 1
ATOM 2821 N N . GLY A 1 374 ? -12.267 3.424 38.466 1.00 94.50 374 GLY A N 1
ATOM 2822 C CA . GLY A 1 374 ? -13.623 3.332 37.923 1.00 94.50 374 GLY A CA 1
ATOM 2823 C C . GLY A 1 374 ? -14.504 2.355 38.700 1.00 94.50 374 GLY A C 1
ATOM 2824 O O . GLY A 1 374 ? -15.633 2.691 39.054 1.00 94.50 374 GLY A O 1
ATOM 2825 N N . VAL A 1 375 ? -13.978 1.175 39.049 1.00 95.88 375 VAL A N 1
ATOM 2826 C CA . VAL A 1 375 ? -14.696 0.219 39.907 1.00 95.88 375 VAL A CA 1
ATOM 2827 C C . VAL A 1 375 ? -14.973 0.833 41.278 1.00 95.88 375 VAL A C 1
ATOM 2829 O O . VAL A 1 375 ? -16.107 0.771 41.743 1.00 95.88 375 VAL A O 1
ATOM 2832 N N . ALA A 1 376 ? -13.984 1.451 41.926 1.00 95.31 376 ALA A N 1
ATOM 2833 C CA . ALA A 1 376 ? -14.154 2.041 43.252 1.00 95.31 376 ALA A CA 1
ATOM 2834 C C . ALA A 1 376 ? -15.174 3.196 43.261 1.00 95.31 376 ALA A C 1
ATOM 2836 O O . ALA A 1 376 ? -16.121 3.186 44.058 1.00 95.31 376 ALA A O 1
ATOM 2837 N N . ASP A 1 377 ? -15.009 4.149 42.343 1.00 95.31 377 ASP A N 1
ATOM 2838 C CA . ASP A 1 377 ? -15.713 5.429 42.336 1.00 95.31 377 ASP A CA 1
ATOM 2839 C C . ASP A 1 377 ? -17.124 5.324 41.750 1.00 95.31 377 ASP A C 1
ATOM 2841 O O . ASP A 1 377 ? -18.019 6.030 42.220 1.00 95.31 377 ASP A O 1
ATOM 2845 N N . ASN A 1 378 ? -17.365 4.433 40.780 1.00 95.31 378 ASN A N 1
ATOM 2846 C CA . ASN A 1 378 ? -18.612 4.420 40.000 1.00 95.31 378 ASN A CA 1
ATOM 2847 C C . ASN A 1 378 ? -19.585 3.285 40.356 1.00 95.31 378 ASN A C 1
ATOM 2849 O O . ASN A 1 378 ? -20.689 3.230 39.809 1.00 95.31 378 ASN A O 1
ATOM 2853 N N . THR A 1 379 ? -19.238 2.416 41.307 1.00 95.38 379 THR A N 1
ATOM 2854 C CA . THR A 1 379 ? -20.110 1.327 41.784 1.00 95.38 379 THR A CA 1
ATOM 2855 C C . THR A 1 379 ? -20.615 1.581 43.207 1.00 95.38 379 THR A C 1
ATOM 2857 O O . THR A 1 379 ? -19.940 2.218 44.019 1.00 95.38 379 THR A O 1
ATOM 2860 N N . LYS A 1 380 ? -21.821 1.107 43.518 1.00 95.62 380 LYS A N 1
ATOM 2861 C CA . LYS A 1 380 ? -22.470 1.189 44.830 1.00 95.62 380 LYS A CA 1
ATOM 2862 C C . LYS A 1 380 ? -21.880 0.143 45.785 1.00 95.62 380 LYS A C 1
ATOM 2864 O O . LYS A 1 380 ? -21.450 -0.921 45.350 1.00 95.62 380 LYS A O 1
ATOM 2869 N N . ASP A 1 381 ? -21.909 0.434 47.083 1.00 96.69 381 ASP A N 1
ATOM 2870 C CA . ASP A 1 381 ? -21.501 -0.519 48.131 1.00 96.69 381 ASP A CA 1
ATOM 2871 C C . ASP A 1 381 ? -22.675 -1.408 48.581 1.00 96.69 381 ASP A C 1
ATOM 2873 O O . ASP A 1 381 ? -22.485 -2.521 49.073 1.00 96.69 381 ASP A O 1
ATOM 2877 N N . ILE A 1 382 ? -23.906 -0.921 48.389 1.00 96.12 382 ILE A N 1
ATOM 2878 C CA . ILE A 1 382 ? -25.157 -1.634 48.659 1.00 96.12 382 ILE A CA 1
ATOM 2879 C C . ILE A 1 382 ? -26.090 -1.435 47.465 1.00 96.12 382 ILE A C 1
ATOM 2881 O O . ILE A 1 382 ? -26.249 -0.320 46.963 1.00 96.12 382 ILE A O 1
ATOM 2885 N N . VAL A 1 383 ? -26.698 -2.525 47.010 1.00 94.62 383 VAL A N 1
ATOM 2886 C CA . VAL A 1 383 ? -27.659 -2.560 45.912 1.00 94.62 383 VAL A CA 1
ATOM 2887 C C . VAL A 1 383 ? -28.948 -3.176 46.424 1.00 94.62 383 VAL A C 1
ATOM 2889 O O . VAL A 1 383 ? -28.983 -4.364 46.734 1.00 94.62 383 VAL A O 1
ATOM 2892 N N . ASP A 1 384 ? -30.014 -2.384 46.468 1.00 92.50 384 ASP A N 1
ATOM 2893 C CA . ASP A 1 384 ? -31.352 -2.875 46.776 1.00 92.50 384 ASP A CA 1
ATOM 2894 C C . ASP A 1 384 ? -32.092 -3.203 45.480 1.00 92.50 384 ASP A C 1
ATOM 2896 O O . ASP A 1 384 ? -32.339 -2.336 44.641 1.00 92.50 384 ASP A O 1
ATOM 2900 N N . VAL A 1 385 ? -32.442 -4.476 45.312 1.00 90.94 385 VAL A N 1
ATOM 2901 C CA . VAL A 1 385 ? -33.177 -4.976 44.153 1.00 90.94 385 VAL A CA 1
ATOM 2902 C C . VAL A 1 385 ? -34.655 -5.114 44.540 1.00 90.94 385 VAL A C 1
ATOM 2904 O O . VAL A 1 385 ? -34.978 -5.881 45.452 1.00 90.94 385 VAL A O 1
ATOM 2907 N N . PRO A 1 386 ? -35.575 -4.381 43.889 1.00 88.69 386 PRO A N 1
ATOM 2908 C CA . PRO A 1 386 ? -37.012 -4.515 44.117 1.00 88.69 386 PRO A CA 1
ATOM 2909 C C . PRO A 1 386 ? -37.555 -5.914 43.784 1.00 88.69 386 PRO A C 1
ATOM 2911 O O . PRO A 1 386 ? -37.149 -6.516 42.789 1.00 88.69 386 PRO A O 1
ATOM 2914 N N . ALA A 1 387 ? -38.562 -6.375 44.536 1.00 88.25 387 ALA A N 1
ATOM 2915 C CA . ALA A 1 387 ? -39.244 -7.658 44.291 1.00 88.25 387 ALA A CA 1
ATOM 2916 C C . ALA A 1 387 ? -39.833 -7.777 42.896 1.00 88.25 387 ALA A C 1
ATOM 2918 O O . ALA A 1 387 ? -39.662 -8.793 42.225 1.00 88.25 387 ALA A O 1
ATOM 2919 N N . THR A 1 388 ? -40.390 -6.677 42.400 1.00 87.62 388 THR A N 1
ATOM 2920 C CA . THR A 1 388 ? -40.958 -6.611 41.058 1.00 87.62 388 THR A CA 1
ATOM 2921 C C . THR A 1 388 ? -39.943 -6.924 39.959 1.00 87.62 388 THR A C 1
ATOM 2923 O O . THR A 1 388 ? -40.350 -7.374 38.891 1.00 87.62 388 THR A O 1
ATOM 2926 N N . TYR A 1 389 ? -38.642 -6.708 40.184 1.00 88.31 389 TYR A N 1
ATOM 2927 C CA . TYR A 1 389 ? -37.611 -6.998 39.184 1.00 88.31 389 TYR A CA 1
ATOM 2928 C C . TYR A 1 389 ? -37.308 -8.491 39.124 1.00 88.31 389 TYR A C 1
ATOM 2930 O O . TYR A 1 389 ? -37.220 -9.050 38.032 1.00 88.31 389 TYR A O 1
ATOM 2938 N N . LEU A 1 390 ? -37.196 -9.146 40.283 1.00 87.94 390 LEU A N 1
ATOM 2939 C CA . LEU A 1 390 ? -36.981 -10.589 40.351 1.00 87.94 390 LEU A CA 1
ATOM 2940 C C . LEU A 1 390 ? -38.216 -11.364 39.859 1.00 87.94 390 LEU A C 1
ATOM 2942 O O . LEU A 1 390 ? -38.064 -12.348 39.137 1.00 87.94 390 LEU A O 1
ATOM 2946 N N . ASP A 1 391 ? -39.426 -10.892 40.173 1.00 87.38 391 ASP A N 1
ATOM 2947 C CA . ASP A 1 391 ? -40.682 -11.510 39.724 1.00 87.38 391 ASP A CA 1
ATOM 2948 C C . ASP A 1 391 ? -40.824 -11.487 38.198 1.00 87.38 391 ASP A C 1
ATOM 2950 O O . ASP A 1 391 ? -41.187 -12.491 37.580 1.00 87.38 391 ASP A O 1
ATOM 2954 N N . LYS A 1 392 ? -40.515 -10.337 37.585 1.00 87.75 392 LYS A N 1
ATOM 2955 C CA . LYS A 1 392 ? -40.611 -10.125 36.135 1.00 87.75 392 LYS A CA 1
ATOM 2956 C C . LYS A 1 392 ? -39.427 -10.697 35.355 1.00 87.75 392 LYS A C 1
ATOM 2958 O O . LYS A 1 392 ? -39.516 -10.812 34.133 1.00 87.75 392 LYS A O 1
ATOM 2963 N N . ALA A 1 393 ? -38.323 -11.039 36.018 1.00 88.88 393 ALA A N 1
ATOM 2964 C CA . ALA A 1 393 ? -37.164 -11.621 35.360 1.00 88.88 393 ALA A CA 1
ATOM 2965 C C . ALA A 1 393 ? -37.516 -12.989 34.757 1.00 88.88 393 ALA A C 1
ATOM 2967 O O . ALA A 1 393 ? -38.016 -13.876 35.448 1.00 88.88 393 ALA A O 1
ATOM 2968 N N . ASN A 1 394 ? -37.223 -13.181 33.474 1.00 86.12 394 ASN A N 1
ATOM 2969 C CA . ASN A 1 394 ? -37.483 -14.422 32.747 1.00 86.12 394 ASN A CA 1
ATOM 2970 C C . ASN A 1 394 ? -36.200 -14.945 32.099 1.00 86.12 394 ASN A C 1
ATOM 2972 O O . ASN A 1 394 ? -35.249 -14.191 31.894 1.00 86.12 394 ASN A O 1
ATOM 2976 N N . PHE A 1 395 ? -36.182 -16.241 31.779 1.00 85.19 395 PHE A N 1
ATOM 2977 C CA . PHE A 1 395 ? -35.125 -16.856 30.983 1.00 85.19 395 PHE A CA 1
ATOM 2978 C C . PHE A 1 395 ? -35.708 -17.423 29.673 1.00 85.19 395 PHE A C 1
ATOM 2980 O O . PHE A 1 395 ? -36.711 -18.139 29.744 1.00 85.19 395 PHE A O 1
ATOM 2987 N N . PRO A 1 396 ? -35.091 -17.169 28.502 1.00 86.81 396 PRO A N 1
ATOM 2988 C CA . PRO A 1 396 ? -33.905 -16.329 28.304 1.00 86.81 396 PRO A CA 1
ATOM 2989 C C . PRO A 1 396 ? -34.204 -14.845 28.577 1.00 86.81 396 PRO A C 1
ATOM 2991 O O . PRO A 1 396 ? -35.257 -14.343 28.196 1.00 86.81 396 PRO A O 1
ATOM 2994 N N . GLY A 1 397 ? -33.280 -14.153 29.249 1.00 84.75 397 GLY A N 1
ATOM 2995 C CA . GLY A 1 397 ? -33.427 -12.737 29.582 1.00 84.75 397 GLY A CA 1
ATOM 2996 C C . GLY A 1 397 ? -32.191 -12.155 30.282 1.00 84.75 397 GLY A C 1
ATOM 2997 O O . GLY A 1 397 ? -31.328 -12.910 30.731 1.00 84.75 397 GLY A O 1
ATOM 2998 N N . PRO A 1 398 ? -32.069 -10.818 30.379 1.00 88.00 398 PRO A N 1
ATOM 2999 C CA . PRO A 1 398 ? -30.832 -10.149 30.760 1.00 88.00 398 PRO A CA 1
ATOM 3000 C C . PRO A 1 398 ? -30.546 -10.111 32.267 1.00 88.00 398 PRO A C 1
ATOM 3002 O O . PRO A 1 398 ? -29.506 -9.603 32.671 1.00 88.00 398 PRO A O 1
ATOM 3005 N N . PHE A 1 399 ? -31.460 -10.568 33.130 1.00 89.06 399 PHE A N 1
ATOM 3006 C CA . PHE A 1 399 ? -31.400 -10.249 34.563 1.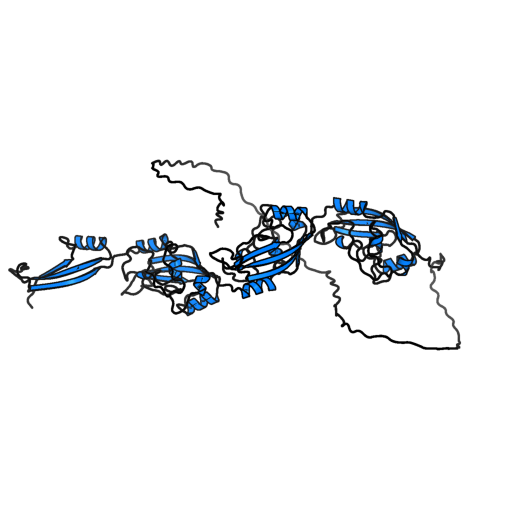00 89.06 399 PHE A CA 1
ATOM 3007 C C . PHE A 1 399 ? -30.076 -10.659 35.232 1.00 89.06 399 PHE A C 1
ATOM 3009 O O . PHE A 1 399 ? -29.477 -9.858 35.951 1.00 89.06 399 PHE A O 1
ATOM 3016 N N . THR A 1 400 ? -29.601 -11.875 34.946 1.00 90.69 400 THR A N 1
ATOM 3017 C CA . THR A 1 400 ? -28.393 -12.478 35.533 1.00 90.69 400 THR A CA 1
ATOM 3018 C C . THR A 1 400 ? -27.129 -12.330 34.677 1.00 90.69 400 THR A C 1
ATOM 3020 O O . THR A 1 400 ? -26.085 -12.866 35.047 1.00 90.69 400 THR A O 1
ATOM 3023 N N . ALA A 1 401 ? -27.174 -11.614 33.547 1.00 88.12 401 ALA A N 1
ATOM 3024 C CA . ALA A 1 401 ? -26.026 -11.542 32.643 1.00 88.12 401 ALA A CA 1
ATOM 3025 C C . ALA A 1 401 ? -24.811 -10.849 33.300 1.00 88.12 401 ALA A C 1
ATOM 3027 O O . ALA A 1 401 ? -24.929 -9.781 33.913 1.00 88.12 401 ALA A O 1
ATOM 3028 N N . GLY A 1 402 ? -23.636 -11.476 33.167 1.00 86.88 402 GLY A N 1
ATOM 3029 C CA . GLY A 1 402 ? -22.378 -11.037 33.788 1.00 86.88 402 GLY A CA 1
ATOM 3030 C C . GLY A 1 402 ? -22.230 -11.374 35.280 1.00 86.88 402 GLY A C 1
ATOM 3031 O O . GLY A 1 402 ? -21.248 -10.968 35.898 1.00 86.88 402 GLY A O 1
ATOM 3032 N N . VAL A 1 403 ? -23.188 -12.098 35.871 1.00 94.00 403 VAL A N 1
ATOM 3033 C CA . VAL A 1 403 ? -23.098 -12.619 37.245 1.00 94.00 403 VAL A CA 1
ATOM 3034 C C . VAL A 1 403 ? -22.593 -14.057 37.185 1.00 94.00 403 VAL A C 1
ATOM 3036 O O . VAL A 1 403 ? -23.156 -14.868 36.448 1.00 94.00 403 VAL A O 1
ATOM 3039 N N . ASN A 1 404 ? -21.533 -14.365 37.936 1.00 94.56 404 ASN A N 1
ATOM 3040 C CA . ASN A 1 404 ? -20.795 -15.636 37.891 1.00 94.56 404 ASN A CA 1
ATOM 3041 C C . ASN A 1 404 ? -20.327 -16.027 36.472 1.00 94.56 404 ASN A C 1
ATOM 3043 O O . ASN A 1 404 ? -20.203 -17.205 36.142 1.00 94.56 404 ASN A O 1
ATOM 3047 N N . GLN A 1 405 ? -20.115 -15.034 35.604 1.00 92.69 405 GLN A N 1
ATOM 3048 C CA . GLN A 1 405 ? -19.638 -15.201 34.233 1.00 92.69 405 GLN A CA 1
ATOM 3049 C C . GLN A 1 405 ? -18.494 -14.223 33.990 1.00 92.69 405 GLN A C 1
ATOM 3051 O O . GLN A 1 405 ? -18.625 -13.044 34.313 1.00 92.69 405 GLN A O 1
ATOM 3056 N N . VAL A 1 406 ? -17.406 -14.701 33.383 1.00 94.00 406 VAL A N 1
ATOM 3057 C CA . VAL A 1 406 ? -16.279 -13.857 32.973 1.00 94.00 406 VAL A CA 1
ATOM 3058 C C . VAL A 1 406 ? -16.498 -13.409 31.531 1.00 94.00 406 VAL A C 1
ATOM 3060 O O . VAL A 1 406 ? -16.361 -14.211 30.605 1.00 94.00 406 VAL A O 1
ATOM 3063 N N . ILE A 1 407 ? -16.838 -12.137 31.328 1.00 92.44 407 ILE A N 1
ATOM 3064 C CA . ILE A 1 407 ? -17.135 -11.569 30.001 1.00 92.44 407 ILE A CA 1
ATOM 3065 C C . ILE A 1 407 ? -16.345 -10.273 29.752 1.00 92.44 407 ILE A C 1
ATOM 3067 O O . ILE A 1 407 ? -15.860 -9.674 30.715 1.00 92.44 407 ILE A O 1
ATOM 3071 N N . PRO A 1 408 ? -16.163 -9.832 28.489 1.00 93.50 408 PRO A N 1
ATOM 3072 C CA . PRO A 1 408 ? -15.412 -8.612 28.193 1.00 93.50 408 PRO A CA 1
ATOM 3073 C C . PRO A 1 408 ? -15.983 -7.390 28.923 1.00 93.50 408 PRO A C 1
ATOM 3075 O O . PRO A 1 408 ? -17.202 -7.206 29.009 1.00 93.50 408 PRO A O 1
ATOM 3078 N N . TYR A 1 409 ? -15.100 -6.569 29.488 1.00 92.94 409 TYR A N 1
ATOM 3079 C CA . TYR A 1 409 ? -15.472 -5.472 30.382 1.00 92.94 409 TYR A CA 1
ATOM 3080 C C . TYR A 1 409 ? -16.223 -4.345 29.668 1.00 92.94 409 TYR A C 1
ATOM 3082 O O . TYR A 1 409 ? -17.047 -3.668 30.278 1.00 92.94 409 TYR A O 1
ATOM 3090 N N . GLU A 1 410 ? -16.039 -4.211 28.355 1.00 89.31 410 GLU A N 1
ATOM 3091 C CA . GLU A 1 410 ? -16.810 -3.315 27.492 1.00 89.31 410 GLU A CA 1
ATOM 3092 C C . GLU A 1 410 ? -18.309 -3.637 27.435 1.00 89.31 410 GLU A C 1
ATOM 3094 O O . GLU A 1 410 ? -19.080 -2.793 26.991 1.00 89.31 410 GLU A O 1
ATOM 3099 N N . PHE A 1 411 ? -18.743 -4.808 27.916 1.00 90.50 411 PHE A N 1
ATOM 3100 C CA . PHE A 1 411 ? -20.158 -5.179 28.016 1.00 90.50 411 PHE A CA 1
ATOM 3101 C C . PHE A 1 411 ? -20.760 -4.972 29.414 1.00 90.50 411 PHE A C 1
ATOM 3103 O O . PHE A 1 411 ? -21.937 -5.283 29.625 1.00 90.50 411 PHE A O 1
ATOM 3110 N N . PHE A 1 412 ? -19.986 -4.444 30.372 1.00 91.69 412 PHE A N 1
ATOM 3111 C CA . PHE A 1 412 ? -20.444 -4.260 31.748 1.00 91.69 412 PHE A CA 1
ATOM 3112 C C . PHE A 1 412 ? -21.726 -3.428 31.808 1.00 91.69 412 PHE A C 1
ATOM 3114 O O . PHE A 1 412 ? -21.826 -2.367 31.185 1.00 91.69 412 PHE A O 1
ATOM 3121 N N . ALA A 1 413 ? -22.709 -3.914 32.574 1.00 88.81 413 ALA A N 1
ATOM 3122 C CA . ALA A 1 413 ? -23.998 -3.254 32.785 1.00 88.81 413 ALA A CA 1
ATOM 3123 C C . ALA A 1 413 ? -24.799 -2.933 31.504 1.00 88.81 413 ALA A C 1
ATOM 3125 O O . ALA A 1 413 ? -25.650 -2.042 31.527 1.00 88.81 413 ALA A O 1
ATOM 3126 N N . GLY A 1 414 ? -24.527 -3.632 30.396 1.00 86.06 414 GLY A N 1
ATOM 3127 C CA . GLY A 1 414 ? -25.339 -3.562 29.179 1.00 86.06 414 GLY A CA 1
ATOM 3128 C C . GLY A 1 414 ? -26.623 -4.361 29.329 1.00 86.06 414 GLY A C 1
ATOM 3129 O O . GLY A 1 414 ? -27.616 -3.875 29.871 1.00 86.06 414 GLY A O 1
ATOM 3130 N N . ASP A 1 415 ? -26.582 -5.619 28.889 1.00 74.94 415 ASP A N 1
ATOM 3131 C CA . ASP A 1 415 ? -27.717 -6.531 29.027 1.00 74.94 415 ASP A CA 1
ATOM 3132 C C . ASP A 1 415 ? -27.982 -6.842 30.519 1.00 74.94 415 ASP A C 1
ATOM 3134 O O . ASP A 1 415 ? -29.119 -6.769 30.968 1.00 74.94 415 ASP A O 1
ATOM 3138 N N . GLY A 1 416 ? -26.952 -7.083 31.334 1.00 82.06 416 GLY A N 1
ATOM 3139 C CA . GLY A 1 416 ? -27.086 -7.464 32.749 1.00 82.06 416 GLY A CA 1
ATOM 3140 C C . GLY A 1 416 ? -27.849 -6.476 33.640 1.00 82.06 416 GLY A C 1
ATOM 3141 O O . GLY A 1 416 ? -27.287 -5.464 34.046 1.00 82.06 416 GLY A O 1
ATOM 3142 N N . MET A 1 417 ? -29.088 -6.785 34.049 1.00 85.25 417 MET A N 1
ATOM 3143 C CA . MET A 1 417 ? -29.842 -5.891 34.952 1.00 85.25 417 MET A CA 1
ATOM 3144 C C . MET A 1 417 ? -29.243 -5.830 36.349 1.00 85.25 417 MET A C 1
ATOM 3146 O O . MET A 1 417 ? -29.122 -4.743 36.915 1.00 85.25 417 MET A O 1
ATOM 3150 N N . LEU A 1 418 ? -28.857 -6.984 36.908 1.00 90.25 418 LEU A N 1
ATOM 3151 C CA . LEU A 1 418 ? -28.267 -7.015 38.240 1.00 90.25 418 LEU A CA 1
ATOM 3152 C C . LEU A 1 418 ? -26.923 -6.283 38.252 1.00 90.25 418 LEU A C 1
ATOM 3154 O O . LEU A 1 418 ? -26.690 -5.451 39.123 1.00 90.25 418 LEU A O 1
ATOM 3158 N N . THR A 1 419 ? -26.078 -6.520 37.243 1.00 92.06 419 THR A N 1
ATOM 3159 C CA . THR A 1 419 ? -24.786 -5.831 37.102 1.00 92.06 419 THR A CA 1
ATOM 3160 C C . THR A 1 419 ? -24.951 -4.342 36.806 1.00 92.06 419 THR A C 1
ATOM 3162 O O . THR A 1 419 ? -24.125 -3.537 37.226 1.00 92.06 419 THR A O 1
ATOM 3165 N N . ARG A 1 420 ? -26.055 -3.932 36.176 1.00 91.75 420 ARG A N 1
ATOM 3166 C CA . ARG A 1 420 ? -26.375 -2.519 35.980 1.00 91.75 420 ARG A CA 1
ATOM 3167 C C . ARG A 1 420 ? -26.774 -1.808 37.259 1.00 91.75 420 ARG A C 1
ATOM 3169 O O . ARG A 1 420 ? -26.297 -0.699 37.474 1.00 91.75 420 ARG A O 1
ATOM 3176 N N . LEU A 1 421 ? -27.565 -2.434 38.131 1.00 91.75 421 LEU A N 1
ATOM 3177 C CA . LEU A 1 421 ? -27.948 -1.852 39.427 1.00 91.75 421 LEU A CA 1
ATOM 3178 C C . LEU A 1 421 ? -26.754 -1.577 40.347 1.00 91.75 421 LEU A C 1
ATOM 3180 O O . LEU A 1 421 ? -26.844 -0.710 41.213 1.00 91.75 421 LEU A O 1
ATOM 3184 N N . ILE A 1 422 ? -25.629 -2.262 40.126 1.00 94.12 422 ILE A N 1
ATOM 3185 C CA . ILE A 1 422 ? -24.367 -2.026 40.835 1.00 94.12 422 ILE A CA 1
ATOM 3186 C C . ILE A 1 422 ? -23.816 -0.622 40.571 1.00 94.12 422 ILE A C 1
ATOM 3188 O O . ILE A 1 422 ? -23.110 -0.077 41.412 1.00 94.12 422 ILE A O 1
ATOM 3192 N N . LEU A 1 423 ? -24.129 0.011 39.442 1.00 93.44 423 LEU A N 1
ATOM 3193 C CA . LEU A 1 423 ? -23.580 1.325 39.114 1.00 93.44 423 LEU A CA 1
ATOM 3194 C C . LEU A 1 423 ? -24.267 2.445 39.887 1.00 93.44 423 LEU A C 1
ATOM 3196 O O . LEU A 1 423 ? -25.492 2.482 39.984 1.00 93.44 423 LEU A O 1
ATOM 3200 N N . LYS A 1 424 ? -23.503 3.446 40.333 1.00 92.62 424 LYS A N 1
ATOM 3201 C CA . LYS A 1 424 ? -24.062 4.691 40.894 1.00 92.62 424 LYS A CA 1
ATOM 3202 C C . LYS A 1 424 ? -24.907 5.453 39.868 1.00 92.62 424 LYS A C 1
ATOM 3204 O O . LYS A 1 424 ? -25.897 6.075 40.228 1.00 92.62 424 LYS A O 1
ATOM 3209 N N . ALA A 1 425 ? -24.552 5.361 38.586 1.00 88.56 425 ALA A N 1
ATOM 3210 C CA . ALA A 1 425 ? -25.287 5.990 37.489 1.00 88.56 425 ALA A CA 1
ATOM 3211 C C . ALA A 1 425 ? -26.594 5.262 37.105 1.00 88.56 425 ALA A C 1
ATOM 3213 O O . ALA A 1 425 ? -27.354 5.782 36.287 1.00 88.56 425 ALA A O 1
ATOM 3214 N N . SER A 1 426 ? -26.866 4.079 37.673 1.00 86.19 426 SER A N 1
ATOM 3215 C CA . SER A 1 426 ? -28.020 3.247 37.292 1.00 86.19 426 SER A CA 1
ATOM 3216 C C . SER A 1 426 ? -29.366 3.943 37.465 1.00 86.19 426 SER A C 1
ATOM 3218 O O . SER A 1 426 ? -30.245 3.753 36.632 1.00 86.19 426 SER A O 1
ATOM 3220 N N . ASP A 1 427 ? -29.496 4.822 38.460 1.00 78.56 427 ASP A N 1
ATOM 3221 C CA . ASP A 1 427 ? -30.749 5.523 38.770 1.00 78.56 427 ASP A CA 1
ATOM 3222 C C . ASP A 1 427 ? -31.200 6.481 37.646 1.00 78.56 427 ASP A C 1
ATOM 3224 O O . ASP A 1 427 ? -32.353 6.906 37.613 1.00 78.56 427 ASP A O 1
ATOM 3228 N N . LYS A 1 428 ? -30.297 6.836 36.719 1.00 77.44 428 LYS A N 1
ATOM 3229 C CA . LYS A 1 428 ? -30.561 7.723 35.571 1.00 77.44 428 LYS A CA 1
ATOM 3230 C C . LYS A 1 428 ? -30.470 7.007 34.220 1.00 77.44 428 LYS A C 1
ATOM 3232 O O . LYS A 1 428 ? -30.658 7.642 33.184 1.00 77.44 428 LYS A O 1
ATOM 3237 N N . ALA A 1 429 ? -30.128 5.721 34.211 1.00 73.88 429 ALA A N 1
ATOM 3238 C CA . ALA A 1 429 ? -29.905 4.966 32.985 1.00 73.88 429 ALA A CA 1
ATOM 3239 C C . ALA A 1 429 ? -31.230 4.424 32.412 1.00 73.88 429 ALA A C 1
ATOM 3241 O O . ALA A 1 429 ? -32.156 4.147 33.177 1.00 73.88 429 ALA A O 1
ATOM 3242 N N . PRO A 1 430 ? -31.332 4.214 31.082 1.00 73.94 430 PRO A N 1
ATOM 3243 C CA . PRO A 1 430 ? -32.449 3.480 30.492 1.00 73.94 430 PRO A CA 1
ATOM 3244 C C . PRO A 1 430 ? -32.632 2.138 31.203 1.00 73.94 430 PRO A C 1
ATOM 3246 O O . PRO A 1 430 ? -31.657 1.420 31.402 1.00 73.94 430 PRO A O 1
ATOM 3249 N N . TRP A 1 431 ? -33.851 1.799 31.608 1.00 76.56 431 TRP A N 1
ATOM 3250 C CA . TRP A 1 431 ? -34.125 0.611 32.416 1.00 76.56 431 TRP A CA 1
ATOM 3251 C C . TRP A 1 431 ? -35.093 -0.325 31.695 1.00 76.56 431 TRP A C 1
ATOM 3253 O O . TRP A 1 431 ? -35.918 0.115 30.898 1.00 76.56 431 TRP A O 1
ATOM 3263 N N . SER A 1 432 ? -35.008 -1.620 31.995 1.00 75.50 432 SER A N 1
ATOM 3264 C CA . SER A 1 432 ? -35.996 -2.605 31.562 1.00 75.50 432 SER A CA 1
ATOM 3265 C C . SER A 1 432 ? -36.581 -3.272 32.801 1.00 75.50 432 SER A C 1
ATOM 3267 O O . SER A 1 432 ? -35.865 -3.813 33.630 1.00 75.50 432 SER A O 1
ATOM 3269 N N . ASP A 1 433 ? -37.895 -3.237 32.950 1.00 70.12 433 ASP A N 1
ATOM 3270 C CA . ASP A 1 433 ? -38.589 -3.808 34.104 1.00 70.12 433 ASP A CA 1
ATOM 3271 C C . ASP A 1 433 ? -39.033 -5.259 33.863 1.00 70.12 433 ASP A C 1
ATOM 3273 O O . ASP A 1 433 ? -39.299 -5.983 34.813 1.00 70.12 433 ASP A O 1
ATOM 3277 N N . ASN A 1 434 ? -39.105 -5.686 32.600 1.00 65.25 434 ASN A N 1
ATOM 3278 C CA . ASN A 1 434 ? -39.675 -6.964 32.161 1.00 65.25 434 ASN A CA 1
ATOM 3279 C C . ASN A 1 434 ? -38.636 -8.050 31.824 1.00 65.25 434 ASN A C 1
ATOM 3281 O O . ASN A 1 434 ? -38.976 -9.051 31.192 1.00 65.25 434 ASN A O 1
ATOM 3285 N N . GLY A 1 435 ? -37.361 -7.819 32.151 1.00 65.62 435 GLY A N 1
ATOM 3286 C CA 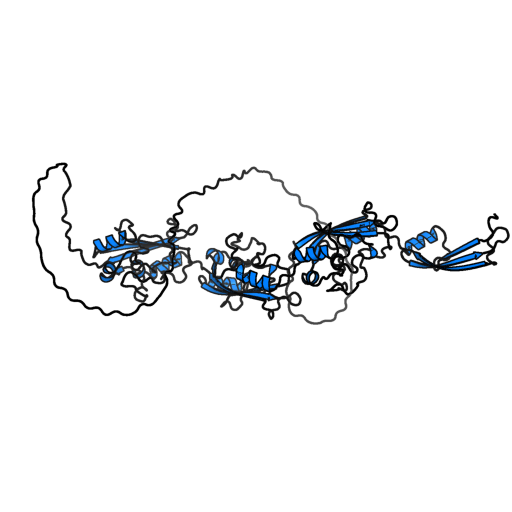. GLY A 1 435 ? -36.285 -8.760 31.841 1.00 65.62 435 GLY A CA 1
ATOM 3287 C C . GLY A 1 435 ? -36.184 -9.135 30.358 1.00 65.62 435 GLY A C 1
ATOM 3288 O O . GLY A 1 435 ? -35.806 -10.264 30.077 1.00 65.62 435 GLY A O 1
ATOM 3289 N N . SER A 1 436 ? -36.556 -8.252 29.422 1.00 69.88 436 SER A N 1
ATOM 3290 C CA . SER A 1 436 ? -36.544 -8.550 27.978 1.00 69.88 436 SER A CA 1
ATOM 3291 C C . SER A 1 436 ? -35.842 -7.481 27.134 1.00 69.88 436 SER A C 1
ATOM 3293 O O . SER A 1 436 ? -35.248 -7.814 26.110 1.00 69.88 436 SER A O 1
ATOM 3295 N N . ALA A 1 437 ? -35.878 -6.205 27.536 1.00 76.56 437 ALA A N 1
ATOM 3296 C CA . ALA A 1 437 ? -35.220 -5.144 26.780 1.00 76.56 437 ALA A CA 1
ATOM 3297 C C . ALA A 1 437 ? -33.710 -5.089 27.068 1.00 76.56 437 ALA A C 1
ATOM 3299 O O . ALA A 1 437 ? -33.265 -5.040 28.218 1.00 76.56 437 ALA A O 1
ATOM 3300 N N . LYS A 1 438 ? -32.932 -5.087 25.983 1.00 78.75 438 LYS A N 1
ATOM 3301 C CA . LYS A 1 438 ? -31.477 -4.926 25.985 1.00 78.75 438 LYS A CA 1
ATOM 3302 C C . LYS A 1 438 ? -31.099 -3.460 26.051 1.00 78.75 438 LYS A C 1
ATOM 3304 O O . LYS A 1 438 ? -31.819 -2.608 25.532 1.00 78.75 438 LYS A O 1
ATOM 3309 N N . ASN A 1 439 ? -29.957 -3.173 26.659 1.00 82.69 439 ASN A N 1
ATOM 3310 C CA . ASN A 1 439 ? -29.474 -1.811 26.794 1.00 82.69 439 ASN A CA 1
ATOM 3311 C C . ASN A 1 439 ? -27.990 -1.704 26.430 1.00 82.69 439 ASN A C 1
ATOM 3313 O O . ASN A 1 439 ? -27.251 -2.673 26.610 1.00 82.69 439 ASN A O 1
ATOM 3317 N N . PRO A 1 440 ? -27.530 -0.528 25.962 1.00 86.88 440 PRO A N 1
ATOM 3318 C CA . PRO A 1 440 ? -26.111 -0.290 25.738 1.00 86.88 440 PRO A CA 1
ATOM 3319 C C . PRO A 1 440 ? -25.301 -0.502 27.017 1.00 86.88 440 PRO A C 1
ATOM 3321 O O . PRO A 1 440 ? -25.768 -0.167 28.111 1.00 86.88 440 PRO A O 1
ATOM 3324 N N . ALA A 1 441 ? -24.082 -1.019 26.860 1.00 87.94 441 ALA A N 1
ATOM 3325 C CA . ALA A 1 441 ? -23.134 -1.159 27.954 1.00 87.94 441 ALA A CA 1
ATOM 3326 C C . ALA A 1 441 ? -22.875 0.181 28.649 1.00 87.94 441 ALA A C 1
ATOM 3328 O O . ALA A 1 441 ? -22.856 1.239 28.018 1.00 87.94 441 ALA A O 1
ATOM 3329 N N . LEU A 1 442 ? -22.677 0.117 29.963 1.00 88.19 442 LEU A N 1
ATOM 3330 C CA . LEU A 1 442 ? -22.389 1.271 30.803 1.00 88.19 442 LEU A CA 1
ATOM 3331 C C . LEU A 1 442 ? -21.159 0.956 31.669 1.00 88.19 442 LEU A C 1
ATOM 3333 O O . LEU A 1 442 ? -21.286 0.847 32.889 1.00 88.19 442 LEU A O 1
ATOM 3337 N N . PRO A 1 443 ? -19.975 0.728 31.069 1.00 85.81 443 PRO A N 1
ATOM 3338 C CA . PRO A 1 443 ? -18.804 0.347 31.838 1.00 85.81 443 PRO A CA 1
ATOM 3339 C C . PRO A 1 443 ? -18.462 1.411 32.895 1.00 85.81 443 PRO A C 1
ATOM 3341 O O . PRO A 1 443 ? -18.624 2.604 32.636 1.00 85.81 443 PRO A O 1
ATOM 3344 N N . PRO A 1 444 ? -17.931 1.020 34.071 1.00 85.06 444 PRO A N 1
ATOM 3345 C CA . PRO A 1 444 ? -17.519 1.954 35.125 1.00 85.06 444 PRO A CA 1
ATOM 3346 C C . PRO A 1 444 ? -16.359 2.885 34.729 1.00 85.06 444 PRO A C 1
ATOM 3348 O O . PRO A 1 444 ? -15.867 3.634 35.571 1.00 85.06 444 PRO A O 1
ATOM 3351 N N . VAL A 1 445 ? -15.880 2.809 33.484 1.00 87.38 445 VAL A N 1
ATOM 3352 C CA . VAL A 1 445 ? -14.724 3.524 32.943 1.00 87.38 445 VAL A CA 1
ATOM 3353 C C . VAL A 1 445 ? -15.117 4.134 31.595 1.00 87.38 445 VAL A C 1
ATOM 3355 O O . VAL A 1 445 ? -15.523 3.411 30.691 1.00 87.38 445 VAL A O 1
ATOM 3358 N N . GLU A 1 446 ? -14.986 5.456 31.448 1.00 77.69 446 GLU A N 1
ATOM 3359 C CA . GLU A 1 446 ? -15.498 6.198 30.279 1.00 77.69 446 GLU A CA 1
ATOM 3360 C C . GLU A 1 446 ? -14.782 5.874 28.958 1.00 77.69 446 GLU A C 1
ATOM 3362 O O . GLU A 1 446 ? -15.418 5.834 27.909 1.00 77.69 446 GLU A O 1
ATOM 3367 N N . LYS A 1 447 ? -13.466 5.631 28.984 1.00 76.50 447 LYS A N 1
ATOM 3368 C CA . LYS A 1 447 ? -12.642 5.398 27.781 1.00 76.50 447 LYS A CA 1
ATOM 3369 C C . LYS A 1 447 ? -12.108 3.972 27.697 1.00 76.50 447 LYS A C 1
ATOM 3371 O O . LYS A 1 447 ? -10.945 3.764 27.349 1.00 76.50 447 LYS A O 1
ATOM 3376 N N . LEU A 1 448 ? -12.941 2.995 28.044 1.00 83.38 448 LEU A N 1
ATOM 3377 C CA . LEU A 1 448 ? -12.538 1.594 28.076 1.00 83.38 448 LEU A CA 1
ATOM 3378 C C . LEU A 1 448 ? -12.142 1.084 26.677 1.00 83.38 448 LEU A C 1
ATOM 3380 O O . LEU A 1 448 ? -12.973 1.011 25.775 1.00 83.38 448 LEU A O 1
ATOM 3384 N N . GLY A 1 449 ? -10.870 0.729 26.497 1.00 81.06 449 GLY A N 1
ATOM 3385 C CA . GLY A 1 449 ? -10.378 0.074 25.291 1.00 81.06 449 GLY A CA 1
ATOM 3386 C C . GLY A 1 449 ? -10.925 -1.350 25.184 1.00 81.06 449 GLY A C 1
ATOM 3387 O O . GLY A 1 449 ? -10.911 -2.102 26.162 1.00 81.06 449 GLY A O 1
ATOM 3388 N N . LYS A 1 450 ? -11.407 -1.724 23.994 1.00 85.00 450 LYS A N 1
ATOM 3389 C CA . LYS A 1 450 ? -11.996 -3.047 23.737 1.00 85.00 450 LYS A CA 1
ATOM 3390 C C . LYS A 1 450 ? -10.981 -4.171 23.960 1.00 85.00 450 LYS A C 1
ATOM 3392 O O . LYS A 1 450 ? -9.814 -4.041 23.588 1.00 85.00 450 LYS A O 1
ATOM 3397 N N . GLY A 1 451 ? -11.436 -5.283 24.537 1.00 86.50 451 GLY A N 1
ATOM 3398 C CA . GLY A 1 451 ? -10.640 -6.497 24.724 1.00 86.50 451 GLY A CA 1
ATOM 3399 C C . GLY A 1 451 ? -9.452 -6.379 25.686 1.00 86.50 451 GLY A C 1
ATOM 3400 O O . GLY A 1 451 ? -8.651 -7.308 25.752 1.00 86.50 451 GLY A O 1
ATOM 3401 N N . LEU A 1 452 ? -9.312 -5.268 26.421 1.00 89.12 452 LEU A N 1
ATOM 3402 C CA . LEU A 1 452 ? -8.225 -5.072 27.390 1.00 89.12 452 LEU A CA 1
ATOM 3403 C C . LEU A 1 452 ? -8.502 -5.732 28.744 1.00 89.12 452 LEU A C 1
ATOM 3405 O O . LEU A 1 452 ? -7.570 -6.165 29.424 1.00 89.12 452 LEU A O 1
ATOM 3409 N N . TYR A 1 453 ? -9.777 -5.797 29.132 1.00 93.38 453 TYR A N 1
ATOM 3410 C CA . TYR A 1 453 ? -10.206 -6.261 30.445 1.00 93.38 453 TYR A CA 1
ATOM 3411 C C . TYR A 1 453 ? -11.453 -7.132 30.346 1.00 93.38 453 TYR A C 1
ATOM 3413 O O . TYR A 1 453 ? -12.268 -6.986 29.438 1.00 93.38 453 TYR A O 1
ATOM 3421 N N . PHE A 1 454 ? -11.617 -8.011 31.324 1.00 95.81 454 PHE A N 1
ATOM 3422 C CA . PHE A 1 454 ? -12.782 -8.871 31.498 1.00 95.81 454 PHE A CA 1
ATOM 3423 C C . PHE A 1 454 ? -13.307 -8.707 32.915 1.00 95.81 454 PHE A C 1
ATOM 3425 O O . PHE A 1 454 ? -12.530 -8.407 33.816 1.00 95.81 454 PHE A O 1
ATOM 3432 N N . TYR A 1 455 ? -14.597 -8.919 33.137 1.00 95.75 455 TYR A N 1
ATOM 3433 C CA . TYR A 1 455 ? -15.176 -8.820 34.469 1.00 95.75 455 TYR A CA 1
ATOM 3434 C C . TYR A 1 455 ? -16.036 -10.014 34.830 1.00 95.75 455 TYR A C 1
ATOM 3436 O O . TYR A 1 455 ? -16.570 -10.698 33.961 1.00 95.75 455 TYR A O 1
ATOM 3444 N N . GLU A 1 456 ? -16.195 -10.183 36.133 1.00 94.69 456 GLU A N 1
ATOM 3445 C CA . GLU A 1 456 ? -17.132 -11.090 36.770 1.00 94.69 456 GLU A CA 1
ATOM 3446 C C . GLU A 1 456 ? -17.767 -10.372 37.964 1.00 94.69 456 GLU A C 1
ATOM 3448 O O . GLU A 1 456 ? -17.087 -9.662 38.710 1.00 94.69 456 GLU A O 1
ATOM 3453 N N . VAL A 1 457 ? -19.070 -10.564 38.168 1.00 96.12 457 VAL A N 1
ATOM 3454 C CA . VAL A 1 457 ? -19.706 -10.292 39.462 1.00 96.12 457 VAL A CA 1
ATOM 3455 C C . VAL A 1 457 ? -19.986 -11.627 40.136 1.00 96.12 457 VAL A C 1
ATOM 3457 O O . VAL A 1 457 ? -20.951 -12.304 39.794 1.00 96.12 457 VAL A O 1
ATOM 3460 N N . ASP A 1 458 ? -19.127 -12.003 41.076 1.00 95.62 458 ASP A N 1
ATOM 3461 C CA . ASP A 1 458 ? -19.249 -13.234 41.856 1.00 95.62 458 ASP A CA 1
ATOM 3462 C C . ASP A 1 458 ? -20.287 -13.028 42.961 1.00 95.62 458 ASP A C 1
ATOM 3464 O O . ASP A 1 458 ? -20.134 -12.136 43.799 1.00 95.62 458 ASP A O 1
ATOM 3468 N N . LEU A 1 459 ? -21.362 -13.814 42.949 1.00 95.56 459 LEU A N 1
ATOM 3469 C CA . LEU A 1 459 ? -22.440 -13.738 43.931 1.00 95.56 459 LEU A CA 1
ATOM 3470 C C . LEU A 1 459 ? -22.322 -14.910 44.912 1.00 95.56 459 LEU A C 1
ATOM 3472 O O . LEU A 1 459 ? -22.653 -16.055 44.589 1.00 95.56 459 LEU A O 1
ATOM 3476 N N . ALA A 1 460 ? -21.866 -14.638 46.135 1.00 94.88 460 ALA A N 1
ATOM 3477 C CA . ALA A 1 460 ? -21.547 -15.672 47.115 1.00 94.88 460 ALA A CA 1
ATOM 3478 C C . ALA A 1 460 ? -22.770 -16.533 47.483 1.00 94.88 460 ALA A C 1
ATOM 3480 O O . ALA A 1 460 ? -23.895 -16.050 47.569 1.00 94.88 460 ALA A O 1
ATOM 3481 N N . GLY A 1 461 ? -22.551 -17.826 47.740 1.00 91.00 461 GLY A N 1
ATOM 3482 C CA . GLY A 1 461 ? -23.622 -18.766 48.109 1.00 91.00 461 GLY A CA 1
ATOM 3483 C C . GLY A 1 461 ? -24.430 -19.320 46.928 1.00 91.00 461 GLY A C 1
ATOM 3484 O O . GLY A 1 461 ? -25.313 -20.147 47.133 1.00 91.00 461 GLY A O 1
ATOM 3485 N N . THR A 1 462 ? -24.103 -18.935 45.692 1.00 93.62 462 THR A N 1
ATOM 3486 C CA . THR A 1 462 ? -24.770 -19.435 44.473 1.00 93.62 462 THR A CA 1
ATOM 3487 C C . THR A 1 462 ? -24.102 -20.667 43.854 1.00 93.62 462 THR A C 1
ATOM 3489 O O . THR A 1 462 ? -24.662 -21.288 42.951 1.00 93.62 462 THR A O 1
A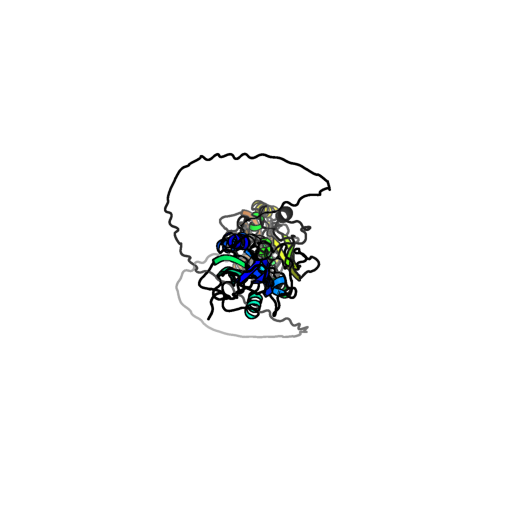TOM 3492 N N . GLN A 1 463 ? -22.922 -21.055 44.356 1.00 90.62 463 GLN A N 1
ATOM 3493 C CA . GLN A 1 463 ? -22.084 -22.136 43.814 1.00 90.62 463 GLN A CA 1
ATOM 3494 C C . GLN A 1 463 ? -21.683 -21.922 42.342 1.00 90.62 463 GLN A C 1
ATOM 3496 O O . GLN A 1 463 ? -21.563 -22.889 41.596 1.00 90.62 463 GLN A O 1
ATOM 3501 N N . GLY A 1 464 ? -21.523 -20.665 41.912 1.00 89.88 464 GLY A N 1
ATOM 3502 C CA . GLY A 1 464 ? -21.123 -20.331 40.542 1.00 89.88 464 GLY A CA 1
ATOM 3503 C C . GLY A 1 464 ? -22.200 -20.587 39.483 1.00 89.88 464 GLY A C 1
ATOM 3504 O O . GLY A 1 464 ? -21.892 -20.552 38.297 1.00 89.88 464 GLY A O 1
ATOM 3505 N N . LYS A 1 465 ? -23.457 -20.845 39.880 1.00 94.56 465 LYS A N 1
ATOM 3506 C CA . LYS A 1 465 ? -24.574 -20.965 38.929 1.00 94.56 465 LYS A CA 1
ATOM 3507 C C . LYS A 1 465 ? -24.701 -19.679 38.118 1.00 94.56 465 LYS A C 1
ATOM 3509 O O . LYS A 1 465 ? -24.615 -18.593 38.690 1.00 94.56 465 LYS A O 1
ATOM 3514 N N . SER A 1 466 ? -24.968 -19.797 36.824 1.00 93.25 466 SER A N 1
ATOM 3515 C CA . SER A 1 466 ? -25.206 -18.675 35.912 1.00 93.25 466 SER A CA 1
ATOM 3516 C C . SER A 1 466 ? -26.569 -18.809 35.223 1.00 93.25 466 SER A C 1
ATOM 3518 O O . SER A 1 466 ? -27.274 -19.811 35.383 1.00 93.25 466 SER A O 1
ATOM 3520 N N . ASP A 1 467 ? -26.963 -17.779 34.471 1.00 91.06 467 ASP A N 1
ATOM 3521 C CA . ASP A 1 467 ? -28.099 -17.827 33.545 1.00 91.06 467 ASP A CA 1
ATOM 3522 C C . ASP A 1 467 ? -29.406 -18.293 34.211 1.00 91.06 467 ASP A C 1
ATOM 3524 O O . ASP A 1 467 ? -29.844 -17.697 35.202 1.00 91.06 467 ASP A O 1
ATOM 3528 N N . LYS A 1 468 ? -30.040 -19.339 33.663 1.00 93.25 468 LYS A N 1
ATOM 3529 C CA . LYS A 1 468 ? -31.309 -19.890 34.147 1.00 93.25 468 LYS A CA 1
ATOM 3530 C C . LYS A 1 468 ? -31.189 -20.472 35.552 1.00 93.25 468 LYS A C 1
ATOM 3532 O O . LYS A 1 468 ? -32.062 -20.235 36.378 1.00 93.25 468 LYS A O 1
ATOM 3537 N N . GLU A 1 469 ? -30.125 -21.222 35.821 1.00 95.31 469 GLU A N 1
ATOM 3538 C CA . GLU A 1 469 ? -29.941 -21.889 37.113 1.00 95.31 469 GLU A CA 1
ATOM 3539 C C . GLU A 1 469 ? -29.750 -20.875 38.240 1.00 95.31 469 GLU A C 1
ATOM 3541 O O . GLU A 1 469 ? -30.273 -21.058 39.340 1.00 95.31 469 GLU A O 1
ATOM 3546 N N . LEU A 1 470 ? -29.039 -19.780 37.953 1.00 94.81 470 LEU A N 1
ATOM 3547 C CA . LEU A 1 470 ? -28.923 -18.669 38.885 1.00 94.81 470 LEU A CA 1
ATOM 3548 C C . LEU A 1 470 ? -30.276 -17.999 39.104 1.00 94.81 470 LEU A C 1
ATOM 3550 O O . LEU A 1 470 ? -30.667 -17.789 40.247 1.00 94.81 470 LEU A O 1
ATOM 3554 N N . LEU A 1 471 ? -31.009 -17.688 38.031 1.00 93.12 471 LEU A N 1
ATOM 3555 C CA . LEU A 1 471 ? -32.313 -17.037 38.146 1.00 93.12 471 LEU A CA 1
ATOM 3556 C C . LEU A 1 471 ? -33.302 -17.873 38.975 1.00 93.12 471 LEU A C 1
ATOM 3558 O O . LEU A 1 471 ? -33.967 -17.328 39.856 1.00 93.12 471 LEU A O 1
ATOM 3562 N N . ASP A 1 472 ? -33.369 -19.182 38.727 1.00 93.94 472 ASP A N 1
ATOM 3563 C CA . ASP A 1 472 ? -34.233 -20.106 39.466 1.00 93.94 472 ASP A CA 1
ATOM 3564 C C . ASP A 1 472 ? -33.857 -20.148 40.958 1.00 93.94 472 ASP A C 1
ATOM 3566 O O . ASP A 1 472 ? -34.738 -20.072 41.815 1.00 93.94 472 ASP A O 1
ATOM 3570 N N . LEU A 1 473 ? -32.555 -20.185 41.279 1.00 94.50 473 LEU A N 1
ATOM 3571 C CA . LEU A 1 473 ? -32.061 -20.136 42.659 1.00 94.50 473 LEU A CA 1
ATOM 3572 C C . LEU A 1 473 ? -32.447 -18.824 43.360 1.00 94.50 473 LEU A C 1
ATOM 3574 O O . LEU A 1 473 ? -32.922 -18.845 44.495 1.00 94.50 473 LEU A O 1
ATOM 3578 N N . LEU A 1 474 ? -32.252 -17.679 42.697 1.00 93.00 474 LEU A N 1
ATOM 3579 C CA . LEU A 1 474 ? -32.585 -16.372 43.270 1.00 93.00 474 LEU A CA 1
ATOM 3580 C C . LEU A 1 474 ? -34.090 -16.262 43.546 1.00 93.00 474 LEU A C 1
ATOM 3582 O O . LEU A 1 474 ? -34.477 -15.811 44.624 1.00 93.00 474 LEU A O 1
ATOM 3586 N N . LYS A 1 475 ? -34.936 -16.742 42.622 1.00 91.62 475 LYS A N 1
ATOM 3587 C CA . LYS A 1 475 ? -36.394 -16.813 42.812 1.00 91.62 475 LYS A CA 1
ATOM 3588 C C . LYS A 1 475 ? -36.792 -17.743 43.957 1.00 91.62 475 LYS A C 1
ATOM 3590 O O . LYS A 1 475 ? -37.689 -17.406 44.722 1.00 91.62 475 LYS A O 1
ATOM 3595 N N . GLN A 1 476 ? -36.130 -18.892 44.091 1.00 92.06 476 GLN A N 1
ATOM 3596 C CA . GLN A 1 476 ? -36.401 -19.847 45.165 1.00 92.06 476 GLN A CA 1
ATOM 3597 C C . GLN A 1 476 ? -36.067 -19.272 46.548 1.00 92.06 476 GLN A C 1
ATOM 3599 O O . GLN A 1 476 ? -36.827 -19.476 47.494 1.00 92.06 476 GLN A O 1
ATOM 3604 N N . ASN A 1 477 ? -34.949 -18.555 46.663 1.00 90.38 477 ASN A N 1
ATOM 3605 C CA . ASN A 1 477 ? -34.492 -17.995 47.934 1.00 90.38 477 ASN A CA 1
ATOM 3606 C C . ASN A 1 477 ? -35.309 -16.767 48.380 1.00 90.38 477 ASN A C 1
ATOM 3608 O O . ASN A 1 477 ? -35.375 -16.487 49.575 1.00 90.38 477 ASN A O 1
ATOM 3612 N N . GLY A 1 478 ? -35.962 -16.050 47.457 1.00 87.88 478 GLY A N 1
ATOM 3613 C CA . GLY A 1 478 ? -36.815 -14.904 47.785 1.00 87.88 478 GLY A CA 1
ATOM 3614 C C . GLY A 1 478 ? -36.028 -13.739 48.398 1.00 87.88 478 GLY A C 1
ATOM 3615 O O . GLY A 1 478 ? -35.005 -13.326 47.851 1.00 87.88 478 GLY A O 1
ATOM 3616 N N . THR A 1 479 ? -36.510 -13.182 49.519 1.00 93.12 479 THR A N 1
ATOM 3617 C CA . THR A 1 479 ? -35.804 -12.096 50.222 1.00 93.12 479 THR A CA 1
ATOM 3618 C C . THR A 1 479 ? -34.536 -12.606 50.884 1.00 93.12 479 THR A C 1
ATOM 3620 O O . THR A 1 479 ? -34.600 -13.327 51.879 1.00 93.12 479 THR A O 1
ATOM 3623 N N . GLN A 1 480 ? -33.389 -12.193 50.357 1.00 93.12 480 GLN A N 1
ATOM 3624 C CA . GLN A 1 480 ? -32.082 -12.629 50.824 1.00 93.12 480 GLN A CA 1
ATOM 3625 C C . GLN A 1 480 ? -31.029 -11.571 50.483 1.00 93.12 480 GLN A C 1
ATOM 3627 O O . GLN A 1 480 ? -30.997 -11.031 49.376 1.00 93.12 480 GLN A O 1
ATOM 3632 N N . SER A 1 481 ? -30.126 -11.311 51.426 1.00 95.50 481 SER A N 1
ATOM 3633 C CA . SER A 1 481 ? -28.922 -10.522 51.166 1.00 95.50 481 SER A CA 1
ATOM 3634 C C . SER A 1 481 ? -27.779 -11.440 50.754 1.00 95.50 481 SER A C 1
ATOM 3636 O O . SER A 1 481 ? -27.510 -12.452 51.411 1.00 95.50 481 SER A O 1
ATOM 3638 N N . TYR A 1 482 ? -27.090 -11.058 49.685 1.00 96.06 482 TYR A N 1
ATOM 3639 C CA . TYR A 1 482 ? -25.917 -11.736 49.155 1.00 96.06 482 TYR A CA 1
ATOM 3640 C C . TYR A 1 482 ? -24.708 -10.811 49.252 1.00 96.06 482 TYR A C 1
ATOM 3642 O O . TYR A 1 482 ? -24.795 -9.619 48.952 1.00 96.06 482 TYR A O 1
ATOM 3650 N N . LYS A 1 483 ? -23.558 -11.371 49.633 1.00 97.00 483 LYS A N 1
ATOM 3651 C CA . LYS A 1 483 ? -22.277 -10.711 49.375 1.00 97.00 483 LYS A CA 1
ATOM 3652 C C . LYS A 1 483 ? -21.934 -10.915 47.906 1.00 97.00 483 LYS A C 1
ATOM 3654 O O . LYS A 1 483 ? -21.982 -12.050 47.432 1.00 97.00 483 LYS A O 1
ATOM 3659 N N . ALA A 1 484 ? -21.604 -9.837 47.212 1.00 97.19 484 ALA A N 1
ATOM 3660 C CA . ALA A 1 484 ? -21.101 -9.896 45.853 1.00 97.19 484 ALA A CA 1
ATOM 3661 C C . ALA A 1 484 ? -19.697 -9.296 45.789 1.00 97.19 484 ALA A C 1
ATOM 3663 O O . ALA A 1 484 ? -19.390 -8.356 46.524 1.00 97.19 484 ALA A O 1
ATOM 3664 N N . THR A 1 485 ? -18.873 -9.812 44.886 1.00 97.44 485 THR A N 1
ATOM 3665 C CA . THR A 1 485 ? -17.533 -9.293 44.619 1.00 97.44 485 THR A CA 1
ATOM 3666 C C . THR A 1 485 ? -17.404 -9.027 43.126 1.00 97.44 485 THR A C 1
ATOM 3668 O O . THR A 1 485 ? -17.498 -9.939 42.306 1.00 97.44 485 THR A O 1
ATOM 3671 N N . ILE A 1 486 ? -17.180 -7.767 42.763 1.00 97.25 486 ILE A N 1
ATOM 3672 C CA . ILE A 1 486 ? -16.796 -7.383 41.404 1.00 97.25 486 ILE A CA 1
ATOM 3673 C C . ILE A 1 486 ? -15.325 -7.729 41.246 1.00 97.25 486 ILE A C 1
ATOM 3675 O O . ILE A 1 486 ? -14.509 -7.262 42.038 1.00 97.25 486 ILE A O 1
ATOM 3679 N N . LYS A 1 487 ? -14.981 -8.498 40.217 1.00 97.12 487 LYS A N 1
ATOM 3680 C CA . LYS A 1 487 ? -13.603 -8.817 39.840 1.00 97.12 487 LYS A CA 1
ATOM 3681 C C . LYS A 1 487 ? -13.378 -8.346 38.414 1.00 97.12 487 LYS A C 1
ATOM 3683 O O . LYS A 1 487 ? -14.196 -8.621 37.539 1.00 97.12 487 LYS A O 1
ATOM 3688 N N . VAL A 1 488 ? -12.281 -7.635 38.182 1.00 97.69 488 VAL A N 1
ATOM 3689 C CA . VAL A 1 488 ? -11.843 -7.243 36.839 1.00 97.69 488 VAL A CA 1
ATOM 3690 C C . VAL A 1 488 ? -10.462 -7.818 36.592 1.00 97.69 488 VAL A C 1
ATOM 3692 O O . VAL A 1 488 ? -9.566 -7.657 37.418 1.00 97.69 488 VAL A O 1
ATOM 3695 N N . TYR A 1 489 ? -10.296 -8.472 35.453 1.00 97.31 489 TYR A N 1
ATOM 3696 C CA . TYR A 1 489 ? -9.099 -9.179 35.027 1.00 97.31 489 TYR A CA 1
ATOM 3697 C C . TYR A 1 489 ? -8.498 -8.509 33.798 1.00 97.31 489 TYR A C 1
ATOM 3699 O O . TYR A 1 489 ? -9.231 -7.973 32.966 1.00 97.31 489 TYR A O 1
ATOM 3707 N N . GLY A 1 490 ? -7.176 -8.562 33.657 1.00 94.62 490 GLY A N 1
ATOM 3708 C CA . GLY A 1 490 ? -6.514 -8.210 32.401 1.00 94.62 490 GLY A CA 1
ATOM 3709 C C . GLY A 1 490 ? -6.774 -9.244 31.301 1.00 94.62 490 GLY A C 1
ATOM 3710 O O . GLY A 1 490 ? -7.299 -10.330 31.555 1.00 94.62 490 GLY A O 1
ATOM 3711 N N . ALA A 1 491 ? -6.391 -8.916 30.070 1.00 91.94 491 ALA A N 1
ATOM 3712 C CA . ALA A 1 491 ? -6.473 -9.825 28.932 1.00 91.94 491 ALA A CA 1
ATOM 3713 C C . ALA A 1 491 ? -5.117 -10.459 28.582 1.00 91.94 491 ALA A C 1
ATOM 3715 O O . ALA A 1 491 ? -4.069 -9.816 28.656 1.00 91.94 491 ALA A O 1
ATOM 3716 N N . LYS A 1 492 ? -5.156 -11.708 28.117 1.00 88.75 492 LYS A N 1
ATOM 3717 C CA . LYS A 1 492 ? -4.036 -12.427 27.505 1.00 88.75 492 LYS A CA 1
ATOM 3718 C C . LYS A 1 492 ? -4.547 -13.200 26.293 1.00 88.75 492 LYS A C 1
ATOM 3720 O O . LYS A 1 492 ? -5.530 -13.930 26.392 1.00 88.75 492 LYS A O 1
ATOM 3725 N N . ASP A 1 493 ? -3.915 -12.993 25.138 1.00 83.31 493 ASP A N 1
ATOM 3726 C CA . ASP A 1 493 ? -4.286 -13.629 23.862 1.00 83.31 493 ASP A CA 1
ATOM 3727 C C . ASP A 1 493 ? -5.777 -13.454 23.492 1.00 83.31 493 ASP A C 1
ATOM 3729 O O . ASP A 1 493 ? -6.432 -14.366 22.986 1.00 83.31 493 ASP A O 1
ATOM 3733 N N . GLY A 1 494 ? -6.340 -12.276 23.792 1.00 82.25 494 GLY A N 1
ATOM 3734 C CA . GLY A 1 494 ? -7.748 -11.949 23.529 1.00 82.25 494 GLY A CA 1
ATOM 3735 C C . GLY A 1 494 ? -8.758 -12.627 24.464 1.00 82.25 494 GLY A C 1
ATOM 3736 O O . GLY A 1 494 ? -9.955 -12.597 24.186 1.00 82.25 494 GLY A O 1
ATOM 3737 N N . LYS A 1 495 ? -8.306 -13.247 25.560 1.00 90.25 495 LYS A N 1
ATOM 3738 C CA . LYS A 1 495 ? -9.148 -13.879 26.588 1.00 90.25 495 LYS A CA 1
ATOM 3739 C C . LYS A 1 495 ? -8.829 -13.325 27.974 1.00 90.25 495 LYS A C 1
ATOM 3741 O O . LYS A 1 495 ? -7.785 -12.710 28.169 1.00 90.25 495 LYS A O 1
ATOM 3746 N N . ALA A 1 496 ? -9.710 -13.571 28.940 1.00 94.62 496 ALA A N 1
ATOM 3747 C CA . ALA A 1 496 ? -9.472 -13.202 30.331 1.00 94.62 496 ALA A CA 1
ATOM 3748 C C . ALA A 1 496 ? -8.238 -13.921 30.896 1.00 94.62 496 ALA A C 1
ATOM 3750 O O . ALA A 1 496 ? -8.139 -15.148 30.828 1.00 94.62 496 ALA A O 1
ATOM 3751 N N . ASP A 1 497 ? -7.329 -13.164 31.502 1.00 95.62 497 ASP A N 1
ATOM 3752 C CA . ASP A 1 497 ? -6.232 -13.693 32.301 1.00 95.62 497 ASP A CA 1
ATOM 3753 C C . ASP A 1 497 ? -6.641 -13.703 33.776 1.00 95.62 497 ASP A C 1
ATOM 3755 O O . ASP A 1 497 ? -6.454 -12.728 34.505 1.00 95.62 497 ASP A O 1
ATOM 3759 N N . LEU A 1 498 ? -7.200 -14.828 34.228 1.00 95.19 498 LEU A N 1
ATOM 3760 C CA . LEU A 1 498 ? -7.668 -14.990 35.610 1.00 95.19 498 LEU A CA 1
ATOM 3761 C C . LEU A 1 498 ? -6.540 -14.898 36.653 1.00 95.19 498 LEU A C 1
ATOM 3763 O O . LEU A 1 498 ? -6.826 -14.754 37.840 1.00 95.19 498 LEU A O 1
ATOM 3767 N N . SER A 1 499 ? -5.270 -14.972 36.231 1.00 96.19 499 SER A N 1
ATOM 3768 C CA . SER A 1 499 ? -4.118 -14.753 37.114 1.00 96.19 499 SER A CA 1
ATOM 3769 C C . SER A 1 499 ? -3.776 -13.271 37.297 1.00 96.19 499 SER A C 1
ATOM 3771 O O . SER A 1 499 ? -3.115 -12.905 38.268 1.00 96.19 499 SER A O 1
ATOM 3773 N N . ASN A 1 500 ? -4.266 -12.408 36.405 1.00 96.12 500 ASN A N 1
ATOM 3774 C CA . ASN A 1 500 ? -4.045 -10.969 36.417 1.00 96.12 500 ASN A CA 1
ATOM 3775 C C . ASN A 1 500 ? -5.294 -10.233 36.923 1.00 96.12 500 ASN A C 1
ATOM 3777 O O . ASN A 1 500 ? -6.036 -9.623 36.149 1.00 96.12 500 ASN A O 1
ATOM 3781 N N . LEU A 1 501 ? -5.545 -10.312 38.231 1.00 97.00 501 LEU A N 1
ATOM 3782 C CA . LEU A 1 501 ? -6.620 -9.561 38.878 1.00 97.00 501 LEU A CA 1
ATOM 3783 C C . LEU A 1 501 ? -6.237 -8.077 38.979 1.00 97.00 501 LEU A C 1
ATOM 3785 O O . LEU A 1 501 ? -5.301 -7.706 39.684 1.00 97.00 501 LEU A O 1
ATOM 3789 N N . VAL A 1 502 ? -6.987 -7.231 38.282 1.00 96.94 502 VAL A N 1
ATOM 3790 C CA . VAL A 1 502 ? -6.733 -5.793 38.145 1.00 96.94 502 VAL A CA 1
ATOM 3791 C C . VAL A 1 502 ? -7.488 -4.996 39.196 1.00 96.94 502 VAL A C 1
ATOM 3793 O O . VAL A 1 502 ? -6.903 -4.122 39.828 1.00 96.94 502 VAL A O 1
ATOM 3796 N N . ALA A 1 503 ? -8.774 -5.281 39.392 1.00 97.44 503 ALA A N 1
ATOM 3797 C CA . ALA A 1 503 ? -9.602 -4.598 40.378 1.00 97.44 503 ALA A CA 1
ATOM 3798 C C . ALA A 1 503 ? -10.512 -5.589 41.098 1.00 97.44 503 ALA A C 1
ATOM 3800 O O . ALA A 1 503 ? -10.976 -6.566 40.509 1.00 97.44 503 ALA A O 1
ATOM 3801 N N . THR A 1 504 ? -10.781 -5.309 42.369 1.00 97.50 504 THR A N 1
ATOM 3802 C CA . THR A 1 504 ? -11.739 -6.059 43.176 1.00 97.50 504 THR A CA 1
ATOM 3803 C C . THR A 1 504 ? -12.523 -5.106 44.062 1.00 97.50 504 THR A C 1
ATOM 3805 O O . THR A 1 504 ? -11.950 -4.157 44.602 1.00 97.50 504 THR A O 1
ATOM 3808 N N . LYS A 1 505 ? -13.824 -5.343 44.215 1.00 97.56 505 LYS A N 1
ATOM 3809 C CA . LYS A 1 505 ? -14.656 -4.593 45.157 1.00 97.56 505 LYS A CA 1
ATOM 3810 C C . LYS A 1 505 ? -15.792 -5.453 45.682 1.00 97.56 505 LYS A C 1
ATOM 3812 O O . LYS A 1 505 ? -16.554 -6.016 44.900 1.00 97.56 505 LYS A O 1
ATOM 3817 N N . ASP A 1 506 ? -15.918 -5.491 47.001 1.00 97.75 506 ASP A N 1
ATOM 3818 C CA . ASP A 1 506 ? -17.039 -6.134 47.674 1.00 97.75 506 ASP A CA 1
ATOM 3819 C C . ASP A 1 506 ? -18.220 -5.171 47.801 1.00 97.75 506 ASP A C 1
ATOM 3821 O O . ASP A 1 506 ? -18.051 -3.976 48.051 1.00 97.75 506 ASP A O 1
ATOM 3825 N N . LEU A 1 507 ? -19.424 -5.714 47.660 1.00 97.38 507 LEU A N 1
ATOM 3826 C CA . LEU A 1 507 ? -20.682 -5.012 47.865 1.00 97.38 507 LEU A CA 1
ATOM 3827 C C . LEU A 1 507 ? -21.750 -5.965 48.409 1.00 97.38 507 LEU A C 1
ATOM 3829 O O . LEU A 1 507 ? -21.608 -7.190 48.389 1.00 97.38 507 LEU A O 1
ATOM 3833 N N . THR A 1 508 ? -22.850 -5.392 48.885 1.00 97.75 508 THR A N 1
ATOM 3834 C CA . THR A 1 508 ? -24.022 -6.155 49.327 1.00 97.75 508 THR A CA 1
ATOM 3835 C C . THR A 1 508 ? -25.153 -6.006 48.320 1.00 97.75 508 THR A C 1
ATOM 3837 O O . THR A 1 508 ? -25.528 -4.891 47.971 1.00 97.75 508 THR A O 1
ATOM 3840 N N . VAL A 1 509 ? -25.720 -7.124 47.874 1.00 96.69 509 VAL A N 1
ATOM 3841 C CA . VAL A 1 509 ? -26.921 -7.156 47.034 1.00 96.69 509 VAL A CA 1
ATOM 3842 C C . VAL A 1 509 ? -28.084 -7.646 47.887 1.00 96.69 509 VAL A C 1
ATOM 3844 O O . VAL A 1 509 ? -28.131 -8.812 48.276 1.00 96.69 509 VAL A O 1
ATOM 3847 N N . ASN A 1 510 ? -29.027 -6.757 48.173 1.00 95.56 510 ASN A N 1
ATOM 3848 C CA . ASN A 1 510 ? -30.263 -7.075 48.872 1.00 95.56 510 ASN A CA 1
ATOM 3849 C C . ASN A 1 510 ? -31.340 -7.390 47.838 1.00 95.56 510 ASN A C 1
ATOM 3851 O O . ASN A 1 510 ? -31.890 -6.490 47.201 1.00 95.56 510 ASN A O 1
ATOM 3855 N N . LEU A 1 511 ? -31.645 -8.672 47.662 1.00 93.12 511 LEU A N 1
ATOM 3856 C CA . LEU A 1 511 ? -32.808 -9.082 46.889 1.00 93.12 511 LEU A CA 1
ATOM 3857 C C . LEU A 1 511 ? -34.019 -9.027 47.807 1.00 93.12 511 LEU A C 1
ATOM 3859 O O . LEU A 1 511 ? -34.092 -9.763 48.786 1.00 93.12 511 LEU A O 1
ATOM 3863 N N . ASN A 1 512 ? -34.964 -8.149 47.492 1.00 88.12 512 ASN A N 1
ATOM 3864 C CA . ASN A 1 512 ? -36.282 -8.167 48.104 1.00 88.12 512 ASN A CA 1
ATOM 3865 C C . ASN A 1 512 ? -37.122 -9.091 47.233 1.00 88.12 512 ASN A C 1
ATOM 3867 O O . ASN A 1 512 ? -37.305 -8.771 46.074 1.00 88.12 512 ASN A O 1
ATOM 3871 N N . GLY A 1 513 ? -37.581 -10.237 47.722 1.00 77.75 513 GLY A N 1
ATOM 3872 C CA . GLY A 1 513 ? -38.438 -11.154 46.968 1.00 77.75 513 GLY A CA 1
ATOM 3873 C C . GLY A 1 513 ? -39.748 -11.401 47.706 1.00 77.75 513 GLY A C 1
ATOM 3874 O O . GLY A 1 513 ? -39.885 -11.092 48.889 1.00 77.75 513 GLY A O 1
ATOM 3875 N N . HIS A 1 514 ? -40.730 -12.000 47.044 1.00 70.00 514 HIS A N 1
ATOM 3876 C CA . HIS A 1 514 ? -41.862 -12.562 47.773 1.00 70.00 514 HIS A CA 1
ATOM 3877 C C . HIS A 1 514 ? -41.444 -13.920 48.348 1.00 70.00 514 HIS A C 1
ATOM 3879 O O . HIS A 1 514 ? -41.006 -14.800 47.609 1.00 70.00 514 HIS A O 1
ATOM 3885 N N . GLN A 1 515 ? -41.522 -14.093 49.673 1.00 57.00 515 GLN A N 1
ATOM 3886 C CA . GLN A 1 515 ? -41.265 -15.394 50.298 1.00 57.00 515 GLN A CA 1
ATOM 3887 C C . GLN A 1 515 ? -42.197 -16.446 49.681 1.00 57.00 515 GLN A C 1
ATOM 3889 O O . GLN A 1 515 ? -43.420 -16.312 49.742 1.00 57.00 515 GLN A O 1
ATOM 3894 N N . SER A 1 516 ? -41.620 -17.507 49.114 1.00 49.69 516 SER A N 1
ATOM 3895 C CA . SER A 1 516 ? -42.372 -18.716 48.784 1.00 49.69 516 SER A CA 1
ATOM 3896 C C . SER A 1 516 ? -42.933 -19.301 50.083 1.00 49.69 516 SER A C 1
ATOM 3898 O O . SER A 1 516 ? -42.183 -19.714 50.965 1.00 49.69 516 SER A O 1
ATOM 3900 N N . LEU A 1 517 ? -44.260 -19.316 50.219 1.00 43.34 517 LEU A N 1
ATOM 3901 C CA . LEU A 1 517 ? -45.005 -19.806 51.388 1.00 43.34 517 LEU A CA 1
ATOM 3902 C C . LEU A 1 517 ? -44.992 -21.342 51.541 1.00 43.34 517 LEU A C 1
ATOM 3904 O O . LEU A 1 517 ? -45.938 -21.917 52.074 1.00 43.34 517 LEU A O 1
ATOM 3908 N N . ILE A 1 518 ? -43.942 -22.035 51.099 1.00 47.03 518 ILE A N 1
ATOM 3909 C CA . ILE A 1 518 ? -43.821 -23.480 51.321 1.00 47.03 518 ILE A CA 1
ATOM 3910 C C . ILE A 1 518 ? -42.790 -23.714 52.430 1.00 47.03 518 ILE A C 1
ATOM 3912 O O . ILE A 1 518 ? -41.590 -23.604 52.172 1.00 47.03 518 ILE A O 1
ATOM 3916 N N . PRO A 1 519 ? -43.213 -24.033 53.669 1.00 37.38 519 PRO A N 1
ATOM 3917 C CA . PRO A 1 519 ? -42.275 -24.377 54.723 1.00 37.38 519 PRO A CA 1
ATOM 3918 C C . PRO A 1 519 ? -41.596 -25.698 54.355 1.00 37.38 519 PRO A C 1
ATOM 3920 O O . PRO A 1 519 ? -42.246 -26.738 54.249 1.00 37.38 519 PRO A O 1
ATOM 3923 N N . MET A 1 520 ? -40.276 -25.671 54.161 1.00 40.47 520 MET A N 1
ATOM 3924 C CA . MET A 1 520 ? -39.490 -26.899 54.124 1.00 40.47 520 MET A CA 1
ATOM 3925 C C . MET A 1 520 ? -39.474 -27.500 55.526 1.00 40.47 520 MET A C 1
ATOM 3927 O O . MET A 1 520 ? -38.768 -27.034 56.420 1.00 40.47 520 MET A O 1
ATOM 3931 N N . GLN A 1 521 ? -40.288 -28.534 55.717 1.00 37.69 521 GLN A N 1
ATOM 3932 C CA . GLN A 1 521 ? -40.246 -29.376 56.898 1.00 37.69 521 GLN A CA 1
ATOM 3933 C C . GLN A 1 521 ? -38.917 -30.140 56.890 1.00 37.69 521 GLN A C 1
ATOM 3935 O O . GLN A 1 521 ? -38.629 -30.934 55.995 1.00 37.69 521 GLN A O 1
ATOM 3940 N N . SER A 1 522 ? -38.077 -29.830 57.871 1.00 43.00 522 SER A N 1
ATOM 3941 C CA . SER A 1 522 ? -36.797 -30.479 58.094 1.00 43.00 522 SER A CA 1
ATOM 3942 C C . SER A 1 522 ? -36.990 -31.913 58.592 1.00 43.00 522 SER A C 1
ATOM 3944 O O . SER A 1 522 ? -37.795 -32.183 59.480 1.00 43.00 522 SER A O 1
ATOM 3946 N N . GLY A 1 523 ? -36.180 -32.819 58.042 1.00 45.78 523 GLY A N 1
ATOM 3947 C CA . GLY A 1 523 ? -35.861 -34.108 58.648 1.00 45.78 523 GLY A CA 1
ATOM 3948 C C . GLY A 1 523 ? -36.761 -35.271 58.247 1.00 45.78 523 GLY A C 1
ATOM 3949 O O . GLY A 1 523 ? -37.707 -35.587 58.954 1.00 45.78 523 GLY A O 1
ATOM 3950 N N . PHE A 1 524 ? -36.372 -36.006 57.203 1.00 32.88 524 PHE A N 1
ATOM 3951 C CA . PHE A 1 524 ? -36.520 -37.464 57.199 1.00 32.88 524 PHE A CA 1
ATOM 3952 C C . PHE A 1 524 ? -35.470 -38.093 56.271 1.00 32.88 524 PHE A C 1
ATOM 3954 O O . PHE A 1 524 ? -35.409 -37.814 55.077 1.00 32.88 524 PHE A O 1
ATOM 3961 N N . VAL A 1 525 ? -34.602 -38.917 56.853 1.00 35.81 525 VAL A N 1
ATOM 3962 C CA . VAL A 1 525 ? -33.669 -39.813 56.156 1.00 35.81 525 VAL A CA 1
ATOM 3963 C C . VAL A 1 525 ? -34.457 -40.904 55.418 1.00 35.81 525 VAL A C 1
ATOM 3965 O O . VAL A 1 525 ? -35.339 -41.502 56.037 1.00 35.81 525 VAL A O 1
ATOM 3968 N N . PRO A 1 526 ? -34.152 -41.249 54.152 1.00 34.56 526 PRO A N 1
ATOM 3969 C CA . PRO A 1 526 ? -34.734 -42.429 53.541 1.00 34.56 526 PRO A CA 1
ATOM 3970 C C . PRO A 1 526 ? -33.890 -43.649 53.917 1.00 34.56 526 PRO A C 1
ATOM 3972 O O . PRO A 1 526 ? -32.790 -43.858 53.411 1.00 34.56 526 PRO A O 1
ATOM 3975 N N . SER A 1 527 ? -34.427 -44.475 54.807 1.00 35.81 527 SER A N 1
ATOM 3976 C CA . SER A 1 527 ? -34.053 -45.882 54.907 1.00 35.81 527 SER A CA 1
ATOM 3977 C C . SER A 1 527 ? -35.318 -46.706 54.740 1.00 35.81 527 SER A C 1
ATOM 3979 O O . SER A 1 527 ? -36.207 -46.639 55.587 1.00 35.81 527 SER A O 1
ATOM 3981 N N . SER A 1 528 ? -35.425 -47.430 53.625 1.00 32.28 528 SER A N 1
ATOM 3982 C CA . SER A 1 528 ? -35.786 -48.856 53.592 1.00 32.28 528 SER A CA 1
ATOM 3983 C C . SER A 1 528 ? -36.208 -49.312 52.191 1.00 32.28 528 SER A C 1
ATOM 3985 O O . SER A 1 528 ? -37.085 -48.744 51.544 1.00 32.28 528 SER A O 1
ATOM 3987 N N . ASN A 1 529 ? -35.580 -50.406 51.759 1.00 35.62 529 ASN A N 1
ATOM 3988 C CA . ASN A 1 529 ? -36.202 -51.412 50.906 1.00 35.62 529 ASN A CA 1
ATOM 3989 C C . ASN A 1 529 ? -37.470 -51.937 51.590 1.00 35.62 529 ASN A C 1
ATOM 3991 O O . ASN A 1 529 ? -37.418 -52.268 52.774 1.00 35.62 529 ASN A O 1
ATOM 3995 N N . GLY A 1 530 ? -38.556 -52.124 50.843 1.00 31.14 530 GLY A N 1
ATOM 3996 C CA . GLY A 1 530 ? -39.723 -52.825 51.377 1.00 31.14 530 GLY A CA 1
ATOM 3997 C C . GLY A 1 530 ? -41.000 -52.592 50.591 1.00 31.14 530 GLY A C 1
ATOM 3998 O O . GLY A 1 530 ? -41.863 -51.827 50.994 1.00 31.14 530 GLY A O 1
ATOM 3999 N N . SER A 1 531 ? -41.108 -53.280 49.464 1.00 36.84 531 SER A N 1
ATOM 4000 C CA . SER A 1 531 ? -42.337 -53.558 48.724 1.00 36.84 531 SER A CA 1
ATOM 4001 C C . SER A 1 531 ? -43.536 -53.941 49.604 1.00 36.84 531 SER A C 1
ATOM 4003 O O . SER A 1 531 ? -43.414 -54.873 50.393 1.00 36.84 531 SER A O 1
ATOM 4005 N N . ALA A 1 532 ? -44.698 -53.321 49.365 1.00 31.48 532 ALA A N 1
ATOM 4006 C CA . ALA A 1 532 ? -45.998 -53.988 49.175 1.00 31.48 532 ALA A CA 1
ATOM 4007 C C . ALA A 1 532 ? -47.120 -52.954 48.945 1.00 31.48 532 ALA A C 1
ATOM 4009 O O . ALA A 1 532 ? -47.378 -52.093 49.778 1.00 31.48 532 ALA A O 1
ATOM 4010 N N . MET A 1 533 ? -47.804 -53.082 47.806 1.00 35.91 533 MET A N 1
ATOM 4011 C CA . MET A 1 533 ? -49.143 -52.529 47.554 1.00 35.91 533 MET A CA 1
ATOM 4012 C C . MET A 1 533 ? -50.189 -53.288 48.396 1.00 35.91 533 MET A C 1
ATOM 4014 O O . MET A 1 533 ? -49.954 -54.452 48.735 1.00 35.91 533 MET A O 1
ATOM 4018 N N . PRO A 1 534 ? -51.354 -52.680 48.690 1.00 40.62 534 PRO A N 1
ATOM 4019 C CA . PRO A 1 534 ? -52.487 -52.878 47.779 1.00 40.62 534 PRO A CA 1
ATOM 4020 C C . PRO A 1 534 ? -53.348 -51.621 47.518 1.00 40.62 534 PRO A C 1
ATOM 4022 O O . PRO A 1 534 ? -53.636 -50.818 48.399 1.00 40.62 534 PRO A O 1
ATOM 4025 N N . THR A 1 535 ? -53.795 -51.510 46.266 1.00 36.69 535 THR A N 1
ATOM 4026 C CA . THR A 1 535 ? -54.991 -50.804 45.752 1.00 36.69 535 THR A CA 1
ATOM 4027 C C . THR A 1 535 ? -56.287 -51.369 46.385 1.00 36.69 535 THR A C 1
ATOM 4029 O O . THR A 1 535 ? -56.216 -52.507 46.857 1.00 36.69 535 THR A O 1
ATOM 4032 N N . PRO A 1 536 ? -57.480 -50.696 46.381 1.00 46.84 536 PRO A N 1
ATOM 4033 C CA . PRO A 1 536 ? -58.167 -50.307 45.129 1.00 46.84 536 PRO A CA 1
ATOM 4034 C C . PRO A 1 536 ? -59.215 -49.150 45.123 1.00 46.84 536 PRO A C 1
ATOM 4036 O O . PRO A 1 536 ? -59.698 -48.696 46.150 1.00 46.84 536 PRO A O 1
ATOM 4039 N N . MET A 1 537 ? -59.625 -48.815 43.880 1.00 32.22 537 MET A N 1
ATOM 4040 C CA . MET A 1 537 ? -60.962 -48.364 43.405 1.00 32.22 537 MET A CA 1
ATOM 4041 C C . MET A 1 537 ? -61.422 -46.899 43.632 1.00 32.22 537 MET A C 1
ATOM 4043 O O . MET A 1 537 ? -61.458 -46.420 44.752 1.00 32.22 537 MET A O 1
ATOM 4047 N N . MET A 1 538 ? -61.632 -46.126 42.538 1.00 30.83 538 MET A N 1
ATOM 4048 C CA . MET A 1 538 ? -62.917 -45.790 41.832 1.00 30.83 538 MET A CA 1
ATOM 4049 C C . MET A 1 538 ? -63.715 -44.681 42.575 1.00 30.83 538 MET A C 1
ATOM 4051 O O . MET A 1 538 ? -63.766 -44.711 43.788 1.00 30.83 538 MET A O 1
ATOM 4055 N N . ASN A 1 539 ? -64.397 -43.671 42.015 1.00 30.50 539 ASN A N 1
ATOM 4056 C CA . ASN A 1 539 ? -64.928 -43.378 40.684 1.00 30.50 539 ASN A CA 1
ATOM 4057 C C . ASN A 1 539 ? -65.472 -41.914 40.668 1.00 30.50 539 ASN A C 1
ATOM 4059 O O . ASN A 1 539 ? -66.324 -41.590 41.479 1.00 30.50 539 ASN A O 1
ATOM 4063 N N . SER A 1 540 ? -65.040 -41.082 39.713 1.00 33.34 540 SER A N 1
ATOM 4064 C CA . SER A 1 540 ? -65.860 -40.254 38.791 1.00 33.34 540 SER A CA 1
ATOM 4065 C C . SER A 1 540 ? -66.945 -39.221 39.215 1.00 33.34 540 SER A C 1
ATOM 4067 O O . SER A 1 540 ? -67.711 -39.438 40.144 1.00 33.34 540 SER A O 1
ATOM 4069 N N . HIS A 1 541 ? -67.127 -38.259 38.283 1.00 37.81 541 HIS A N 1
ATOM 4070 C CA . HIS A 1 541 ? -68.233 -37.302 38.011 1.00 37.81 541 HIS A CA 1
ATOM 4071 C C . HIS A 1 541 ? -68.175 -35.926 38.698 1.00 37.81 541 HIS A C 1
ATOM 4073 O O . HIS A 1 541 ? -67.835 -35.836 39.866 1.00 37.81 541 HIS A O 1
ATOM 4079 N N . GLN A 1 542 ? -68.620 -34.809 38.106 1.00 36.81 542 GLN A N 1
ATOM 4080 C CA . GLN A 1 542 ? -68.735 -34.254 36.737 1.00 36.81 542 GLN A CA 1
ATOM 4081 C C . GLN A 1 542 ? -69.539 -32.940 36.884 1.00 36.81 542 GLN A C 1
ATOM 4083 O O . GLN A 1 542 ? -70.452 -32.884 37.702 1.00 36.81 542 GLN A O 1
ATOM 4088 N N . GLY A 1 543 ? -69.291 -31.959 36.008 1.00 28.80 543 GLY A N 1
ATOM 4089 C CA . GLY A 1 543 ? -70.241 -30.883 35.661 1.00 28.80 543 GLY A CA 1
ATOM 4090 C C . GLY A 1 543 ? -70.081 -29.571 36.451 1.00 28.80 543 GLY A C 1
ATOM 4091 O O . GLY A 1 543 ? -69.811 -29.593 37.639 1.00 28.80 543 GLY A O 1
ATOM 4092 N N . ALA A 1 544 ? -70.242 -28.376 35.879 1.00 27.84 544 ALA A N 1
ATOM 4093 C CA . ALA A 1 544 ? -70.663 -28.004 34.535 1.00 27.84 544 ALA A CA 1
ATOM 4094 C C . ALA A 1 544 ? -70.248 -26.553 34.196 1.00 27.84 544 ALA A C 1
ATOM 4096 O O . ALA A 1 544 ? -70.001 -25.715 35.057 1.00 27.84 544 ALA A O 1
ATOM 4097 N N . SER A 1 545 ? -70.200 -26.331 32.888 1.00 32.47 545 SER A N 1
ATOM 4098 C CA . SER A 1 545 ? -70.030 -25.140 32.049 1.00 32.47 545 SER A CA 1
ATOM 4099 C C . SER A 1 545 ? -70.757 -23.837 32.422 1.00 32.47 545 SER A C 1
ATOM 4101 O O . SER A 1 545 ? -71.906 -23.873 32.850 1.00 32.47 545 SER A O 1
ATOM 4103 N N . ASN A 1 546 ? -70.176 -22.699 32.002 1.00 28.02 546 ASN A N 1
ATOM 4104 C CA . ASN A 1 546 ? -70.881 -21.717 31.158 1.00 28.02 546 ASN A CA 1
ATOM 4105 C C . ASN A 1 546 ? -69.924 -20.774 30.393 1.00 28.02 546 ASN A C 1
ATOM 4107 O O . ASN A 1 546 ? -69.025 -20.172 30.971 1.00 28.02 546 ASN A O 1
ATOM 4111 N N . MET A 1 547 ? -70.142 -20.660 29.078 1.00 34.84 547 MET A N 1
ATOM 4112 C CA . MET A 1 547 ? -69.446 -19.772 28.132 1.00 34.84 547 MET A CA 1
ATOM 4113 C C . MET A 1 547 ? -70.078 -18.370 28.097 1.00 34.84 547 MET A C 1
ATOM 4115 O O . MET A 1 547 ? -71.298 -18.265 28.206 1.00 34.84 547 MET A O 1
ATOM 4119 N N . LYS A 1 548 ? -69.302 -17.335 27.728 1.00 27.91 548 LYS A N 1
ATOM 4120 C CA . LYS A 1 548 ? -69.744 -16.336 26.730 1.00 27.91 548 LYS A CA 1
ATOM 4121 C C . LYS A 1 548 ? -68.568 -15.583 26.090 1.00 27.91 548 LYS A C 1
ATOM 4123 O O . LYS A 1 548 ? -67.619 -15.204 26.763 1.00 27.91 548 LYS A O 1
ATOM 4128 N N . ALA A 1 549 ? -68.660 -15.418 24.774 1.00 32.53 549 ALA A N 1
ATOM 4129 C CA . ALA A 1 549 ? -67.679 -14.853 23.852 1.00 32.53 549 ALA A CA 1
ATOM 4130 C C . ALA A 1 549 ? -67.715 -13.316 23.759 1.00 32.53 549 ALA A C 1
ATOM 4132 O O . ALA A 1 549 ? -68.790 -12.748 23.925 1.00 32.53 549 ALA A O 1
ATOM 4133 N N . GLN A 1 550 ? -66.596 -12.688 23.356 1.00 28.31 550 GLN A N 1
ATOM 4134 C CA . GLN A 1 550 ? -66.519 -11.738 22.222 1.00 28.31 550 GLN A CA 1
ATOM 4135 C C . GLN A 1 550 ? -65.092 -11.184 22.023 1.00 28.31 550 GLN A C 1
ATOM 4137 O O . GLN A 1 550 ? -64.508 -10.617 22.939 1.00 28.31 550 GLN A O 1
ATOM 4142 N N . MET A 1 551 ? -64.558 -11.323 20.803 1.00 30.44 551 MET A N 1
ATOM 4143 C CA . MET A 1 551 ? -63.471 -10.479 20.276 1.00 30.44 551 MET A CA 1
ATOM 4144 C C . MET A 1 551 ? -64.040 -9.153 19.737 1.00 30.44 551 MET A C 1
ATOM 4146 O O . MET A 1 551 ? -65.237 -9.075 19.444 1.00 30.44 551 MET A O 1
ATOM 4150 N N . PRO A 1 552 ? -63.169 -8.164 19.471 1.00 35.03 552 PRO A N 1
ATOM 4151 C CA . PRO A 1 552 ? -62.903 -7.836 18.067 1.00 35.03 552 PRO A CA 1
ATOM 4152 C C . PRO A 1 552 ? -61.409 -7.708 17.715 1.00 35.03 552 PRO A C 1
ATOM 4154 O O . PRO A 1 552 ? -60.556 -7.449 18.558 1.00 35.03 552 PRO A O 1
ATOM 4157 N N . ALA A 1 553 ? -61.132 -7.924 16.428 1.00 31.20 553 ALA A N 1
ATOM 4158 C CA . ALA A 1 553 ? -59.825 -7.940 15.783 1.00 31.20 553 ALA A CA 1
ATOM 4159 C C . ALA A 1 553 ? -59.321 -6.542 15.381 1.00 31.20 553 ALA A C 1
ATOM 4161 O O . ALA A 1 553 ? -60.123 -5.674 15.038 1.00 31.20 553 ALA A O 1
ATOM 4162 N N . ALA A 1 554 ? -57.995 -6.382 15.288 1.00 28.88 554 ALA A N 1
ATOM 4163 C CA . ALA A 1 554 ? -57.359 -5.398 14.413 1.00 28.88 554 ALA A CA 1
ATOM 4164 C C . ALA A 1 554 ? -55.969 -5.873 13.939 1.00 28.88 554 ALA A C 1
ATOM 4166 O O . ALA A 1 554 ? -55.092 -6.172 14.742 1.00 28.88 554 ALA A O 1
ATOM 4167 N N . SER A 1 555 ? -55.837 -5.885 12.610 1.00 29.70 555 SER A N 1
ATOM 4168 C CA . SER A 1 555 ? -54.662 -5.543 11.799 1.00 29.70 555 SER A CA 1
ATOM 4169 C C . SER A 1 555 ? -53.427 -6.449 11.803 1.00 29.70 555 SER A C 1
ATOM 4171 O O . SER A 1 555 ? -52.564 -6.411 12.672 1.00 29.70 555 SER A O 1
ATOM 4173 N N . GLN A 1 556 ? -53.318 -7.187 10.696 1.00 28.77 556 GLN A N 1
ATOM 4174 C CA . GLN A 1 556 ? -52.063 -7.652 10.121 1.00 28.77 556 GLN A CA 1
ATOM 4175 C C . GLN A 1 556 ? -51.200 -6.450 9.717 1.00 28.77 556 GLN A C 1
ATOM 4177 O O . GLN A 1 556 ? -51.690 -5.568 9.014 1.00 28.77 556 GLN A O 1
ATOM 4182 N N . ASP A 1 557 ? -49.913 -6.485 10.055 1.00 28.25 557 ASP A N 1
ATOM 4183 C CA . ASP A 1 557 ? -48.894 -5.884 9.203 1.00 28.25 557 ASP A CA 1
ATOM 4184 C C . ASP A 1 557 ? -47.726 -6.859 9.016 1.00 28.25 557 ASP A C 1
ATOM 4186 O O . ASP A 1 557 ? -47.347 -7.615 9.913 1.00 28.25 557 ASP A O 1
ATOM 4190 N N . LYS A 1 558 ? -47.242 -6.902 7.779 1.00 31.25 558 LYS A N 1
ATOM 4191 C CA . LYS A 1 558 ? -46.235 -7.824 7.258 1.00 31.25 558 LYS A CA 1
ATOM 4192 C C . LYS A 1 558 ? -44.842 -7.377 7.695 1.00 31.25 558 LYS A C 1
ATOM 4194 O O . LYS A 1 558 ? -44.397 -6.325 7.257 1.00 31.25 558 LYS A O 1
ATOM 4199 N N . MET A 1 559 ? -44.079 -8.246 8.358 1.00 26.27 559 MET A N 1
ATOM 4200 C CA . MET A 1 559 ? -42.614 -8.261 8.230 1.00 26.27 559 MET A CA 1
ATOM 4201 C C . MET A 1 559 ? -42.099 -9.704 8.148 1.00 26.27 559 MET A C 1
ATOM 4203 O O . MET A 1 559 ? -42.582 -10.602 8.833 1.00 26.27 559 MET A O 1
ATOM 4207 N N . MET A 1 560 ? -41.175 -9.925 7.211 1.00 31.67 560 MET A N 1
ATOM 4208 C CA . MET A 1 560 ? -40.604 -11.219 6.825 1.00 31.67 560 MET A CA 1
ATOM 4209 C C . MET A 1 560 ? -39.705 -11.821 7.924 1.00 31.67 560 MET A C 1
ATOM 4211 O O . MET A 1 560 ? -39.115 -11.068 8.698 1.00 31.67 560 MET A O 1
ATOM 4215 N N . PRO A 1 561 ? -39.523 -13.158 7.973 1.00 28.97 561 PRO A N 1
ATOM 4216 C CA . PRO A 1 561 ? -38.628 -13.791 8.933 1.00 28.97 561 PRO A CA 1
ATOM 4217 C C . PRO A 1 561 ? -37.172 -13.687 8.465 1.00 28.97 561 PRO A C 1
ATOM 4219 O O . PRO A 1 561 ? -36.801 -14.255 7.434 1.00 28.97 561 PRO A O 1
ATOM 4222 N N . ASN A 1 562 ? -36.331 -13.004 9.243 1.00 29.17 562 ASN A N 1
ATOM 4223 C CA . ASN A 1 562 ? -34.886 -13.085 9.073 1.00 29.17 562 ASN A CA 1
ATOM 4224 C C . ASN A 1 562 ? -34.401 -14.402 9.690 1.00 29.17 562 ASN A C 1
ATOM 4226 O O . ASN A 1 562 ? -34.596 -14.680 10.872 1.00 29.17 562 ASN A O 1
ATOM 4230 N N . LYS A 1 563 ? -33.833 -15.254 8.843 1.00 32.03 563 LYS A N 1
ATOM 4231 C CA . LYS A 1 563 ? -33.359 -16.595 9.174 1.00 32.03 563 LYS A CA 1
ATOM 4232 C C . LYS A 1 563 ? -31.910 -16.489 9.646 1.00 32.03 563 LYS A C 1
ATOM 4234 O O . LYS A 1 563 ? -30.995 -16.791 8.883 1.00 32.03 563 LYS A O 1
ATOM 4239 N N . GLU A 1 564 ? -31.695 -16.050 10.881 1.00 28.23 564 GLU A N 1
ATOM 4240 C CA . GLU A 1 564 ? -30.386 -16.193 11.518 1.00 28.23 564 GLU A CA 1
ATOM 4241 C C . GLU A 1 564 ? -30.210 -17.642 11.973 1.00 28.23 564 GLU A C 1
ATOM 4243 O O . GLU A 1 564 ? -30.974 -18.193 12.762 1.00 28.23 564 GLU A O 1
ATOM 4248 N N . ARG A 1 565 ? -29.227 -18.300 11.357 1.00 30.91 565 ARG A N 1
ATOM 4249 C CA . ARG A 1 565 ? -28.742 -19.608 11.771 1.00 30.91 565 ARG A CA 1
ATOM 4250 C C . ARG A 1 565 ? -27.912 -19.411 13.033 1.00 30.91 565 ARG A C 1
ATOM 4252 O O . ARG A 1 565 ? -26.798 -18.902 12.939 1.00 30.91 565 ARG A O 1
ATOM 4259 N N . ASP A 1 566 ? -28.406 -19.913 14.155 1.00 28.47 566 ASP A N 1
ATOM 4260 C CA . ASP A 1 566 ? -27.568 -20.246 15.300 1.00 28.47 566 ASP A CA 1
ATOM 4261 C C . ASP A 1 566 ? -26.469 -21.222 14.853 1.00 28.47 566 ASP A C 1
ATOM 4263 O O . ASP A 1 566 ? -26.712 -22.388 14.531 1.00 28.47 566 ASP A O 1
ATOM 4267 N N . LYS A 1 567 ? -25.233 -20.726 14.801 1.00 30.97 567 LYS A N 1
ATOM 4268 C CA . LYS A 1 567 ? -24.022 -21.542 14.862 1.00 30.97 567 LYS A CA 1
ATOM 4269 C C . LYS A 1 567 ? -23.303 -21.184 16.153 1.00 30.97 567 LYS A C 1
ATOM 4271 O O . LYS A 1 567 ? -22.388 -20.369 16.168 1.00 30.97 567 LYS A O 1
ATOM 4276 N N . THR A 1 568 ? -23.695 -21.850 17.230 1.00 27.08 568 THR A N 1
ATOM 4277 C CA . THR A 1 568 ? -22.811 -22.119 18.364 1.00 27.08 568 THR A CA 1
ATOM 4278 C C . THR A 1 568 ? -21.548 -22.806 17.835 1.00 27.08 568 THR A C 1
ATOM 4280 O O . THR A 1 568 ? -21.576 -23.988 17.486 1.00 27.08 568 THR A O 1
ATOM 4283 N N . MET A 1 569 ? -20.442 -22.066 17.720 1.00 27.05 569 MET A N 1
ATOM 4284 C CA . MET A 1 569 ? -19.128 -22.656 17.473 1.00 27.05 569 MET A CA 1
ATOM 4285 C C . MET A 1 569 ? -18.599 -23.243 18.780 1.00 27.05 569 MET A C 1
ATOM 4287 O O . MET A 1 569 ? -18.023 -22.548 19.611 1.00 27.05 569 MET A O 1
ATOM 4291 N N . ASN A 1 570 ? -18.792 -24.547 18.946 1.00 30.25 570 ASN A N 1
ATOM 4292 C CA . ASN A 1 570 ? -17.953 -25.356 19.813 1.00 30.25 570 ASN A CA 1
ATOM 4293 C C . ASN A 1 570 ? -16.646 -25.634 19.051 1.00 30.25 570 ASN A C 1
ATOM 4295 O O . ASN A 1 570 ? -16.656 -26.362 18.061 1.00 30.25 570 ASN A O 1
ATOM 4299 N N . VAL A 1 571 ? -15.538 -25.028 19.481 1.00 28.47 571 VAL A N 1
ATOM 4300 C CA . VAL A 1 571 ? -14.187 -25.396 19.030 1.00 28.47 571 VAL A CA 1
ATOM 4301 C C . VAL A 1 571 ? -13.362 -25.739 20.262 1.00 28.47 571 VAL A C 1
ATOM 4303 O O . VAL A 1 571 ? -12.539 -24.962 20.737 1.00 28.47 571 VAL A O 1
ATOM 4306 N N . SER A 1 572 ? -13.609 -26.932 20.792 1.00 30.19 572 SER A N 1
ATOM 4307 C CA . SER A 1 572 ? -12.638 -27.671 21.591 1.00 30.19 572 SER A CA 1
ATOM 4308 C C . SER A 1 572 ? -12.225 -28.906 20.799 1.00 30.19 572 SER A C 1
ATOM 4310 O O . SER A 1 572 ? -12.887 -29.926 20.918 1.00 30.19 572 SER A O 1
ATOM 4312 N N . GLN A 1 573 ? -11.182 -28.801 19.963 1.00 27.97 573 GLN A N 1
ATOM 4313 C CA . GLN A 1 573 ? -10.104 -29.800 19.823 1.00 27.97 573 GLN A CA 1
ATOM 4314 C C . GLN A 1 573 ? -9.206 -29.566 18.595 1.00 27.97 573 GLN A C 1
ATOM 4316 O O . GLN A 1 573 ? -9.671 -29.477 17.465 1.00 27.97 573 GLN A O 1
ATOM 4321 N N . LEU A 1 574 ? -7.900 -29.612 18.892 1.00 27.34 574 LEU A N 1
ATOM 4322 C CA . LEU A 1 574 ? -6.762 -30.024 18.059 1.00 27.34 574 LEU A CA 1
ATOM 4323 C C . LEU A 1 574 ? -6.280 -29.085 16.943 1.00 27.34 574 LEU A C 1
ATOM 4325 O O . LEU A 1 574 ? -6.762 -29.139 15.823 1.00 27.34 574 LEU A O 1
ATOM 4329 N N . MET A 1 575 ? -5.170 -28.391 17.226 1.00 26.27 575 MET A N 1
ATOM 4330 C CA . MET A 1 575 ? -3.996 -28.365 16.342 1.00 26.27 575 MET A CA 1
ATOM 4331 C C . MET A 1 575 ? -2.734 -28.420 17.214 1.00 26.27 575 MET A C 1
ATOM 4333 O O . MET A 1 575 ? -2.364 -27.445 17.862 1.00 26.27 575 MET A O 1
ATOM 4337 N N . ALA A 1 576 ? -2.099 -29.590 17.257 1.00 28.73 576 ALA A N 1
ATOM 4338 C CA . ALA A 1 576 ? -0.726 -29.737 17.717 1.00 28.73 576 ALA A CA 1
ATOM 4339 C C . ALA A 1 576 ? 0.205 -29.271 16.589 1.00 28.73 576 ALA A C 1
ATOM 4341 O O . ALA A 1 576 ? 0.124 -29.785 15.475 1.00 28.73 576 ALA A O 1
ATOM 4342 N N . THR A 1 577 ? 1.089 -28.316 16.865 1.00 29.89 577 THR A N 1
ATOM 4343 C CA . THR A 1 577 ? 2.209 -27.976 15.975 1.00 29.89 577 THR A CA 1
ATOM 4344 C C . THR A 1 577 ? 3.482 -28.668 16.467 1.00 29.89 577 THR A C 1
ATOM 4346 O O . THR A 1 577 ? 3.751 -28.617 17.671 1.00 29.89 577 THR A O 1
ATOM 4349 N N . PRO A 1 578 ? 4.293 -29.291 15.591 1.00 28.81 578 PRO A N 1
ATOM 4350 C CA . PRO A 1 578 ? 5.549 -29.909 15.992 1.00 28.81 578 PRO A CA 1
ATOM 4351 C C . PRO A 1 578 ? 6.609 -28.837 16.263 1.00 28.81 578 PRO A C 1
ATOM 4353 O O . PRO A 1 578 ? 6.853 -27.962 15.434 1.00 28.81 578 PRO A O 1
ATOM 4356 N N . SER A 1 579 ? 7.273 -28.938 17.412 1.00 26.36 579 SER A N 1
ATOM 4357 C CA . SER A 1 579 ? 8.494 -28.199 17.716 1.00 26.36 579 SER A CA 1
ATOM 4358 C C . SER A 1 579 ? 9.614 -28.617 16.758 1.00 26.36 579 SER A C 1
ATOM 4360 O O . SER A 1 579 ? 10.067 -29.760 16.800 1.00 26.36 579 SER A O 1
ATOM 4362 N N . MET A 1 580 ? 10.099 -27.692 15.928 1.00 29.92 580 MET A N 1
ATOM 4363 C CA . MET A 1 580 ? 11.408 -27.831 15.291 1.00 29.92 580 MET A CA 1
ATOM 4364 C C . MET A 1 580 ? 12.460 -27.178 16.184 1.00 29.92 580 MET A C 1
ATOM 4366 O O . MET A 1 580 ? 12.430 -25.977 16.446 1.00 29.92 580 MET A O 1
ATOM 4370 N N . LYS A 1 581 ? 13.363 -28.024 16.683 1.00 27.59 581 LYS A N 1
ATOM 4371 C CA . LYS A 1 581 ? 14.620 -27.654 17.330 1.00 27.59 581 LYS A CA 1
ATOM 4372 C C . LYS A 1 581 ? 15.455 -26.821 16.359 1.00 27.59 581 LYS A C 1
ATOM 4374 O O . LYS A 1 581 ? 15.679 -27.252 15.232 1.00 27.59 581 LYS A O 1
ATOM 4379 N N . GLN A 1 582 ? 15.947 -25.676 16.816 1.00 26.98 582 GLN A N 1
ATOM 4380 C CA . GLN A 1 582 ? 17.058 -24.992 16.171 1.00 26.98 582 GLN A CA 1
ATOM 4381 C C . GLN A 1 582 ? 18.318 -25.346 16.959 1.00 26.98 582 GLN A C 1
ATOM 4383 O O . GLN A 1 582 ? 18.494 -24.915 18.099 1.00 26.98 582 GLN A O 1
ATOM 4388 N N . ASP A 1 583 ? 19.138 -26.209 16.364 1.00 26.78 583 ASP A N 1
ATOM 4389 C CA . ASP A 1 583 ? 20.440 -26.592 16.892 1.00 26.78 583 ASP A CA 1
ATOM 4390 C C . ASP A 1 583 ? 21.369 -25.373 16.924 1.00 26.78 583 ASP A C 1
ATOM 4392 O O . ASP A 1 583 ? 21.604 -24.704 15.916 1.00 26.78 583 ASP A O 1
ATOM 4396 N N . GLN A 1 584 ? 21.904 -25.097 18.112 1.00 27.44 584 GLN A N 1
ATOM 4397 C CA . GLN A 1 584 ? 23.093 -24.280 18.307 1.00 27.44 584 GLN A CA 1
ATOM 4398 C C . GLN A 1 584 ? 24.330 -25.165 18.149 1.00 27.44 584 GLN A C 1
ATOM 4400 O O . GLN A 1 584 ? 24.462 -26.170 18.846 1.00 27.44 584 GLN A O 1
ATOM 4405 N N . ALA A 1 585 ? 25.285 -24.727 17.331 1.00 27.91 585 ALA A N 1
ATOM 4406 C CA . ALA A 1 585 ? 26.697 -25.017 17.554 1.00 27.91 585 ALA A CA 1
ATOM 4407 C C . ALA A 1 585 ? 27.578 -23.849 17.055 1.00 27.91 585 ALA A C 1
ATOM 4409 O O . ALA A 1 585 ? 27.171 -23.143 16.131 1.00 27.91 585 ALA A O 1
ATOM 4410 N N . PRO A 1 586 ? 28.750 -23.606 17.677 1.00 36.28 586 PRO A N 1
ATOM 4411 C CA . PRO A 1 586 ? 29.412 -22.301 17.699 1.00 36.28 586 PRO A CA 1
ATOM 4412 C C . PRO A 1 586 ? 30.739 -22.265 16.920 1.00 36.28 586 PRO A C 1
ATOM 4414 O O . PRO A 1 586 ? 31.426 -23.274 16.807 1.00 36.28 586 PRO A O 1
ATOM 4417 N N . ALA A 1 587 ? 31.147 -21.078 16.469 1.00 25.36 587 ALA A N 1
ATOM 4418 C CA . ALA A 1 587 ? 32.527 -20.700 16.120 1.00 25.36 587 ALA A CA 1
ATOM 4419 C C . ALA A 1 587 ? 32.532 -19.200 15.769 1.00 25.36 587 ALA A C 1
ATOM 4421 O O . ALA A 1 587 ? 31.551 -18.709 15.230 1.00 25.36 587 ALA A O 1
ATOM 4422 N N . ALA A 1 588 ? 33.557 -18.379 15.968 1.00 26.17 588 ALA A N 1
ATOM 4423 C CA . ALA A 1 588 ? 34.785 -18.415 16.745 1.00 26.17 588 ALA A CA 1
ATOM 4424 C C . ALA A 1 588 ? 35.287 -16.954 16.776 1.00 26.17 588 ALA A C 1
ATOM 4426 O O . ALA A 1 588 ? 34.988 -16.156 15.889 1.00 26.17 588 ALA A O 1
ATOM 4427 N N . SER A 1 589 ? 36.038 -16.605 17.814 1.00 27.16 589 SER A N 1
ATOM 4428 C CA . SER A 1 589 ? 36.712 -15.316 17.976 1.00 27.16 589 SER A CA 1
ATOM 4429 C C . SER A 1 589 ? 37.834 -15.118 16.947 1.00 27.16 589 SER A C 1
ATOM 4431 O O . SER A 1 589 ? 38.644 -16.023 16.758 1.00 27.16 589 SER A O 1
ATOM 4433 N N . SER A 1 590 ? 37.975 -13.910 16.393 1.00 28.73 590 SER A N 1
ATOM 4434 C CA . SER A 1 590 ? 3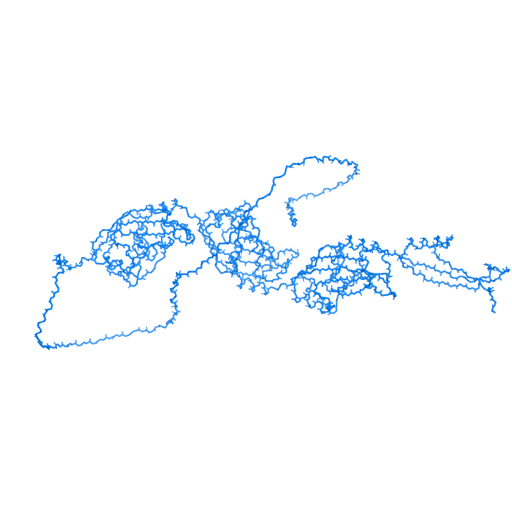9.283 -13.399 15.958 1.00 28.73 590 SER A CA 1
ATOM 4435 C C . SER A 1 590 ? 39.359 -11.872 16.046 1.00 28.73 590 SER A C 1
ATOM 4437 O O . SER A 1 590 ? 38.477 -11.149 15.591 1.00 28.73 590 SER A O 1
ATOM 4439 N N . LYS A 1 591 ? 40.441 -11.421 16.682 1.00 27.19 591 LYS A N 1
ATOM 4440 C CA . LYS A 1 591 ? 40.850 -10.043 16.967 1.00 27.19 591 LYS A CA 1
ATOM 4441 C C . LYS A 1 591 ? 41.308 -9.277 15.711 1.00 27.19 591 LYS A C 1
ATOM 4443 O O . LYS A 1 591 ? 41.987 -9.852 14.875 1.00 27.19 591 LYS A O 1
ATOM 4448 N N . MET A 1 592 ? 41.000 -7.974 15.713 1.00 26.19 592 MET A N 1
ATOM 4449 C CA . MET A 1 592 ? 41.844 -6.788 15.442 1.00 26.19 592 MET A CA 1
ATOM 4450 C C . MET A 1 592 ? 42.859 -6.804 14.278 1.00 26.19 592 MET A C 1
ATOM 4452 O O . MET A 1 592 ? 43.772 -7.620 14.263 1.00 26.19 592 MET A O 1
ATOM 4456 N N . SER A 1 593 ? 42.815 -5.761 13.436 1.00 28.78 593 SER A N 1
ATOM 4457 C CA . SER A 1 593 ? 43.995 -4.997 12.980 1.00 28.78 593 SER A CA 1
ATOM 4458 C C . SER A 1 593 ? 43.567 -3.595 12.523 1.00 28.78 593 SER A C 1
ATOM 4460 O O . SER A 1 593 ? 42.658 -3.454 11.710 1.00 28.78 593 SER A O 1
ATOM 4462 N N . ASP A 1 594 ? 44.213 -2.596 13.114 1.00 29.25 594 ASP A N 1
ATOM 4463 C CA . ASP A 1 594 ? 44.230 -1.172 12.767 1.00 29.25 594 ASP A CA 1
ATOM 4464 C C . ASP A 1 594 ? 45.410 -0.907 11.802 1.00 29.25 594 ASP A C 1
ATOM 4466 O O . ASP A 1 594 ? 46.312 -1.739 11.735 1.00 29.25 594 ASP A O 1
ATOM 4470 N N . GLU A 1 595 ? 45.389 0.247 11.122 1.00 26.98 595 GLU A N 1
ATOM 4471 C CA . GLU A 1 595 ? 46.413 0.907 10.273 1.00 26.98 595 GLU A CA 1
ATOM 4472 C C . GLU A 1 595 ? 45.988 1.189 8.820 1.00 26.98 595 GLU A C 1
ATOM 4474 O O . GLU A 1 595 ? 45.695 0.293 8.032 1.00 26.98 595 GLU A O 1
ATOM 4479 N N . GLY A 1 596 ? 46.054 2.471 8.426 1.00 27.20 596 GLY A N 1
ATOM 4480 C CA . GLY A 1 596 ? 45.971 2.857 7.012 1.00 27.20 596 GLY A CA 1
ATOM 4481 C C . GLY A 1 596 ? 45.692 4.329 6.704 1.00 27.20 596 GLY A C 1
ATOM 4482 O O . GLY A 1 596 ? 44.842 4.640 5.879 1.00 27.20 596 GLY A O 1
ATOM 4483 N N . LYS A 1 597 ? 46.397 5.256 7.355 1.00 27.78 597 LYS A N 1
ATOM 4484 C CA . LYS A 1 597 ? 46.372 6.701 7.075 1.00 27.78 597 LYS A CA 1
ATOM 4485 C C . LYS A 1 597 ? 47.051 6.989 5.724 1.00 27.78 597 LYS A C 1
ATOM 4487 O O . LYS A 1 597 ? 48.253 6.775 5.619 1.00 27.78 597 LYS A O 1
ATOM 4492 N N . MET A 1 598 ? 46.350 7.551 4.734 1.00 31.25 598 MET A N 1
ATOM 4493 C CA . MET A 1 598 ? 46.986 8.229 3.590 1.00 31.25 598 MET A CA 1
ATOM 4494 C C . MET A 1 598 ? 46.258 9.524 3.222 1.00 31.25 598 MET A C 1
ATOM 4496 O O . MET A 1 598 ? 45.060 9.553 2.960 1.00 31.25 598 MET A O 1
ATOM 4500 N N . ALA A 1 599 ? 47.035 10.604 3.231 1.00 26.70 599 ALA A N 1
ATOM 4501 C CA . ALA A 1 599 ? 46.671 11.936 2.788 1.00 26.70 599 ALA A CA 1
ATOM 4502 C C . ALA A 1 599 ? 46.750 12.040 1.257 1.00 26.70 599 ALA A C 1
ATOM 4504 O O . ALA A 1 599 ? 47.580 11.391 0.624 1.00 26.70 599 ALA A O 1
ATOM 4505 N N . SER A 1 600 ? 45.957 12.929 0.663 1.00 31.91 600 SER A N 1
ATOM 4506 C CA . SER A 1 600 ? 46.226 13.453 -0.677 1.00 31.91 600 SER A CA 1
ATOM 4507 C C . SER A 1 600 ? 45.902 14.941 -0.726 1.00 31.91 600 SER A C 1
ATOM 4509 O O . SER A 1 600 ? 44.755 15.362 -0.612 1.00 31.91 600 SER A O 1
ATOM 4511 N N . ASN A 1 601 ? 46.970 15.726 -0.865 1.00 25.66 601 ASN A N 1
ATOM 4512 C CA . ASN A 1 601 ? 46.951 17.114 -1.301 1.00 25.66 601 ASN A CA 1
ATOM 4513 C C . ASN A 1 601 ? 46.570 17.162 -2.786 1.00 25.66 601 ASN A C 1
ATOM 4515 O O . ASN A 1 601 ? 47.212 16.476 -3.577 1.00 25.66 601 ASN A O 1
ATOM 4519 N N . ASN A 1 602 ? 45.689 18.079 -3.189 1.00 29.98 602 ASN A N 1
ATOM 4520 C CA . ASN A 1 602 ? 46.081 19.021 -4.237 1.00 29.98 602 ASN A CA 1
ATOM 4521 C C . ASN A 1 602 ? 45.277 20.327 -4.184 1.00 29.98 602 ASN A C 1
ATOM 4523 O O . ASN A 1 602 ? 44.086 20.345 -3.889 1.00 29.98 602 ASN A O 1
ATOM 4527 N N . LYS A 1 603 ? 45.992 21.421 -4.443 1.00 27.88 603 LYS A N 1
ATOM 4528 C CA . LYS A 1 603 ? 45.564 22.827 -4.435 1.00 27.88 603 LYS A CA 1
ATOM 4529 C C . LYS A 1 603 ? 45.433 23.331 -5.886 1.00 27.88 603 LYS A C 1
ATOM 4531 O O . LYS A 1 603 ? 45.902 22.647 -6.789 1.00 27.88 603 LYS A O 1
ATOM 4536 N N . VAL A 1 604 ? 44.948 24.578 -6.030 1.00 27.52 604 VAL A N 1
ATOM 4537 C CA . VAL A 1 604 ? 44.938 25.524 -7.191 1.00 27.52 604 VAL A CA 1
ATOM 4538 C C . VAL A 1 604 ? 43.499 25.779 -7.708 1.00 27.52 604 VAL A C 1
ATOM 4540 O O . VAL A 1 604 ? 42.919 24.905 -8.334 1.00 27.52 604 VAL A O 1
ATOM 4543 N N . SER A 1 605 ? 42.769 26.816 -7.248 1.00 30.23 605 SER A N 1
ATOM 4544 C CA . SER A 1 605 ? 42.785 28.287 -7.548 1.00 30.23 605 SER A CA 1
ATOM 4545 C C . SER A 1 605 ? 42.082 28.668 -8.879 1.00 30.23 605 SER A C 1
ATOM 4547 O O . SER A 1 605 ? 42.665 28.441 -9.929 1.00 30.23 605 SER A O 1
ATOM 4549 N N . SER A 1 606 ? 40.796 29.095 -8.875 1.00 26.97 606 SER A N 1
ATOM 4550 C CA . SER A 1 606 ? 40.239 30.494 -8.933 1.00 26.97 606 SER A CA 1
ATOM 4551 C C . SER A 1 606 ? 39.969 31.026 -10.372 1.00 26.97 606 SER A C 1
ATOM 4553 O O . SER A 1 606 ? 40.637 30.529 -11.271 1.00 26.97 606 SER A O 1
ATOM 4555 N N . PRO A 1 607 ? 39.098 32.045 -10.650 1.00 44.94 607 PRO A N 1
ATOM 4556 C CA . PRO A 1 607 ? 38.268 32.890 -9.771 1.00 44.94 607 PRO A CA 1
ATOM 4557 C C . PRO A 1 607 ? 36.781 33.097 -10.208 1.00 44.94 607 PRO A C 1
ATOM 4559 O O . PRO A 1 607 ? 36.272 32.513 -11.157 1.00 44.94 607 PRO A O 1
ATOM 4562 N N . MET A 1 608 ? 36.117 33.959 -9.432 1.00 27.19 608 MET A N 1
ATOM 4563 C CA . MET A 1 608 ? 34.701 34.339 -9.347 1.00 27.19 608 MET A CA 1
ATOM 4564 C C . MET A 1 608 ? 34.188 35.253 -10.480 1.00 27.19 608 MET A C 1
ATOM 4566 O O . MET A 1 608 ? 34.908 36.143 -10.924 1.00 27.19 608 MET A O 1
ATOM 4570 N N . MET A 1 609 ? 32.885 35.171 -10.778 1.00 33.81 609 MET A N 1
ATOM 4571 C CA . MET A 1 609 ? 32.019 36.353 -10.916 1.00 33.81 609 MET A CA 1
ATOM 4572 C C . MET A 1 609 ? 30.673 36.077 -10.241 1.00 33.81 609 MET A C 1
ATOM 4574 O O . MET A 1 609 ? 30.090 35.006 -10.395 1.00 33.81 609 MET A O 1
ATOM 4578 N N . ALA A 1 610 ? 30.242 37.046 -9.440 1.00 29.28 610 ALA A N 1
ATOM 4579 C CA . ALA A 1 610 ? 28.985 37.073 -8.718 1.00 29.28 610 ALA A CA 1
ATOM 4580 C C . ALA A 1 610 ? 27.933 37.827 -9.539 1.00 29.28 610 ALA A C 1
ATOM 4582 O O . ALA A 1 610 ? 28.268 38.846 -10.133 1.00 29.28 610 ALA A O 1
ATOM 4583 N N . ASP A 1 611 ? 26.677 37.386 -9.479 1.00 31.53 611 ASP A N 1
ATOM 4584 C CA . ASP A 1 611 ? 25.563 38.315 -9.295 1.00 31.53 611 ASP A CA 1
ATOM 4585 C C . ASP A 1 611 ? 24.384 37.632 -8.586 1.00 31.53 611 ASP A C 1
ATOM 4587 O O . ASP A 1 611 ? 24.076 36.459 -8.796 1.00 31.53 611 ASP A O 1
ATOM 4591 N N . GLN A 1 612 ? 23.809 38.377 -7.646 1.00 29.62 612 GLN A N 1
ATOM 4592 C CA . GLN A 1 612 ? 22.831 37.965 -6.641 1.00 29.62 612 GLN A CA 1
ATOM 4593 C C . GLN A 1 612 ? 21.420 37.802 -7.221 1.00 29.62 612 GLN A C 1
ATOM 4595 O O . GLN A 1 612 ? 20.991 38.658 -7.984 1.00 29.62 612 GLN A O 1
ATOM 4600 N N . MET A 1 613 ? 20.634 36.843 -6.708 1.00 31.23 613 MET A N 1
ATOM 4601 C CA . MET A 1 613 ? 19.210 37.055 -6.383 1.00 31.23 613 MET A CA 1
ATOM 4602 C C . MET A 1 613 ? 18.678 35.990 -5.393 1.00 31.23 613 MET A C 1
ATOM 4604 O O . MET A 1 613 ? 18.538 34.821 -5.720 1.00 31.23 613 MET A O 1
ATOM 4608 N N . LYS A 1 614 ? 18.441 36.469 -4.162 1.00 31.38 614 LYS A N 1
ATOM 4609 C CA . LYS A 1 614 ? 17.533 36.061 -3.063 1.00 31.38 614 LYS A CA 1
ATOM 4610 C C . LYS A 1 614 ? 16.883 34.655 -3.042 1.00 31.38 614 LYS A C 1
ATOM 4612 O O . LYS A 1 614 ? 16.127 34.288 -3.932 1.00 31.38 614 LYS A O 1
ATOM 4617 N N . GLU A 1 615 ? 17.053 33.983 -1.895 1.00 32.88 615 GLU A N 1
ATOM 4618 C CA . GLU A 1 615 ? 16.261 32.841 -1.389 1.00 32.88 615 GLU A CA 1
ATOM 4619 C C . GLU A 1 615 ? 14.756 33.173 -1.186 1.00 32.88 615 GLU A C 1
ATOM 4621 O O . GLU A 1 615 ? 14.390 34.353 -1.106 1.00 32.88 615 GLU A O 1
ATOM 4626 N N . PRO A 1 616 ? 13.881 32.152 -1.018 1.00 37.91 616 PRO A N 1
ATOM 4627 C CA . PRO A 1 616 ? 13.662 31.606 0.331 1.00 37.91 616 PRO A CA 1
ATOM 4628 C C . PRO A 1 616 ? 13.618 30.063 0.432 1.00 37.91 616 PRO A C 1
ATOM 4630 O O . PRO A 1 616 ? 12.927 29.392 -0.322 1.00 37.91 616 PRO A O 1
ATOM 4633 N N . LYS A 1 617 ? 14.277 29.575 1.496 1.00 29.81 617 LYS A N 1
ATOM 4634 C CA . LYS A 1 617 ? 13.965 28.417 2.366 1.00 29.81 617 LYS A CA 1
ATOM 4635 C C . LYS A 1 617 ? 13.865 27.014 1.745 1.00 29.81 617 LYS A C 1
ATOM 4637 O O . LYS A 1 617 ? 12.899 26.644 1.089 1.00 29.81 617 LYS A O 1
ATOM 4642 N N . GLY A 1 618 ? 14.872 26.211 2.091 1.00 26.28 618 GLY A N 1
ATOM 4643 C CA . GLY A 1 618 ? 15.090 24.843 1.642 1.00 26.28 618 GLY A CA 1
ATOM 4644 C C . GLY A 1 618 ? 14.089 23.801 2.142 1.00 26.28 618 GLY A C 1
ATOM 4645 O O . GLY A 1 618 ? 13.766 23.720 3.325 1.00 26.28 618 GLY A O 1
ATOM 4646 N N . MET A 1 619 ? 13.699 22.934 1.211 1.00 28.67 619 MET A N 1
ATOM 4647 C CA . MET A 1 619 ? 13.415 21.529 1.475 1.00 28.67 619 MET A CA 1
ATOM 4648 C C . MET A 1 619 ? 14.710 20.748 1.230 1.00 28.67 619 MET A C 1
ATOM 4650 O O . MET A 1 619 ? 15.317 20.861 0.165 1.00 28.67 619 MET A O 1
ATOM 4654 N N . LEU A 1 620 ? 15.155 20.001 2.239 1.00 31.84 620 LEU A N 1
ATOM 4655 C CA . LEU A 1 620 ? 16.283 19.076 2.134 1.00 31.84 620 LEU A CA 1
ATOM 4656 C C . LEU A 1 620 ? 15.919 17.906 1.199 1.00 31.84 620 LEU A C 1
ATOM 4658 O O . LEU A 1 620 ? 14.806 17.385 1.303 1.00 31.84 620 LEU A O 1
ATOM 4662 N N . PRO A 1 621 ? 16.831 17.459 0.318 1.00 30.28 621 PRO A N 1
ATOM 4663 C CA . PRO A 1 621 ? 16.619 16.278 -0.508 1.00 30.28 621 PRO A CA 1
ATOM 4664 C C . PRO A 1 621 ? 16.855 15.001 0.312 1.00 30.28 621 PRO A C 1
ATOM 4666 O O . PRO A 1 621 ? 17.914 14.829 0.914 1.00 30.28 621 PRO A O 1
ATOM 4669 N N . TYR A 1 622 ? 15.880 14.089 0.318 1.00 31.97 622 TYR A N 1
ATOM 4670 C CA . TYR A 1 622 ? 16.071 12.723 0.807 1.00 31.97 622 TYR A CA 1
ATOM 4671 C C . TYR A 1 622 ? 16.678 11.877 -0.317 1.00 31.97 622 TYR A C 1
ATOM 4673 O O . TYR A 1 622 ? 15.992 11.458 -1.247 1.00 31.97 622 TYR A O 1
ATOM 4681 N N . THR A 1 623 ? 17.983 11.638 -0.227 1.00 29.91 623 THR A N 1
ATOM 4682 C CA . THR A 1 623 ? 18.668 10.538 -0.907 1.00 29.91 623 THR A CA 1
ATOM 4683 C C . THR A 1 623 ? 18.452 9.268 -0.088 1.00 29.91 623 THR A C 1
ATOM 4685 O O . THR A 1 623 ? 18.973 9.151 1.020 1.00 29.91 623 THR A O 1
ATOM 4688 N N . GLY A 1 624 ? 17.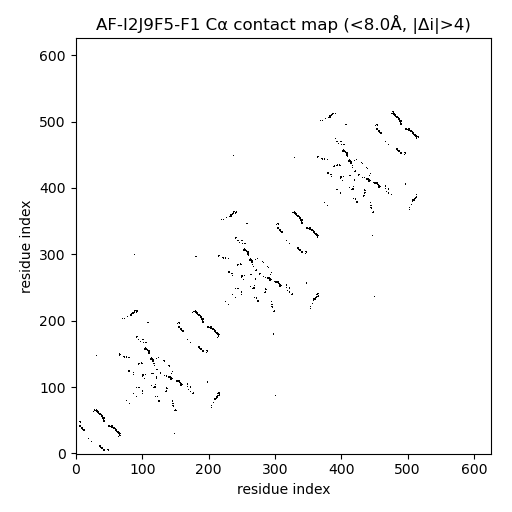667 8.332 -0.614 1.00 26.81 624 GLY A N 1
ATOM 4689 C CA . GLY A 1 624 ? 17.644 6.944 -0.160 1.00 26.81 624 GLY A CA 1
ATOM 4690 C C . GLY A 1 624 ? 18.188 6.072 -1.281 1.00 26.81 624 GLY A C 1
ATOM 4691 O O . GLY A 1 624 ? 17.451 5.756 -2.210 1.00 26.81 624 GLY A O 1
ATOM 4692 N N . GLU A 1 625 ? 19.483 5.768 -1.218 1.00 26.56 625 GLU A N 1
ATOM 4693 C CA . GLU A 1 625 ? 20.107 4.700 -2.002 1.00 26.56 625 GLU A CA 1
ATOM 4694 C C . GLU A 1 625 ? 19.613 3.319 -1.531 1.00 26.56 625 GLU A C 1
ATOM 4696 O O . GLU A 1 625 ? 19.024 3.190 -0.454 1.00 26.56 625 GLU A O 1
ATOM 4701 N N . ALA A 1 626 ? 19.823 2.346 -2.422 1.00 30.20 626 ALA A N 1
ATOM 4702 C CA . ALA A 1 626 ? 19.351 0.962 -2.443 1.00 30.20 626 ALA A CA 1
ATOM 4703 C C . ALA A 1 626 ? 19.656 0.102 -1.205 1.00 30.20 626 ALA A C 1
ATOM 4705 O O . ALA A 1 626 ? 20.671 0.357 -0.516 1.00 30.20 626 ALA A O 1
#

Mean predicted aligned error: 17.15 Å

Radius of gyration: 45.66 Å; Cα contacts (8 Å, |Δi|>4): 1176; chains: 1; bounding box: 132×92×135 Å

Foldseek 3Di:
DDPAFKDKDKDWPPQPPDDDPRSVVVLQVVAFDKTWIKMWMAGDDPRDGPPVGTDDIDIDIDTGHHDDDLVLLQCLLVPFFDQEFEDAQLQLVLEDPVAQQQPQALDKAWLQQQLWLHNQRVSRTPCSVPADDDSNRPDTGGHDHSGPRHGTLFKIKHKYWPPQNVDGGPRSSVVCQVVAFDKTKIKIWMAGDDPSHGDPVGTSYIDIHMYTGHHDDDLVLLQCLLVPFFDQEFEDAQLQLVLEDPVAQQFPQALDKAWLQQQLFRHPQRVSRTPVSVPDDDDSNRPDTGGHDHSGPSHGTLFKIKHWYWPPLVSDGGPSSSVVCQVVAFDKIKIKIWMAGHDPSGGDPVGTSYIDIHMYTGHHDDDLVLLQCLLVPFFDQEFEDDQLQLVLADPVFQAFPQALDKAWLQQQLWRHPQSLSRTPCSVVADDDRNRHDTGGHDHSGDRHGTLFKIKHWYWPPLVSDTGPSSSVVCQQVAFDKTKIKIWMAGHDPSHGDPVGTSYIDIHIYTHHHDHDPDDDDDDDDDDDDDDDDDDDDDDDDDDDDDDDDDDDDDDDDDDDDDDDDDDPDDDPDDDDDDDDDDDDDDDDDDDDDDDDDDDDDDDDDDDDDDDDDDDDDDDDDDDDDD

Secondary structure (DSSP, 8-state):
--S-S-EEEEEETT-TT--HHHHHHHHHHH-SEEEEEEEEEEEEETTEEEEEEEEEEEEEEEEEPP---HHHHHHHHHHHB-SEEEEPHHHHHH--SSSSTTTTBSS-EEGGGTTSS-HHHHHTBGGGGGS---SSS-S------SSTTPPTTSEEEEEEETT-TT--HHHHHHHHHHH-SEEEEEEEEEEEEETTEEEEEEEEEEEEEEEEEPP---HHHHHHHHHHHB-SEEEE-HHHHHH--SSSSTTTTBS--EEGGGTTSS-HHHHHTBGGGGGS---SSS-S------SSTTPPTTSEEEEEEETTSTT--HHHHHHHHHHH-SEEEEEEEEEEEEETTEEEEEEEEEEEEEEEEEPP---HHHHHHHHHHHB-SEEEEPHHHHHH--SSSSTTTTBS--EEGGGTTSS-HHHHHTBGGGGGS---SSS--------SSTT--TTSEEEEEEETTSTT--HHHHHHHHHHH-SEEEEEEEEEEEEETTEEEEEEEEEEEEEEEEE------------------------------------------------PPP-------------PPPP--------------------------------------PPPP-----

Nearest PDB structures (foldseek):
  4v96-assembly1_AK  TM=5.554E-01  e=8.912E+00  Lactococcus phage TP901-1
  1qpp-assembly1_B  TM=2.210E-01  e=3.688E+00  Escherichia coli
  5o2x-assembly1_A  TM=2.103E-01  e=4.859E+00  Trichoderma reesei QM6a
  9deq-assembly1_A  TM=9.921E-02  e=2.958E+00  Homo sapiens
  3fcs-assembly2_C  TM=1.400E-01  e=9.951E+00  Homo sapiens

Solvent-accessible surface area (backbone atoms only — not comparable to full-atom values): 36514 Å² total; per-residue (Å²): 133,85,83,75,70,59,38,75,49,76,47,49,63,91,46,82,95,47,55,72,68,60,33,52,52,48,52,60,71,67,25,62,44,78,29,53,29,38,39,39,30,22,32,60,47,98,92,39,70,26,86,88,42,72,74,47,75,48,80,45,84,45,74,42,66,14,84,63,50,62,66,54,46,34,47,17,56,63,74,35,38,46,61,64,30,81,43,59,23,67,51,61,66,44,48,46,79,92,45,25,47,48,40,50,35,59,34,82,39,57,36,77,52,33,30,19,54,11,51,56,52,26,56,37,31,64,66,38,90,79,50,90,80,52,73,54,43,81,57,84,41,75,48,57,43,58,41,85,75,66,26,74,71,48,34,19,27,28,31,42,49,63,96,40,90,89,35,44,58,62,61,34,52,53,49,51,60,71,64,26,40,45,74,33,56,31,35,42,40,31,21,35,46,49,97,83,36,69,27,85,89,41,73,55,32,75,49,72,29,40,39,34,38,24,12,78,63,51,61,66,54,48,34,49,16,55,64,73,36,38,46,61,63,30,81,43,59,26,70,48,64,67,48,44,47,77,90,43,24,49,45,39,54,34,44,33,82,40,58,35,72,51,31,31,17,57,11,46,58,54,27,55,36,31,64,69,39,89,77,51,91,83,56,67,55,43,80,60,82,45,74,50,56,44,59,42,82,59,61,22,72,71,50,34,18,29,27,33,40,53,57,97,51,86,67,40,39,55,62,63,31,52,53,50,51,61,72,64,29,45,46,75,35,54,31,36,42,39,30,21,32,46,49,98,83,36,69,26,86,88,42,74,54,31,75,49,71,29,40,40,34,38,26,12,77,60,49,60,65,55,49,34,47,18,54,63,74,35,38,46,60,64,31,82,42,59,34,66,47,64,70,38,40,46,78,90,44,30,39,45,40,55,34,44,32,83,42,57,34,74,51,32,31,14,46,10,46,57,52,25,55,36,30,63,64,38,90,78,46,94,81,59,67,61,21,70,65,76,46,75,50,56,40,58,41,95,54,65,23,73,68,49,34,19,28,27,34,42,52,58,94,55,86,63,42,37,56,62,62,32,51,53,49,52,59,66,62,14,54,44,77,33,55,31,36,42,38,30,21,33,46,50,97,82,36,70,27,85,87,41,71,53,33,77,48,73,28,38,39,35,37,42,38,70,71,70,92,69,82,82,80,78,85,80,84,92,82,78,90,79,91,79,86,83,85,85,84,89,79,89,88,82,89,84,87,86,89,86,89,82,84,86,88,83,81,90,80,92,78,82,86,80,84,78,76,88,72,85,80,83,83,87,82,87,84,87,78,84,86,78,83,81,85,84,84,87,86,79,91,82,83,89,85,87,91,83,90,80,88,81,89,85,87,86,85,88,87,87,86,87,85,89,82,82,86,86,82,85,81,82,83,85,84,80,80,135